Protein AF-A0A1Q9E3K1-F1 (afdb_monomer_lite)

Structure (mmCIF, N/CA/C/O backbone):
data_AF-A0A1Q9E3K1-F1
#
_entry.id   AF-A0A1Q9E3K1-F1
#
loop_
_atom_site.group_PDB
_atom_site.id
_atom_site.type_symbol
_atom_site.label_atom_id
_atom_site.label_alt_id
_atom_site.label_comp_id
_atom_site.label_asym_id
_atom_site.label_entity_id
_atom_site.label_seq_id
_atom_site.pdbx_PDB_ins_code
_atom_site.Cartn_x
_atom_site.Cartn_y
_atom_site.Cartn_z
_atom_site.occupancy
_atom_site.B_iso_or_equiv
_atom_site.auth_seq_id
_atom_site.auth_comp_id
_atom_site.auth_asym_id
_atom_site.auth_atom_id
_atom_site.pdbx_PDB_model_num
ATOM 1 N N . MET A 1 1 ? -55.006 24.762 44.603 1.00 39.06 1 MET A N 1
ATOM 2 C CA . MET A 1 1 ? -54.086 25.468 43.686 1.00 39.06 1 MET A CA 1
ATOM 3 C C . MET A 1 1 ? -52.717 24.821 43.821 1.00 39.06 1 MET A C 1
ATOM 5 O O . MET A 1 1 ? -52.063 25.011 44.834 1.00 39.06 1 MET A O 1
ATOM 9 N N . GLY A 1 2 ? -52.375 23.927 42.890 1.00 31.97 2 GLY A N 1
ATOM 10 C CA . GLY A 1 2 ? -51.169 23.097 42.954 1.00 31.97 2 GLY A CA 1
ATOM 11 C C . GLY A 1 2 ? -49.969 23.786 42.309 1.00 31.97 2 GLY A C 1
ATOM 12 O O . GLY A 1 2 ? -50.071 24.280 41.186 1.00 31.97 2 GLY A O 1
ATOM 13 N N . GLY A 1 3 ? -48.850 23.820 43.032 1.00 33.69 3 GLY A N 1
ATOM 14 C CA . GLY A 1 3 ? -47.578 24.366 42.570 1.00 33.69 3 GLY A CA 1
ATOM 15 C C . GLY A 1 3 ? -46.975 23.536 41.436 1.00 33.69 3 GLY A C 1
ATOM 16 O O . GLY A 1 3 ? -46.851 22.316 41.533 1.00 33.69 3 GLY A O 1
ATOM 17 N N . ARG A 1 4 ? -46.595 24.214 40.351 1.00 37.41 4 ARG A N 1
ATOM 18 C CA . ARG A 1 4 ? -45.817 23.649 39.245 1.00 37.41 4 ARG A CA 1
ATOM 19 C C . ARG A 1 4 ? -44.346 23.580 39.650 1.00 37.41 4 ARG A C 1
ATOM 21 O O . ARG A 1 4 ? -43.665 24.598 39.659 1.00 37.41 4 ARG A O 1
ATOM 28 N N . THR A 1 5 ? -43.846 22.381 39.925 1.00 37.22 5 THR A N 1
ATOM 29 C CA . THR A 1 5 ? -42.411 22.084 39.868 1.00 37.22 5 THR A CA 1
ATOM 30 C C . THR A 1 5 ? -42.050 21.715 38.430 1.00 37.22 5 THR A C 1
ATOM 32 O O . THR A 1 5 ? -42.500 20.706 37.885 1.00 37.22 5 THR A O 1
ATOM 35 N N . SER A 1 6 ? -41.260 22.568 37.777 1.00 36.31 6 SER A N 1
ATOM 36 C CA . SER A 1 6 ? -40.658 22.285 36.478 1.00 36.31 6 SER A CA 1
ATOM 37 C C . SER A 1 6 ? -39.596 21.197 36.648 1.00 36.31 6 SER A C 1
ATOM 39 O O . SER A 1 6 ? -38.487 21.432 37.121 1.00 36.31 6 SER A O 1
ATOM 41 N N . ARG A 1 7 ? -39.924 19.965 36.249 1.00 36.72 7 ARG A N 1
ATOM 42 C CA . ARG A 1 7 ? -38.903 18.948 35.985 1.00 36.72 7 ARG A CA 1
ATOM 43 C C . ARG A 1 7 ? -38.170 19.357 34.711 1.00 36.72 7 ARG A C 1
ATOM 45 O O . ARG A 1 7 ? -38.633 19.065 33.610 1.00 36.72 7 ARG A O 1
ATOM 52 N N . LEU A 1 8 ? -37.034 20.033 34.867 1.00 36.28 8 LEU A N 1
ATOM 53 C CA . LEU A 1 8 ? -35.986 20.056 33.853 1.00 36.28 8 LEU A CA 1
ATOM 54 C C . LEU A 1 8 ? -35.628 18.596 33.558 1.00 36.28 8 LEU A C 1
ATOM 56 O O . LEU A 1 8 ? -34.974 17.926 34.357 1.00 36.28 8 LEU A O 1
ATOM 60 N N . ARG A 1 9 ? -36.120 18.070 32.431 1.00 36.69 9 ARG A N 1
ATOM 61 C CA . ARG A 1 9 ? -35.564 16.854 31.845 1.00 36.69 9 ARG A CA 1
ATOM 62 C C . ARG A 1 9 ? -34.131 17.210 31.477 1.00 36.69 9 ARG A C 1
ATOM 64 O O . ARG A 1 9 ? -33.912 17.931 30.510 1.00 36.69 9 ARG A O 1
ATOM 71 N N . CYS A 1 10 ? -33.179 16.740 32.277 1.00 33.91 10 CYS A N 1
ATOM 72 C CA . CYS A 1 10 ? -31.801 16.615 31.843 1.00 33.91 10 CYS A CA 1
ATOM 73 C C . CYS A 1 10 ? -31.857 15.779 30.563 1.00 33.91 10 CYS A C 1
ATOM 75 O O . CYS A 1 10 ? -32.163 14.585 30.609 1.00 33.91 10 CYS A O 1
ATOM 77 N N . ALA A 1 11 ? -31.705 16.429 29.410 1.00 37.81 11 ALA A N 1
ATOM 78 C CA . ALA A 1 11 ? -31.436 15.726 28.177 1.00 37.81 11 ALA A CA 1
ATOM 79 C C . ALA A 1 11 ? -30.125 14.992 28.439 1.00 37.81 11 ALA A C 1
ATOM 81 O O . ALA A 1 11 ? -29.068 15.617 28.499 1.00 37.81 11 ALA A O 1
ATOM 82 N N . SER A 1 12 ? -30.220 13.686 28.704 1.00 40.38 12 SER A N 1
ATOM 83 C CA . SER A 1 12 ? -29.082 12.784 28.635 1.00 40.38 12 SER A CA 1
ATOM 84 C C . SER A 1 12 ? -28.373 13.137 27.337 1.00 40.38 12 SER A C 1
ATOM 86 O O . SER A 1 12 ? -28.936 12.996 26.249 1.00 40.38 12 SER A O 1
ATOM 88 N N . ARG A 1 13 ? -27.186 13.727 27.475 1.00 41.44 13 ARG A N 1
ATOM 89 C CA . ARG A 1 13 ? -26.252 13.932 26.383 1.00 41.44 13 ARG A CA 1
ATOM 90 C C . ARG A 1 13 ? -26.040 12.515 25.860 1.00 41.44 13 ARG A C 1
ATOM 92 O O . ARG A 1 13 ? -25.363 11.738 26.526 1.00 41.44 13 ARG A O 1
ATOM 99 N N . ARG A 1 14 ? -26.722 12.125 24.772 1.00 45.91 14 ARG A N 1
ATOM 100 C CA . ARG A 1 14 ? -26.397 10.878 24.076 1.00 45.91 14 ARG A CA 1
ATOM 101 C C . ARG A 1 14 ? -24.905 10.995 23.823 1.00 45.91 14 ARG A C 1
ATOM 103 O O . ARG A 1 14 ? -24.493 11.916 23.119 1.00 45.91 14 ARG A O 1
ATOM 110 N N . MET A 1 15 ? -24.113 10.177 24.508 1.00 55.97 15 MET A N 1
ATOM 111 C CA . MET A 1 15 ? -22.692 10.085 24.225 1.00 55.97 15 MET A CA 1
ATOM 112 C C . MET A 1 15 ? -22.616 9.782 22.733 1.00 55.97 15 MET A C 1
ATOM 114 O O . MET A 1 15 ? -23.257 8.839 22.271 1.00 55.97 15 MET A O 1
ATOM 118 N N . SER A 1 16 ? -22.005 10.681 21.965 1.00 68.62 16 SER A N 1
ATOM 119 C CA . SER A 1 16 ? -21.904 10.526 20.520 1.00 68.62 16 SER A CA 1
ATOM 120 C C . SER A 1 16 ? -21.207 9.201 20.243 1.00 68.62 16 SER A C 1
ATOM 122 O O . SER A 1 16 ? -20.115 8.975 20.762 1.00 68.62 16 SER A O 1
ATOM 124 N N . SER A 1 17 ? -21.870 8.333 19.481 1.00 86.75 17 SER A N 1
ATOM 125 C CA . SER A 1 17 ? -21.311 7.066 19.011 1.00 86.75 17 SER A CA 1
ATOM 126 C C . SER A 1 17 ? -19.955 7.312 18.352 1.00 86.75 17 SER A C 1
ATOM 128 O O . SER A 1 17 ? -19.822 8.273 17.592 1.00 86.75 17 SER A O 1
ATOM 130 N N . VAL A 1 18 ? -18.966 6.475 18.662 1.00 94.19 18 VAL A N 1
ATOM 131 C CA . VAL A 1 18 ? -17.628 6.518 18.056 1.00 94.19 18 VAL A CA 1
ATOM 132 C C . VAL A 1 18 ? -17.486 5.319 17.138 1.00 94.19 18 VAL A C 1
ATOM 134 O O . VAL A 1 18 ? -17.774 4.191 17.546 1.00 94.19 18 VAL A O 1
ATOM 137 N N . ARG A 1 19 ? -17.025 5.546 15.908 1.00 95.69 19 ARG A N 1
ATOM 138 C CA . ARG A 1 19 ? -16.805 4.494 14.910 1.00 95.69 19 ARG A CA 1
ATOM 139 C C . ARG A 1 19 ? -15.342 4.438 14.488 1.00 95.69 19 ARG A C 1
ATOM 141 O O . ARG A 1 19 ? -14.661 5.458 14.441 1.00 95.69 19 ARG A O 1
ATOM 148 N N . LEU A 1 20 ? -14.876 3.238 14.160 1.00 97.62 20 LEU A N 1
ATOM 149 C CA . LEU A 1 20 ? -13.563 2.986 13.580 1.00 97.62 20 LEU A CA 1
ATOM 150 C C . LEU A 1 20 ? -13.730 2.529 12.134 1.00 97.62 20 LEU A C 1
ATOM 152 O O . LEU A 1 20 ? -14.394 1.525 11.855 1.00 97.62 20 LEU A O 1
ATOM 156 N N . TRP A 1 21 ? -13.088 3.263 11.238 1.00 97.06 21 TRP A N 1
ATOM 157 C CA . TRP A 1 21 ? -13.133 3.074 9.798 1.00 97.06 21 TRP A CA 1
ATOM 158 C C . TRP A 1 21 ? -11.768 2.651 9.250 1.00 97.06 21 TRP A C 1
ATOM 160 O O . TRP A 1 21 ? -10.748 2.880 9.898 1.00 97.06 21 TRP A O 1
ATOM 170 N N . ALA A 1 22 ? -11.724 2.074 8.048 1.00 96.69 22 ALA A N 1
ATOM 171 C CA . ALA A 1 22 ? -10.479 1.680 7.395 1.00 96.69 22 ALA A CA 1
ATOM 172 C C . ALA A 1 22 ? -10.467 1.910 5.880 1.00 96.69 22 ALA A C 1
ATOM 174 O O . ALA A 1 22 ? -11.473 1.726 5.188 1.00 96.69 22 ALA A O 1
ATOM 175 N N . ILE A 1 23 ? -9.285 2.270 5.383 1.00 95.56 23 ILE A N 1
ATOM 176 C CA . ILE A 1 23 ? -8.936 2.409 3.969 1.00 95.56 23 ILE A CA 1
ATOM 177 C C . ILE A 1 23 ? -7.445 2.094 3.764 1.00 95.56 23 ILE A C 1
ATOM 179 O O . ILE A 1 23 ? -6.634 2.268 4.673 1.00 95.56 23 ILE A O 1
ATOM 183 N N . SER A 1 24 ? -7.072 1.650 2.570 1.00 96.06 24 SER A N 1
ATOM 184 C CA . SER A 1 24 ? -5.680 1.500 2.130 1.00 96.06 24 SER A CA 1
ATOM 185 C C . SER A 1 24 ? -5.538 1.831 0.649 1.00 96.06 24 SER A C 1
ATOM 187 O O . SER A 1 24 ? -6.547 2.005 -0.043 1.00 96.06 24 SER A O 1
ATOM 189 N N . ASP A 1 25 ? -4.297 1.915 0.163 1.00 95.62 25 ASP A N 1
ATOM 190 C CA . ASP A 1 25 ? -3.986 2.027 -1.265 1.00 95.62 25 ASP A CA 1
ATOM 191 C C . ASP A 1 25 ? -4.704 3.229 -1.907 1.00 95.62 25 ASP A C 1
ATOM 193 O O . ASP A 1 25 ? -5.430 3.096 -2.897 1.00 95.62 25 ASP A O 1
ATOM 197 N N . ILE A 1 26 ? -4.582 4.405 -1.282 1.00 94.81 26 ILE A N 1
ATOM 198 C CA . ILE A 1 26 ? -5.306 5.613 -1.690 1.00 94.81 26 ILE A CA 1
ATOM 199 C C . ILE A 1 26 ? -4.685 6.216 -2.950 1.00 94.81 26 ILE A C 1
ATOM 201 O O . ILE A 1 26 ? -5.430 6.645 -3.826 1.00 94.81 26 ILE A O 1
ATOM 205 N N . HIS A 1 27 ? -3.355 6.239 -3.079 1.00 95.50 27 HIS A N 1
ATOM 206 C CA . HIS A 1 27 ? -2.642 6.756 -4.261 1.00 95.50 27 HIS A CA 1
ATOM 207 C C . HIS A 1 27 ? -3.109 8.160 -4.699 1.00 95.50 27 HIS A C 1
ATOM 209 O O . HIS A 1 27 ? -3.569 8.357 -5.829 1.00 95.50 27 HIS A O 1
ATOM 215 N N . THR A 1 28 ? -3.037 9.149 -3.805 1.00 95.69 28 THR A N 1
ATOM 216 C CA . THR A 1 28 ? -3.526 10.522 -4.047 1.00 95.69 28 THR A CA 1
ATOM 217 C C . THR A 1 28 ? -2.683 11.342 -5.021 1.00 95.69 28 THR A C 1
ATOM 219 O O . THR A 1 28 ? -3.103 12.431 -5.416 1.00 95.69 28 THR A O 1
ATOM 222 N N . ASP A 1 29 ? -1.568 10.801 -5.519 1.00 90.38 29 ASP A N 1
ATOM 223 C CA . ASP A 1 29 ? -0.898 11.313 -6.723 1.00 90.38 29 ASP A CA 1
ATOM 224 C C . ASP A 1 29 ? -1.835 11.317 -7.946 1.00 90.38 29 ASP A C 1
ATOM 226 O O . ASP A 1 29 ? -1.666 12.093 -8.894 1.00 90.38 29 ASP A O 1
ATOM 230 N N . ILE A 1 30 ? -2.863 10.464 -7.919 1.00 89.25 30 ILE A N 1
ATOM 231 C CA . ILE A 1 30 ? -3.926 10.406 -8.914 1.00 89.25 30 ILE A CA 1
ATOM 232 C C . ILE A 1 30 ? -5.047 11.361 -8.507 1.00 89.25 30 ILE A C 1
ATOM 234 O O . ILE A 1 30 ? -5.677 11.215 -7.458 1.00 89.25 30 ILE A O 1
ATOM 238 N N . LYS A 1 31 ? -5.346 12.318 -9.391 1.00 91.00 31 LYS A N 1
ATOM 239 C CA . LYS A 1 31 ? -6.329 13.385 -9.146 1.00 91.00 31 LYS A CA 1
ATOM 240 C C . LYS A 1 31 ? -7.704 12.847 -8.764 1.00 91.00 31 LYS A C 1
ATOM 242 O O . LYS A 1 31 ? -8.346 13.408 -7.886 1.00 91.00 31 LYS A O 1
ATOM 247 N N . GLU A 1 32 ? -8.150 11.773 -9.406 1.00 88.50 32 GLU A N 1
ATOM 248 C CA . GLU A 1 32 ? -9.431 11.127 -9.128 1.00 88.50 32 GLU A CA 1
ATOM 249 C C . GLU A 1 32 ? -9.492 10.552 -7.707 1.00 88.50 32 GLU A C 1
ATOM 251 O O . GLU A 1 32 ? -10.527 10.653 -7.050 1.00 88.50 32 GLU A O 1
ATOM 256 N N . ASN A 1 33 ? -8.391 9.986 -7.207 1.00 91.12 33 ASN A N 1
ATOM 257 C CA . ASN A 1 33 ? -8.332 9.447 -5.851 1.00 91.12 33 ASN A CA 1
ATOM 258 C C . ASN A 1 33 ? -8.223 10.566 -4.805 1.00 91.12 33 ASN A C 1
ATOM 260 O O . ASN A 1 33 ? -8.889 10.503 -3.774 1.00 91.12 33 ASN A O 1
ATOM 264 N N . LEU A 1 34 ? -7.463 11.631 -5.085 1.00 92.06 34 LEU A N 1
ATOM 265 C CA . LEU A 1 34 ? -7.450 12.821 -4.229 1.00 92.06 34 LEU A CA 1
ATOM 266 C C . LEU A 1 34 ? -8.839 13.468 -4.143 1.00 92.06 34 LEU A C 1
ATOM 268 O O . LEU A 1 34 ? -9.296 13.785 -3.048 1.00 92.06 34 LEU A O 1
ATOM 272 N N . ALA A 1 35 ? -9.541 13.598 -5.272 1.00 92.12 35 ALA A N 1
ATOM 273 C CA . ALA A 1 35 ? -10.910 14.107 -5.302 1.00 92.12 35 ALA A CA 1
ATOM 274 C C . ALA A 1 35 ? -11.866 13.222 -4.485 1.00 92.12 35 ALA A C 1
ATOM 276 O O . ALA A 1 35 ? -12.745 13.741 -3.800 1.00 92.12 35 ALA A O 1
ATOM 277 N N . TRP A 1 36 ? -11.672 11.897 -4.503 1.00 91.25 36 TRP A N 1
ATOM 278 C CA . TRP A 1 36 ? -12.434 10.982 -3.653 1.00 91.25 36 TRP A CA 1
ATOM 279 C C . TRP A 1 36 ? -12.204 11.277 -2.161 1.00 91.25 36 TRP A C 1
ATOM 281 O O . TRP A 1 36 ? -13.173 11.415 -1.417 1.00 91.25 36 TRP A O 1
ATOM 291 N N . ILE A 1 37 ? -10.954 11.479 -1.730 1.00 93.81 37 ILE A N 1
ATOM 292 C CA . ILE A 1 37 ? -10.632 11.848 -0.339 1.00 93.81 37 ILE A CA 1
ATOM 293 C C . ILE A 1 37 ? -11.228 13.203 0.052 1.00 93.81 37 ILE A C 1
ATOM 295 O O . ILE A 1 37 ? -11.767 13.359 1.149 1.00 93.81 37 ILE A O 1
ATOM 299 N N . GLU A 1 38 ? -11.164 14.188 -0.840 1.00 94.00 38 GLU A N 1
ATOM 300 C CA . GLU A 1 38 ? -11.743 15.513 -0.605 1.00 94.00 38 GLU A CA 1
ATOM 301 C C . GLU A 1 38 ? -13.275 15.464 -0.502 1.00 94.00 38 GLU A C 1
ATOM 303 O O . GLU A 1 38 ? -13.845 16.233 0.275 1.00 94.00 38 GLU A O 1
ATOM 308 N N . SER A 1 39 ? -13.918 14.528 -1.214 1.00 92.62 39 SER A N 1
ATOM 309 C CA . SER A 1 39 ? -15.374 14.331 -1.221 1.00 92.62 39 SER A CA 1
ATOM 310 C C . SER A 1 39 ? -15.949 13.681 0.041 1.00 92.62 39 SER A C 1
ATOM 312 O O . SER A 1 39 ? -17.160 13.752 0.249 1.00 92.62 39 SER A O 1
ATOM 314 N N . ILE A 1 40 ? -15.112 13.074 0.894 1.00 92.81 40 ILE A N 1
ATOM 315 C CA . ILE A 1 40 ? -15.555 12.545 2.191 1.00 92.81 40 ILE A CA 1
ATOM 316 C C . ILE A 1 40 ? -16.201 13.685 2.992 1.00 92.81 40 ILE A C 1
ATOM 318 O O . ILE A 1 40 ? -15.661 14.788 3.043 1.00 92.81 40 ILE A O 1
ATOM 322 N N . SER A 1 41 ? -17.338 13.430 3.637 1.00 93.25 41 SER A N 1
ATOM 323 C CA . SER A 1 41 ? -18.074 14.441 4.411 1.00 93.25 41 SER A CA 1
ATOM 324 C C . SER A 1 41 ? -17.201 15.162 5.447 1.00 93.25 41 SER A C 1
ATOM 326 O O . SER A 1 41 ? -16.482 14.527 6.217 1.00 93.25 41 SER A O 1
ATOM 328 N N . ASP A 1 42 ? -17.307 16.493 5.506 1.00 93.25 42 ASP A N 1
ATOM 329 C CA . ASP A 1 42 ? -16.629 17.336 6.507 1.00 93.25 42 ASP A CA 1
ATOM 330 C C . ASP A 1 42 ? -17.290 17.290 7.895 1.00 93.25 42 ASP A C 1
ATOM 332 O O . ASP A 1 42 ? -16.812 17.933 8.828 1.00 93.25 42 ASP A O 1
ATOM 336 N N . THR A 1 43 ? -18.412 16.576 8.045 1.00 93.69 43 THR A N 1
ATOM 337 C CA . THR A 1 43 ? -19.210 16.612 9.285 1.00 93.69 43 THR A CA 1
ATOM 338 C C . THR A 1 43 ? -19.585 15.242 9.838 1.00 93.69 43 THR A C 1
ATOM 340 O O . THR A 1 43 ? -19.701 15.101 11.055 1.00 93.69 43 THR A O 1
ATOM 343 N N . ASP A 1 44 ? -19.716 14.217 8.991 1.00 92.88 44 ASP A N 1
ATOM 344 C CA . ASP A 1 44 ? -20.256 12.921 9.425 1.00 92.88 44 ASP A CA 1
ATOM 345 C C . ASP A 1 44 ? -19.304 12.114 10.312 1.00 92.88 44 ASP A C 1
ATOM 347 O O . ASP A 1 44 ? -19.762 11.241 11.049 1.00 92.88 44 ASP A O 1
ATOM 351 N N . PHE A 1 45 ? -17.998 12.388 10.250 1.00 94.88 45 PHE A N 1
ATOM 352 C CA . PHE A 1 45 ? -16.952 11.576 10.884 1.00 94.88 45 PHE A CA 1
ATOM 353 C C . PHE A 1 45 ? -16.171 12.321 11.975 1.00 94.88 45 PHE A C 1
ATOM 355 O O . PHE A 1 45 ? -15.169 11.819 12.479 1.00 94.88 45 PHE A O 1
ATOM 362 N N . LEU A 1 46 ? -16.647 13.495 12.402 1.00 95.38 46 LEU A N 1
ATOM 363 C CA . LEU A 1 46 ? -15.934 14.364 13.349 1.00 95.38 46 LEU A CA 1
ATOM 364 C C . LEU A 1 46 ? -15.692 13.749 14.740 1.00 95.38 46 LEU A C 1
ATOM 366 O O . LEU A 1 46 ? -14.895 14.291 15.496 1.00 95.38 46 LEU A O 1
ATOM 370 N N . ASN A 1 47 ? -16.366 12.646 15.085 1.00 94.19 47 ASN A N 1
ATOM 371 C CA . ASN A 1 47 ? -16.157 11.895 16.333 1.00 94.19 47 ASN A CA 1
ATOM 372 C C . ASN A 1 47 ? -15.486 10.529 16.109 1.00 94.19 47 ASN A C 1
ATOM 374 O O . ASN A 1 47 ? -15.346 9.758 17.056 1.00 94.19 47 ASN A O 1
ATOM 378 N N . ASP A 1 48 ? -15.129 10.206 14.868 1.00 96.62 48 ASP A N 1
ATOM 379 C CA . ASP A 1 48 ? -14.699 8.872 14.467 1.00 96.62 48 ASP A CA 1
ATOM 380 C C . ASP A 1 48 ? -13.190 8.781 14.252 1.00 96.62 48 ASP A C 1
ATOM 382 O O . ASP A 1 48 ? -12.498 9.780 14.044 1.00 96.62 48 ASP A O 1
ATOM 386 N N . ALA A 1 49 ? -12.704 7.544 14.233 1.00 98.19 49 ALA A N 1
ATOM 387 C CA . ALA A 1 49 ? -11.336 7.199 13.901 1.00 98.19 49 ALA A CA 1
ATOM 388 C C . ALA A 1 49 ? -11.231 6.576 12.500 1.00 98.19 49 ALA A C 1
ATOM 390 O O . ALA A 1 49 ? -12.107 5.814 12.084 1.00 98.19 49 ALA A O 1
ATOM 391 N N . LEU A 1 50 ? -10.128 6.837 11.798 1.00 98.62 50 LEU A N 1
ATOM 392 C CA . LEU A 1 50 ? -9.802 6.244 10.500 1.00 98.62 50 LEU A CA 1
ATOM 393 C C . LEU A 1 50 ? -8.430 5.569 10.524 1.00 98.62 50 LEU A C 1
ATOM 395 O O . LEU A 1 50 ? -7.436 6.203 10.856 1.00 98.62 50 LEU A O 1
ATOM 399 N N . ILE A 1 51 ? -8.361 4.314 10.090 1.00 98.81 51 ILE A N 1
ATOM 400 C CA . ILE A 1 51 ? -7.119 3.621 9.742 1.00 98.81 51 ILE A CA 1
ATOM 401 C C . ILE A 1 51 ? -6.811 3.855 8.263 1.00 98.81 51 ILE A C 1
ATOM 403 O O . ILE A 1 51 ? -7.647 3.582 7.403 1.00 98.81 51 ILE A O 1
ATOM 407 N N . VAL A 1 52 ? -5.590 4.301 7.979 1.00 98.75 52 VAL A N 1
ATOM 408 C CA . VAL A 1 52 ? -5.007 4.402 6.639 1.00 98.75 52 VAL A CA 1
ATOM 409 C C . VAL A 1 52 ? -3.832 3.424 6.556 1.00 98.75 52 VAL A C 1
ATOM 411 O O . VAL A 1 52 ? -2.744 3.695 7.067 1.00 98.75 52 VAL A O 1
ATOM 414 N N . ALA A 1 53 ? -4.050 2.258 5.944 1.00 98.31 53 ALA A N 1
ATOM 415 C CA . ALA A 1 53 ? -3.068 1.169 5.904 1.00 98.31 53 ALA A CA 1
ATOM 416 C C . ALA A 1 53 ? -2.129 1.258 4.681 1.00 98.31 53 ALA A C 1
ATOM 418 O O . ALA A 1 53 ? -2.045 0.341 3.862 1.00 98.31 53 ALA A O 1
ATOM 419 N N . GLY A 1 54 ? -1.419 2.384 4.586 1.00 97.94 54 GLY A N 1
ATOM 420 C CA . GLY A 1 54 ? -0.350 2.637 3.616 1.00 97.94 54 GLY A CA 1
ATOM 421 C C . GLY A 1 54 ? -0.788 2.949 2.187 1.00 97.94 54 GLY A C 1
ATOM 422 O O . GLY A 1 54 ? -1.972 2.890 1.844 1.00 97.94 54 GLY A O 1
ATOM 423 N N . ASP A 1 55 ? 0.219 3.297 1.387 1.00 98.38 55 ASP A N 1
ATOM 424 C CA . ASP A 1 55 ? 0.152 3.704 -0.016 1.00 98.38 55 ASP A CA 1
ATOM 425 C C . ASP A 1 55 ? -0.762 4.909 -0.238 1.00 98.38 55 ASP A C 1
ATOM 427 O O . ASP A 1 55 ? -1.796 4.862 -0.913 1.00 98.38 55 ASP A O 1
ATOM 431 N N . VAL A 1 56 ? -0.361 6.032 0.358 1.00 98.19 56 VAL A N 1
ATOM 432 C CA . VAL A 1 56 ? -0.995 7.327 0.115 1.00 98.19 56 VAL A CA 1
ATOM 433 C C . VAL A 1 56 ? -0.311 8.034 -1.047 1.00 98.19 56 VAL A C 1
ATOM 435 O O . VAL A 1 56 ? -1.005 8.407 -1.991 1.00 98.19 56 VAL A O 1
ATOM 438 N N . SER A 1 57 ? 1.008 8.236 -0.984 1.00 95.25 57 SER A N 1
ATOM 439 C CA . SER A 1 57 ? 1.751 8.990 -2.000 1.00 95.25 57 SER A CA 1
ATOM 440 C C . SER A 1 57 ? 3.270 8.885 -1.831 1.00 95.25 57 SER A C 1
ATOM 442 O O . SER A 1 57 ? 3.771 8.971 -0.711 1.00 95.25 57 SER A O 1
ATOM 444 N N . ASP A 1 58 ? 4.019 8.834 -2.939 1.00 88.00 58 ASP A N 1
ATOM 445 C CA . ASP A 1 58 ? 5.491 8.943 -2.920 1.00 88.00 58 ASP A CA 1
ATOM 446 C C . ASP A 1 58 ? 5.987 10.394 -2.750 1.00 88.00 58 ASP A C 1
ATOM 448 O O . ASP A 1 58 ? 7.096 10.649 -2.270 1.00 88.00 58 ASP A O 1
ATOM 452 N N . SER A 1 59 ? 5.145 11.378 -3.073 1.00 93.56 59 SER A N 1
ATOM 453 C CA . SER A 1 59 ? 5.405 12.793 -2.809 1.00 93.56 59 SER A CA 1
ATOM 454 C C . SER A 1 59 ? 5.133 13.168 -1.349 1.00 93.56 59 SER A C 1
ATOM 456 O O . SER A 1 59 ? 4.035 12.966 -0.828 1.00 93.56 59 SER A O 1
ATOM 458 N N . HIS A 1 60 ? 6.112 13.807 -0.698 1.00 92.69 60 HIS A N 1
ATOM 459 C CA . HIS A 1 60 ? 5.956 14.311 0.672 1.00 92.69 60 HIS A CA 1
ATOM 460 C C . HIS A 1 60 ? 4.840 15.363 0.786 1.00 92.69 60 HIS A C 1
ATOM 462 O O . HIS A 1 60 ? 4.048 15.315 1.720 1.00 92.69 60 HIS A O 1
ATOM 468 N N . GLU A 1 61 ? 4.740 16.273 -0.189 1.00 95.88 61 GLU A N 1
ATOM 469 C CA . GLU A 1 61 ? 3.724 17.335 -0.209 1.00 95.88 61 GLU A CA 1
ATOM 470 C C . GLU A 1 61 ? 2.306 16.759 -0.347 1.00 95.88 61 GLU A C 1
ATOM 472 O O . GLU A 1 61 ? 1.370 17.190 0.328 1.00 95.88 61 GLU A O 1
ATOM 477 N N . VAL A 1 62 ? 2.136 15.759 -1.215 1.00 97.31 62 VAL A N 1
ATOM 478 C CA . VAL A 1 62 ? 0.831 15.127 -1.450 1.00 97.31 62 VAL A CA 1
ATOM 479 C C . VAL A 1 62 ? 0.438 14.246 -0.261 1.00 97.31 62 VAL A C 1
ATOM 481 O O . VAL A 1 62 ? -0.728 14.271 0.147 1.00 97.31 62 VAL A O 1
ATOM 484 N N . LEU A 1 63 ? 1.398 13.543 0.350 1.00 98.19 63 LEU A N 1
ATOM 485 C CA . LEU A 1 63 ? 1.195 12.803 1.596 1.00 98.19 63 LEU A CA 1
ATOM 486 C C . LEU A 1 63 ? 0.728 13.734 2.726 1.00 98.19 63 LEU A C 1
ATOM 488 O O . LEU A 1 63 ? -0.319 13.483 3.326 1.00 98.19 63 LEU A O 1
ATOM 492 N N . GLU A 1 64 ? 1.445 14.837 2.972 1.00 98.50 64 GLU A N 1
ATOM 493 C CA . GLU A 1 64 ? 1.077 15.847 3.974 1.00 98.50 64 GLU A CA 1
ATOM 494 C C . GLU A 1 64 ? -0.327 16.395 3.720 1.00 98.50 64 GLU A C 1
ATOM 496 O O . GLU A 1 64 ? -1.174 16.368 4.618 1.00 98.50 64 GLU A O 1
ATOM 501 N N . ARG A 1 65 ? -0.613 16.838 2.488 1.00 98.31 65 ARG A N 1
ATOM 502 C CA . ARG A 1 65 ? -1.936 17.356 2.121 1.00 98.31 65 ARG A CA 1
ATOM 503 C C . ARG A 1 65 ? -3.030 16.333 2.409 1.00 98.31 65 ARG A C 1
ATOM 505 O O . ARG A 1 65 ? -4.068 16.695 2.962 1.00 98.31 65 ARG A O 1
ATOM 512 N N . THR A 1 66 ? -2.812 15.078 2.032 1.00 98.62 66 THR A N 1
ATOM 513 C CA . THR A 1 66 ? -3.811 14.015 2.181 1.00 98.62 66 THR A CA 1
ATOM 514 C C . THR A 1 66 ? -4.090 13.725 3.652 1.00 98.62 66 THR A C 1
ATOM 516 O O . THR A 1 66 ? -5.248 13.752 4.073 1.00 98.62 66 THR A O 1
ATOM 519 N N . LEU A 1 67 ? -3.043 13.524 4.456 1.00 98.75 67 LEU A N 1
ATOM 520 C CA . LEU A 1 67 ? -3.182 13.283 5.892 1.00 98.75 67 LEU A CA 1
ATOM 521 C C . LEU A 1 67 ? -3.816 14.483 6.608 1.00 98.75 67 LEU A C 1
ATOM 523 O O . LEU A 1 67 ? -4.690 14.296 7.453 1.00 98.75 67 LEU A O 1
ATOM 527 N N . ALA A 1 68 ? -3.465 15.714 6.225 1.00 98.56 68 ALA A N 1
ATOM 528 C CA . ALA A 1 68 ? -4.074 16.922 6.772 1.00 98.56 68 ALA A CA 1
ATOM 529 C C . ALA A 1 68 ? -5.566 17.043 6.419 1.00 98.56 68 ALA A C 1
ATOM 531 O O . ALA A 1 68 ? -6.356 17.497 7.246 1.00 98.56 68 ALA A O 1
ATOM 532 N N . VAL A 1 69 ? -5.978 16.655 5.204 1.00 98.31 69 VAL A N 1
ATOM 533 C CA . VAL A 1 69 ? -7.400 16.605 4.815 1.00 98.31 69 VAL A CA 1
ATOM 534 C C . VAL A 1 69 ? -8.148 15.587 5.670 1.00 98.31 69 VAL A C 1
ATOM 536 O O . VAL A 1 69 ? -9.169 15.935 6.260 1.00 98.31 69 VAL A O 1
ATOM 539 N N . LEU A 1 70 ? -7.628 14.364 5.789 1.00 98.44 70 LEU A N 1
ATOM 540 C CA . LEU A 1 70 ? -8.255 13.310 6.589 1.00 98.44 70 LEU A CA 1
ATOM 541 C C . LEU A 1 70 ? -8.355 13.705 8.064 1.00 98.44 70 LEU A C 1
ATOM 543 O O . LEU A 1 70 ? -9.413 13.553 8.669 1.00 98.44 70 LEU A O 1
ATOM 547 N N . LYS A 1 71 ? -7.303 14.304 8.626 1.00 98.25 71 LYS A N 1
ATOM 548 C CA . LYS A 1 71 ? -7.289 14.729 10.027 1.00 98.25 71 LYS A CA 1
ATOM 549 C C . LYS A 1 71 ? -8.286 15.848 10.346 1.00 98.25 71 LYS A C 1
ATOM 551 O O . LYS A 1 71 ? -8.716 15.965 11.485 1.00 98.25 71 LYS A O 1
ATOM 556 N N . ARG A 1 72 ? -8.691 16.662 9.363 1.00 97.94 72 ARG A N 1
ATOM 557 C CA . ARG A 1 72 ? -9.784 17.635 9.552 1.00 97.94 72 ARG A CA 1
ATOM 558 C C . ARG A 1 72 ? -11.170 16.988 9.561 1.00 97.94 72 ARG A C 1
ATOM 560 O O . ARG A 1 72 ? -12.086 17.574 10.127 1.00 97.94 72 ARG A O 1
ATOM 567 N N . LYS A 1 73 ? -11.324 15.828 8.918 1.00 97.56 73 LYS A N 1
ATOM 568 C CA . LYS A 1 73 ? -12.611 15.134 8.745 1.00 97.56 73 LYS A CA 1
ATOM 569 C C . LYS A 1 73 ? -12.865 14.071 9.822 1.00 97.56 73 LYS A C 1
ATOM 571 O O . LYS A 1 73 ? -14.022 13.790 10.116 1.00 97.56 73 LYS A O 1
ATOM 576 N N . PHE A 1 74 ? -11.808 13.514 10.417 1.00 98.06 74 PHE A N 1
ATOM 577 C CA . PHE A 1 74 ? -11.864 12.480 11.456 1.00 98.06 74 PHE A CA 1
ATOM 578 C C . PHE A 1 74 ? -11.228 12.965 12.762 1.00 98.06 74 PHE A C 1
ATOM 580 O O . PHE A 1 74 ? -10.208 13.656 12.735 1.00 98.06 74 PHE A O 1
ATOM 587 N N . ALA A 1 75 ? -11.791 12.560 13.905 1.00 96.88 75 ALA A N 1
ATOM 588 C CA . ALA A 1 75 ? -11.225 12.868 15.219 1.00 96.88 75 ALA A CA 1
ATOM 589 C C . ALA A 1 75 ? -9.823 12.267 15.365 1.00 96.88 75 ALA A C 1
ATOM 591 O O . ALA A 1 75 ? -8.878 12.955 15.755 1.00 96.88 75 ALA A O 1
ATOM 592 N N . ASP A 1 76 ? -9.672 11.005 14.965 1.00 98.00 76 ASP A N 1
ATOM 593 C CA . ASP A 1 76 ? -8.414 10.270 14.997 1.00 98.00 76 ASP A CA 1
ATOM 594 C C . ASP A 1 76 ? -8.093 9.693 13.618 1.00 98.00 76 ASP A C 1
ATOM 596 O O . ASP A 1 76 ? -8.954 9.163 12.922 1.00 98.00 76 ASP A O 1
ATOM 600 N N . VAL A 1 77 ? -6.829 9.780 13.215 1.00 98.81 77 VAL A N 1
ATOM 601 C CA . VAL A 1 77 ? -6.329 9.143 11.993 1.00 98.81 77 VAL A CA 1
ATOM 602 C C . VAL A 1 77 ? -5.108 8.338 12.385 1.00 98.81 77 VAL A C 1
ATOM 604 O O . VAL A 1 77 ? -4.222 8.879 13.039 1.00 98.81 77 VAL A O 1
ATOM 607 N N . PHE A 1 78 ? -5.074 7.070 12.001 1.00 98.69 78 PHE A N 1
ATOM 608 C CA . PHE A 1 78 ? -3.980 6.140 12.231 1.00 98.69 78 PHE A CA 1
ATOM 609 C C . PHE A 1 78 ? -3.303 5.822 10.904 1.00 98.69 78 PHE A C 1
ATOM 611 O O . PHE A 1 78 ? -3.994 5.519 9.932 1.00 98.69 78 PHE A O 1
ATOM 618 N N . PHE A 1 79 ? -1.974 5.876 10.848 1.00 98.81 79 PHE A N 1
ATOM 619 C CA . PHE A 1 79 ? -1.234 5.689 9.601 1.00 98.81 79 PHE A CA 1
ATOM 620 C C . PHE A 1 79 ? 0.013 4.821 9.775 1.00 98.81 79 PHE A C 1
ATOM 622 O O . PHE A 1 79 ? 0.767 4.965 10.737 1.00 98.81 79 PHE A O 1
ATOM 629 N N . VAL A 1 80 ? 0.243 3.955 8.788 1.00 98.06 80 VAL A N 1
ATOM 630 C CA . VAL A 1 80 ? 1.523 3.286 8.533 1.00 98.06 80 VAL A CA 1
ATOM 631 C C . VAL A 1 80 ? 1.900 3.530 7.077 1.00 98.06 80 VAL A C 1
ATOM 633 O O . VAL A 1 80 ? 1.011 3.466 6.230 1.00 98.06 80 VAL A O 1
ATOM 636 N N . PRO A 1 81 ? 3.179 3.784 6.762 1.00 98.38 81 PRO A N 1
ATOM 637 C CA . PRO A 1 81 ? 3.599 3.928 5.378 1.00 98.38 81 PRO A CA 1
ATOM 638 C C . PRO A 1 81 ? 3.546 2.582 4.643 1.00 98.38 81 PRO A C 1
ATOM 640 O O . PRO A 1 81 ? 3.866 1.535 5.216 1.00 98.38 81 PRO A O 1
ATOM 643 N N . GLY A 1 82 ? 3.148 2.630 3.374 1.00 98.31 82 GLY A N 1
ATOM 644 C CA . GLY A 1 82 ? 3.277 1.539 2.413 1.00 98.31 82 GLY A CA 1
ATOM 645 C C . GLY A 1 82 ? 4.576 1.597 1.618 1.00 98.31 82 GLY A C 1
ATOM 646 O O . GLY A 1 82 ? 5.519 2.290 2.009 1.00 98.31 82 GLY A O 1
ATOM 647 N N . ASN A 1 83 ? 4.663 0.853 0.511 1.00 97.31 83 ASN A N 1
ATOM 648 C CA . ASN A 1 83 ? 5.865 0.895 -0.322 1.00 97.31 83 ASN A CA 1
ATOM 649 C C . ASN A 1 83 ? 6.008 2.211 -1.078 1.00 97.31 83 ASN A C 1
ATOM 651 O O . ASN A 1 83 ? 7.118 2.740 -1.131 1.00 97.31 83 ASN A O 1
ATOM 655 N N . HIS A 1 84 ? 4.907 2.775 -1.579 1.00 95.62 84 HIS A N 1
ATOM 656 C CA . HIS A 1 84 ? 4.930 4.050 -2.294 1.00 95.62 84 HIS A CA 1
ATOM 657 C C . HIS A 1 84 ? 5.399 5.189 -1.389 1.00 95.62 84 HIS A C 1
ATOM 659 O O . HIS A 1 84 ? 6.260 5.974 -1.779 1.00 95.62 84 HIS A O 1
ATOM 665 N N . ASP A 1 85 ? 4.907 5.225 -0.149 1.00 97.69 85 ASP A N 1
ATOM 666 C CA . ASP A 1 85 ? 5.266 6.266 0.819 1.00 97.69 85 ASP A CA 1
ATOM 667 C C . ASP A 1 85 ? 6.768 6.238 1.184 1.00 97.69 85 ASP A C 1
ATOM 669 O O . ASP A 1 85 ? 7.329 7.246 1.622 1.00 97.69 85 ASP A O 1
ATOM 673 N N . LEU A 1 86 ? 7.432 5.086 1.003 1.00 97.75 86 LEU A N 1
ATOM 674 C CA . LEU A 1 86 ? 8.856 4.875 1.293 1.00 97.75 86 LEU A CA 1
ATOM 675 C C . LEU A 1 86 ? 9.761 4.899 0.060 1.00 97.75 86 LEU A C 1
ATOM 677 O O . LEU A 1 86 ? 10.965 4.643 0.182 1.00 97.75 86 LEU A O 1
ATOM 681 N N . TRP A 1 87 ? 9.228 5.222 -1.116 1.00 95.44 87 TRP A N 1
ATOM 682 C CA . TRP A 1 87 ? 10.064 5.540 -2.265 1.00 95.44 87 TRP A CA 1
ATOM 683 C C . TRP A 1 87 ? 10.862 6.816 -1.995 1.00 95.44 87 TRP A C 1
ATOM 685 O O . TRP A 1 87 ? 10.366 7.791 -1.427 1.00 95.44 87 TRP A O 1
ATOM 695 N N . VAL A 1 88 ? 12.135 6.794 -2.382 1.00 90.94 88 VAL A N 1
ATOM 696 C CA . VAL A 1 88 ? 13.079 7.878 -2.111 1.00 90.94 88 VAL A CA 1
ATOM 697 C C . VAL A 1 88 ? 13.664 8.419 -3.408 1.00 90.94 88 VAL A C 1
ATOM 699 O O . VAL A 1 88 ? 14.043 7.673 -4.311 1.00 90.94 88 VAL A O 1
ATOM 702 N N . ASP A 1 89 ? 13.778 9.741 -3.478 1.00 80.38 89 ASP A N 1
ATOM 703 C CA . ASP A 1 89 ? 14.584 10.440 -4.473 1.00 80.38 89 ASP A CA 1
ATOM 704 C C . ASP A 1 89 ? 15.822 11.038 -3.779 1.00 80.38 89 ASP A C 1
ATOM 706 O O . ASP A 1 89 ? 15.776 11.431 -2.614 1.00 80.38 89 ASP A O 1
ATOM 710 N N . GLY A 1 90 ? 16.943 11.139 -4.498 1.00 83.75 90 GLY A N 1
ATOM 711 C CA . GLY A 1 90 ? 18.177 11.717 -3.954 1.00 83.75 90 GLY A CA 1
ATOM 712 C C . GLY A 1 90 ? 18.988 10.731 -3.113 1.00 83.75 90 GLY A C 1
ATOM 713 O O . GLY A 1 90 ? 19.232 9.608 -3.563 1.00 83.75 90 GLY A O 1
ATOM 714 N N . ASP A 1 91 ? 19.463 11.180 -1.948 1.00 88.12 91 ASP A N 1
ATOM 715 C CA . ASP A 1 91 ? 20.398 10.433 -1.093 1.00 88.12 91 ASP A CA 1
ATOM 716 C C . ASP A 1 91 ? 19.771 9.779 0.143 1.00 88.12 91 ASP A C 1
ATOM 718 O O . ASP A 1 91 ? 20.436 8.969 0.793 1.00 88.12 91 ASP A O 1
ATOM 722 N N . ASP A 1 92 ? 18.494 10.055 0.409 1.00 93.25 92 ASP A N 1
ATOM 723 C CA . ASP A 1 92 ? 17.755 9.476 1.529 1.00 93.25 92 ASP A CA 1
ATOM 724 C C . ASP A 1 92 ? 17.613 7.954 1.393 1.00 93.25 92 ASP A C 1
ATOM 726 O O . ASP A 1 92 ? 17.520 7.394 0.294 1.00 93.25 92 ASP A O 1
ATOM 730 N N . THR A 1 93 ? 17.560 7.271 2.535 1.00 97.25 93 THR A N 1
ATOM 731 C CA . THR A 1 93 ? 17.172 5.862 2.613 1.00 97.25 93 THR A CA 1
ATOM 732 C C . THR A 1 93 ? 15.710 5.715 3.031 1.00 97.25 93 THR A C 1
ATOM 734 O O . THR A 1 93 ? 15.122 6.608 3.639 1.00 97.25 93 THR A O 1
ATOM 737 N N . CYS A 1 94 ? 15.114 4.549 2.785 1.00 97.06 94 CYS A N 1
ATOM 738 C CA . CYS A 1 94 ? 13.769 4.224 3.260 1.00 97.06 94 CYS A CA 1
ATOM 739 C C . CYS A 1 94 ? 13.658 4.349 4.787 1.00 97.06 94 CYS A C 1
ATOM 741 O O . CYS A 1 94 ? 12.605 4.717 5.290 1.00 97.06 94 CYS A O 1
ATOM 743 N N . VAL A 1 95 ? 14.746 4.100 5.529 1.00 97.12 95 VAL A N 1
ATOM 744 C CA . VAL A 1 95 ? 14.798 4.277 6.991 1.00 97.12 95 VAL A CA 1
ATOM 745 C C . VAL A 1 95 ? 14.697 5.757 7.370 1.00 97.12 95 VAL A C 1
ATOM 747 O O . VAL A 1 95 ? 13.942 6.094 8.281 1.00 97.12 95 VAL A O 1
ATOM 750 N N . ASP A 1 96 ? 15.401 6.637 6.652 1.00 96.56 96 ASP A N 1
ATOM 751 C CA . ASP A 1 96 ? 15.292 8.089 6.847 1.00 96.56 96 ASP A CA 1
ATOM 752 C C . ASP A 1 96 ? 13.874 8.560 6.515 1.00 96.56 96 ASP A C 1
ATOM 754 O O . ASP A 1 96 ? 13.274 9.329 7.268 1.00 96.56 96 ASP A O 1
ATOM 758 N N . LYS A 1 97 ? 13.297 8.020 5.434 1.00 97.06 97 LYS A N 1
ATOM 759 C CA . LYS A 1 97 ? 11.932 8.330 5.008 1.00 97.06 97 LYS A CA 1
ATOM 760 C C . LYS A 1 97 ? 10.882 7.909 6.033 1.00 97.06 97 LYS A C 1
ATOM 762 O O . LYS A 1 97 ? 9.968 8.688 6.300 1.00 97.06 97 LYS A O 1
ATOM 767 N N . VAL A 1 98 ? 11.041 6.744 6.674 1.00 97.75 98 VAL A N 1
ATOM 768 C CA . VAL A 1 98 ? 10.204 6.367 7.827 1.00 97.75 98 VAL A CA 1
ATOM 769 C C . VAL A 1 98 ? 10.285 7.449 8.903 1.00 97.75 98 VAL A C 1
ATOM 771 O O . VAL A 1 98 ? 9.245 7.905 9.366 1.00 97.75 98 VAL A O 1
ATOM 774 N N . GLY A 1 99 ? 11.489 7.896 9.279 1.00 96.50 99 GLY A N 1
ATOM 775 C CA . GLY A 1 99 ? 11.672 8.958 10.276 1.00 96.50 99 GLY A CA 1
ATOM 776 C C . GLY A 1 99 ? 10.945 10.257 9.910 1.00 96.50 99 GLY A C 1
ATOM 777 O O . GLY A 1 99 ? 10.177 10.780 10.715 1.00 96.50 99 GLY A O 1
ATOM 778 N N . GLN A 1 100 ? 11.096 10.718 8.665 1.00 96.75 100 GLN A N 1
ATOM 779 C CA . GLN A 1 100 ? 10.407 11.909 8.150 1.00 96.75 100 GLN A CA 1
ATOM 780 C C . GLN A 1 100 ? 8.876 11.780 8.229 1.00 96.75 100 GLN A C 1
ATOM 782 O O . GLN A 1 100 ? 8.185 12.729 8.595 1.00 96.75 100 GLN A O 1
ATOM 787 N N . ILE A 1 101 ? 8.332 10.604 7.902 1.00 98.00 101 ILE A N 1
ATOM 788 C CA . ILE A 1 101 ? 6.890 10.338 7.978 1.00 98.00 101 ILE A CA 1
ATOM 789 C C . ILE A 1 101 ? 6.405 10.309 9.429 1.00 98.00 101 ILE A C 1
ATOM 791 O O . ILE A 1 101 ? 5.321 10.812 9.716 1.00 98.00 101 ILE A O 1
ATOM 795 N N . GLN A 1 102 ? 7.194 9.761 10.354 1.00 97.19 102 GLN A N 1
ATOM 796 C CA . GLN A 1 102 ? 6.868 9.778 11.783 1.00 97.19 102 GLN A CA 1
ATOM 797 C C . GLN A 1 102 ? 6.815 11.210 12.328 1.00 97.19 102 GLN A C 1
ATOM 799 O O . GLN A 1 102 ? 5.897 11.556 13.074 1.00 97.19 102 GLN A O 1
ATOM 804 N N . ASP A 1 103 ? 7.756 12.062 11.920 1.00 97.44 103 ASP A N 1
ATOM 805 C CA . ASP A 1 103 ? 7.758 13.478 12.288 1.00 97.44 103 ASP A CA 1
ATOM 806 C C . ASP A 1 103 ? 6.556 14.224 11.695 1.00 97.44 103 ASP A C 1
ATOM 808 O O . ASP A 1 103 ? 5.906 14.994 12.405 1.00 97.44 103 ASP A O 1
ATOM 812 N N . LEU A 1 104 ? 6.195 13.935 10.441 1.00 98.31 104 LEU A N 1
ATOM 813 C CA . LEU A 1 104 ? 4.989 14.467 9.804 1.00 98.31 104 LEU A CA 1
ATOM 814 C C . LEU A 1 104 ? 3.711 14.027 10.535 1.00 98.31 104 LEU A C 1
ATOM 816 O O . LEU A 1 104 ? 2.841 14.853 10.809 1.00 98.31 104 LEU A O 1
ATOM 820 N N . CYS A 1 105 ? 3.601 12.747 10.901 1.00 98.38 105 CYS A N 1
ATOM 821 C CA . CYS A 1 105 ? 2.456 12.238 11.657 1.00 98.38 105 CYS A CA 1
ATOM 822 C C . CYS A 1 105 ? 2.319 12.964 12.999 1.00 98.38 105 CYS A C 1
ATOM 824 O O . CYS A 1 105 ? 1.230 13.429 13.342 1.00 98.38 105 CYS A O 1
ATOM 826 N N . ARG A 1 106 ? 3.436 13.155 13.716 1.00 97.19 106 ARG A N 1
ATOM 827 C CA . ARG A 1 106 ? 3.468 13.906 14.978 1.00 97.19 106 ARG A CA 1
ATOM 828 C C . ARG A 1 106 ? 3.038 15.361 14.789 1.00 97.19 106 ARG A C 1
ATOM 830 O O . ARG A 1 106 ? 2.256 15.859 15.593 1.00 97.19 106 ARG A O 1
ATOM 837 N N . LEU A 1 107 ? 3.521 16.023 13.735 1.00 98.25 107 LEU A N 1
ATOM 838 C CA . LEU A 1 107 ? 3.166 17.407 13.407 1.00 98.25 107 LEU A CA 1
ATOM 839 C C . LEU A 1 107 ? 1.661 17.566 13.148 1.00 98.25 107 LEU A C 1
ATOM 841 O O . LEU A 1 107 ? 1.056 18.530 13.612 1.00 98.25 107 LEU A O 1
ATOM 845 N N . LEU A 1 108 ? 1.060 16.616 12.430 1.00 98.50 108 LEU A N 1
ATOM 846 C CA . LEU A 1 108 ? -0.357 16.652 12.063 1.00 98.50 108 LEU A CA 1
ATOM 847 C C . LEU A 1 108 ? -1.291 16.091 13.150 1.00 98.50 108 LEU A C 1
ATOM 849 O O . LEU A 1 108 ? -2.506 16.232 13.034 1.00 98.50 108 LEU A O 1
ATOM 853 N N . GLY A 1 109 ? -0.771 15.445 14.198 1.00 98.00 109 GLY A N 1
ATOM 854 C CA . GLY A 1 109 ? -1.596 14.726 15.178 1.00 98.00 109 GLY A CA 1
ATOM 855 C C . GLY A 1 109 ? -2.246 13.460 14.602 1.00 98.00 109 GLY A C 1
ATOM 856 O O . GLY A 1 109 ? -3.364 13.098 14.983 1.00 98.00 109 GLY A O 1
ATOM 857 N N . VAL A 1 110 ? -1.568 12.822 13.648 1.00 98.56 110 VAL A N 1
ATOM 858 C CA . VAL A 1 110 ? -1.887 11.494 13.114 1.00 98.56 110 VAL A CA 1
ATOM 859 C C . VAL A 1 110 ? -1.161 10.452 13.965 1.00 98.56 110 VAL A C 1
ATOM 861 O O . VAL A 1 110 ? 0.029 10.582 14.250 1.00 98.56 110 VAL A O 1
ATOM 864 N N . HIS A 1 111 ? -1.875 9.412 14.379 1.00 97.25 111 HIS A N 1
ATOM 865 C CA . HIS A 1 111 ? -1.346 8.335 15.204 1.00 97.25 111 HIS A CA 1
ATOM 866 C C . HIS A 1 111 ? -0.531 7.362 14.355 1.00 97.25 111 HIS A C 1
ATOM 868 O O . HIS A 1 111 ? -1.062 6.615 13.536 1.00 97.25 111 HIS A O 1
ATOM 874 N N . SER A 1 112 ? 0.774 7.347 14.578 1.00 94.69 112 SER A N 1
ATOM 875 C CA . SER A 1 112 ? 1.686 6.329 14.049 1.00 94.69 112 SER A CA 1
ATOM 876 C C . SER A 1 112 ? 2.116 5.311 15.111 1.00 94.69 112 SER A C 1
ATOM 878 O O . SER A 1 112 ? 2.846 4.370 14.806 1.00 94.69 112 SER A O 1
ATOM 880 N N . ALA A 1 113 ? 1.633 5.485 16.343 1.00 93.00 113 ALA A N 1
ATOM 881 C CA . ALA A 1 113 ? 1.751 4.558 17.456 1.00 93.00 113 ALA A CA 1
ATOM 882 C C . ALA A 1 113 ? 0.356 4.126 17.918 1.00 93.00 113 ALA A C 1
ATOM 884 O O . ALA A 1 113 ? -0.663 4.707 17.536 1.00 93.00 113 ALA A O 1
ATOM 885 N N . ALA A 1 114 ? 0.315 3.079 18.728 1.00 91.94 114 ALA A N 1
ATOM 886 C CA . ALA A 1 114 ? -0.938 2.517 19.185 1.00 91.94 114 ALA A CA 1
ATOM 887 C C . ALA A 1 114 ? -1.692 3.444 20.160 1.00 91.94 114 ALA A C 1
ATOM 889 O O . ALA A 1 114 ? -1.105 4.023 21.074 1.00 91.94 114 ALA A O 1
ATOM 890 N N . ALA A 1 115 ? -3.007 3.563 19.972 1.00 92.38 115 ALA A N 1
ATOM 891 C CA . ALA A 1 115 ? -3.877 4.393 20.803 1.00 92.38 115 ALA A CA 1
ATOM 892 C C . ALA A 1 115 ? -5.282 3.791 20.921 1.00 92.38 115 ALA A C 1
ATOM 894 O O . ALA A 1 115 ? -5.702 2.961 20.111 1.00 92.38 115 ALA A O 1
ATOM 895 N N . ARG A 1 116 ? -6.006 4.206 21.960 1.00 92.12 116 ARG A N 1
ATOM 896 C CA . ARG A 1 116 ? -7.356 3.728 22.259 1.00 92.12 116 ARG A CA 1
ATOM 897 C C . ARG A 1 116 ? -8.401 4.659 21.653 1.00 92.12 116 ARG A C 1
ATOM 899 O O . ARG A 1 116 ? -8.370 5.862 21.890 1.00 92.12 116 ARG A O 1
ATOM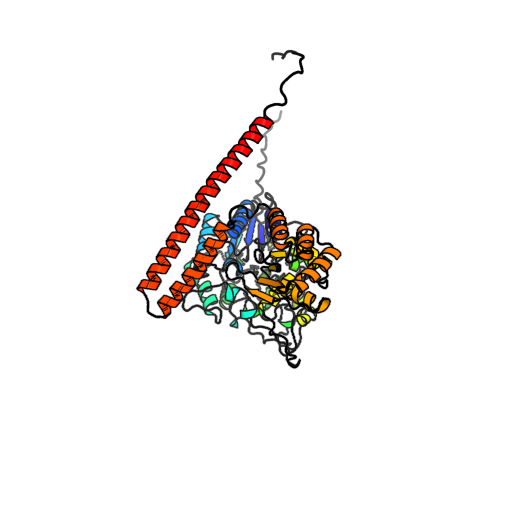 906 N N . VAL A 1 117 ? -9.356 4.082 20.934 1.00 92.81 117 VAL A N 1
ATOM 907 C CA . VAL A 1 117 ? -10.519 4.765 20.356 1.00 92.81 117 VAL A CA 1
ATOM 908 C C . VAL A 1 117 ? -11.756 4.426 21.187 1.00 92.81 117 VAL A C 1
ATOM 910 O O . VAL A 1 117 ? -11.943 3.276 21.579 1.00 92.81 117 VAL A O 1
ATOM 913 N N . GLY A 1 118 ? -12.618 5.409 21.452 1.00 89.31 118 GLY A N 1
ATOM 914 C CA . GLY A 1 118 ? -13.862 5.227 22.210 1.00 89.31 118 GLY A CA 1
ATOM 915 C C . GLY A 1 118 ? -13.787 5.690 23.670 1.00 89.31 118 GLY A C 1
ATOM 916 O O . GLY A 1 118 ? -12.858 6.373 24.093 1.00 89.31 118 GLY A O 1
ATOM 917 N N . THR A 1 119 ? -14.802 5.345 24.460 1.00 82.00 119 THR A N 1
ATOM 918 C CA . THR A 1 119 ? -15.007 5.836 25.837 1.00 82.00 119 THR A CA 1
ATOM 919 C C . THR A 1 119 ? -14.460 4.842 26.855 1.00 82.00 119 THR A C 1
ATOM 921 O O . THR A 1 119 ? -14.210 3.693 26.502 1.00 82.00 119 THR A O 1
ATOM 924 N N . ALA A 1 120 ? -14.293 5.236 28.121 1.00 75.94 120 ALA A N 1
ATOM 925 C CA . ALA A 1 120 ? -13.753 4.353 29.164 1.00 75.94 120 ALA A CA 1
ATOM 926 C C . ALA A 1 120 ? -14.501 3.010 29.294 1.00 75.94 120 ALA A C 1
ATOM 928 O O . ALA A 1 120 ? -13.880 1.995 29.566 1.00 75.94 120 ALA A O 1
ATOM 929 N N . GLU A 1 121 ? -15.812 2.991 29.044 1.00 80.69 121 GLU A N 1
ATOM 930 C CA . GLU A 1 121 ? -16.642 1.781 29.141 1.00 80.69 121 GLU A CA 1
ATOM 931 C C . GLU A 1 121 ? -16.673 0.959 27.845 1.00 80.69 121 GLU A C 1
ATOM 933 O O . GLU A 1 121 ? -16.972 -0.231 27.875 1.00 80.69 121 GLU A O 1
ATOM 938 N N . LYS A 1 122 ? -16.415 1.596 26.695 1.00 85.25 122 LYS A N 1
ATOM 939 C CA . LYS A 1 122 ? -16.479 0.966 25.375 1.00 85.25 122 LYS A CA 1
ATOM 940 C C . LYS A 1 122 ? -15.420 1.548 24.453 1.00 85.25 122 LYS A C 1
ATOM 942 O O . LYS A 1 122 ? -15.595 2.638 23.901 1.00 85.25 122 LYS A O 1
ATOM 947 N N . GLY A 1 123 ? -14.336 0.809 24.270 1.00 90.25 123 GLY A N 1
ATOM 948 C CA . GLY A 1 123 ? -13.262 1.209 23.378 1.00 90.25 123 GLY A CA 1
ATOM 949 C C . GLY A 1 123 ? -12.581 0.040 22.694 1.00 90.25 123 GLY A C 1
ATOM 950 O O . GLY A 1 123 ? -12.827 -1.125 23.001 1.00 90.25 123 GLY A O 1
ATOM 951 N N . VAL A 1 124 ? -11.736 0.398 21.740 1.00 93.50 124 VAL A N 1
ATOM 952 C CA . VAL A 1 124 ? -10.920 -0.514 20.952 1.00 93.50 124 VAL A CA 1
ATOM 953 C C . VAL A 1 124 ? -9.518 0.068 20.839 1.00 93.50 124 VAL A C 1
ATOM 955 O O . VAL A 1 124 ? -9.343 1.263 20.594 1.00 93.50 124 VAL A O 1
ATOM 958 N N . TRP A 1 125 ? -8.506 -0.765 21.040 1.00 94.00 125 TRP A N 1
ATOM 959 C CA . TRP A 1 125 ? -7.125 -0.393 20.776 1.00 94.00 125 TRP A CA 1
ATOM 960 C C . TRP A 1 125 ? -6.830 -0.528 19.295 1.00 94.00 125 TRP A C 1
ATOM 962 O O . TRP A 1 125 ? -7.153 -1.543 18.685 1.00 94.00 125 TRP A O 1
ATOM 972 N N . VAL A 1 126 ? -6.186 0.482 18.725 1.00 95.75 126 VAL A N 1
ATOM 973 C CA . VAL A 1 126 ? -5.716 0.464 17.343 1.00 95.75 126 VAL A CA 1
ATOM 974 C C . VAL A 1 126 ? -4.197 0.491 17.365 1.00 95.75 126 VAL A C 1
ATOM 976 O O . VAL A 1 126 ? -3.610 1.395 17.954 1.00 95.75 126 VAL A O 1
ATOM 979 N N . CYS A 1 127 ? -3.561 -0.509 16.756 1.00 94.94 127 CYS A N 1
ATOM 980 C CA . CYS A 1 127 ? -2.118 -0.714 16.812 1.00 94.94 127 CYS A CA 1
ATOM 981 C C . CYS A 1 127 ? -1.489 -0.785 15.405 1.00 94.94 127 CYS A C 1
ATOM 983 O O . CYS A 1 127 ? -1.682 -1.782 14.699 1.00 94.94 127 CYS A O 1
ATOM 985 N N . PRO A 1 128 ? -0.743 0.250 14.979 1.00 96.44 128 PRO A N 1
ATOM 986 C CA . PRO A 1 128 ? 0.031 0.217 13.743 1.00 96.44 128 PRO A CA 1
ATOM 987 C C . PRO A 1 128 ? 1.215 -0.747 13.852 1.00 96.44 128 PRO A C 1
ATOM 989 O O . PRO A 1 128 ? 1.913 -0.789 14.863 1.00 96.44 128 PRO A O 1
ATOM 992 N N . ILE A 1 129 ? 1.480 -1.485 12.777 1.00 97.06 129 ILE A N 1
ATOM 993 C CA . ILE A 1 129 ? 2.646 -2.353 12.629 1.00 97.06 129 ILE A CA 1
ATOM 994 C C . ILE A 1 129 ? 3.403 -1.922 11.377 1.00 97.06 129 ILE A C 1
ATOM 996 O O . ILE A 1 129 ? 2.998 -2.188 10.240 1.00 97.06 129 ILE A O 1
ATOM 1000 N N . LEU A 1 130 ? 4.540 -1.267 11.595 1.00 97.56 130 LEU A N 1
ATOM 1001 C CA . LEU A 1 130 ? 5.461 -0.927 10.523 1.00 97.56 130 LEU A CA 1
ATOM 1002 C C . LEU A 1 130 ? 6.079 -2.219 9.974 1.00 97.56 130 LEU A C 1
ATOM 1004 O O . LEU A 1 130 ? 6.548 -3.068 10.730 1.00 97.56 130 LEU A O 1
ATOM 1008 N N . SER A 1 131 ? 6.071 -2.398 8.660 1.00 97.81 131 SER A N 1
ATOM 1009 C CA . SER A 1 131 ? 6.530 -3.641 8.039 1.00 97.81 131 SER A CA 1
ATOM 1010 C C . SER A 1 131 ? 7.073 -3.396 6.641 1.00 97.81 131 SER A C 1
ATOM 1012 O O . SER A 1 131 ? 6.865 -2.339 6.050 1.00 97.81 131 SER A O 1
ATOM 1014 N N . TRP A 1 132 ? 7.800 -4.387 6.133 1.00 98.50 132 TRP A N 1
ATOM 1015 C CA . TRP A 1 132 ? 8.306 -4.418 4.768 1.00 98.50 132 TRP A CA 1
ATOM 1016 C C . TRP A 1 132 ? 8.360 -5.861 4.258 1.00 98.50 132 TRP A C 1
ATOM 1018 O O . TRP A 1 132 ? 8.288 -6.796 5.065 1.00 98.50 132 TRP A O 1
ATOM 1028 N N . HIS A 1 133 ? 8.456 -6.049 2.941 1.00 98.25 133 HIS A N 1
ATOM 1029 C CA . HIS A 1 133 ? 8.415 -7.365 2.295 1.00 98.25 133 HIS A CA 1
ATOM 1030 C C . HIS A 1 133 ? 9.792 -8.019 2.114 1.00 98.25 133 HIS A C 1
ATOM 1032 O O . HIS A 1 133 ? 10.827 -7.355 2.195 1.00 98.25 133 HIS A O 1
ATOM 1038 N N . HIS A 1 134 ? 9.804 -9.335 1.879 1.00 97.81 134 HIS A N 1
ATOM 1039 C CA . HIS A 1 134 ? 10.972 -10.058 1.365 1.00 97.81 134 HIS A CA 1
ATOM 1040 C C . HIS A 1 134 ? 10.573 -11.258 0.494 1.00 97.81 134 HIS A C 1
ATOM 1042 O O . HIS A 1 134 ? 9.563 -11.912 0.743 1.00 97.81 134 HIS A O 1
ATOM 1048 N N . GLN A 1 135 ? 11.420 -11.613 -0.480 1.00 96.12 135 GLN A N 1
ATOM 1049 C CA . GLN A 1 135 ? 11.095 -12.638 -1.488 1.00 96.12 135 GLN A CA 1
ATOM 1050 C C . GLN A 1 135 ? 10.826 -14.027 -0.907 1.00 96.12 135 GLN A C 1
ATOM 1052 O O . GLN A 1 135 ? 9.909 -14.710 -1.348 1.00 96.12 135 GLN A O 1
ATOM 1057 N N . SER A 1 136 ? 11.599 -14.441 0.101 1.00 95.12 136 SER A N 1
ATOM 1058 C CA . SER A 1 136 ? 11.460 -15.760 0.738 1.00 95.12 136 SER A CA 1
ATOM 1059 C C . SER A 1 136 ? 10.211 -15.911 1.618 1.00 95.12 136 SER A C 1
ATOM 1061 O O . SER A 1 136 ? 10.027 -16.962 2.227 1.00 95.12 136 SER A O 1
ATOM 1063 N N . TRP A 1 137 ? 9.373 -14.873 1.727 1.00 97.25 137 TRP A N 1
ATOM 1064 C CA . TRP A 1 137 ? 8.061 -14.972 2.367 1.00 97.25 137 TRP A CA 1
ATOM 1065 C C . TRP A 1 137 ? 7.048 -15.733 1.511 1.00 97.25 137 TRP A C 1
ATOM 1067 O O . TRP A 1 137 ? 6.085 -16.254 2.060 1.00 97.25 137 TRP A O 1
ATOM 1077 N N . ASP A 1 138 ? 7.261 -15.808 0.197 1.00 97.19 138 ASP A N 1
ATOM 1078 C CA . ASP A 1 138 ? 6.471 -16.627 -0.718 1.00 97.19 138 ASP A CA 1
ATOM 1079 C C . ASP A 1 138 ? 7.072 -18.046 -0.794 1.00 97.19 138 ASP A C 1
ATOM 1081 O O . ASP A 1 138 ? 8.086 -18.233 -1.474 1.00 97.19 138 ASP A O 1
ATOM 1085 N N . PRO A 1 139 ? 6.503 -19.048 -0.090 1.00 94.56 139 PRO A N 1
ATOM 1086 C CA . PRO A 1 139 ? 6.965 -20.428 -0.174 1.00 94.56 139 PRO A CA 1
ATOM 1087 C C . PRO A 1 139 ? 6.370 -21.176 -1.376 1.00 94.56 139 PRO A C 1
ATOM 1089 O O . PRO A 1 139 ? 6.739 -22.328 -1.598 1.00 94.56 139 PRO A O 1
ATOM 1092 N N . GLU A 1 140 ? 5.413 -20.584 -2.099 1.00 95.31 140 GLU A N 1
ATOM 1093 C CA . GLU A 1 140 ? 4.693 -21.261 -3.176 1.00 95.31 140 GLU A CA 1
ATOM 1094 C C . GLU A 1 140 ? 5.590 -21.391 -4.419 1.00 95.31 140 GLU A C 1
ATOM 1096 O O . GLU A 1 140 ? 6.361 -20.474 -4.732 1.00 95.31 140 GLU A O 1
ATOM 1101 N N . PRO A 1 141 ? 5.500 -22.499 -5.176 1.00 94.69 141 PRO A N 1
ATOM 1102 C CA . PRO A 1 141 ? 6.328 -22.695 -6.360 1.00 94.69 141 PRO A CA 1
ATOM 1103 C C . PRO A 1 141 ? 6.038 -21.637 -7.435 1.00 94.69 141 PRO A C 1
ATOM 1105 O O . PRO A 1 141 ? 4.973 -21.018 -7.474 1.00 94.69 141 PRO A O 1
ATOM 1108 N N . ASP A 1 142 ? 7.012 -21.369 -8.302 1.00 93.25 142 ASP A N 1
ATOM 1109 C CA . ASP A 1 142 ? 6.815 -20.479 -9.448 1.00 93.25 142 ASP A CA 1
ATOM 1110 C C . ASP A 1 142 ? 6.074 -21.181 -10.588 1.00 93.25 142 ASP A C 1
ATOM 1112 O O . ASP A 1 142 ? 6.121 -22.401 -10.716 1.00 93.25 142 ASP A O 1
ATOM 1116 N N . LEU A 1 143 ? 5.406 -20.397 -11.443 1.00 88.81 143 LEU A N 1
ATOM 1117 C CA . LEU A 1 143 ? 4.712 -20.939 -12.611 1.00 88.81 143 LEU A CA 1
ATOM 1118 C C . LEU A 1 143 ? 5.691 -21.642 -13.560 1.00 88.81 143 LEU A C 1
ATOM 1120 O O . LEU A 1 143 ? 6.704 -21.074 -13.974 1.00 88.81 143 LEU A O 1
ATOM 1124 N N . GLU A 1 144 ? 5.328 -22.846 -13.983 1.00 90.38 144 GLU A N 1
ATOM 1125 C CA . GLU A 1 144 ? 6.065 -23.635 -14.960 1.00 90.38 144 GLU A CA 1
ATOM 1126 C C . GLU A 1 144 ? 5.476 -23.450 -16.357 1.00 90.38 144 GLU A C 1
ATOM 1128 O O . GLU A 1 144 ? 4.270 -23.301 -16.552 1.00 90.38 144 GLU A O 1
ATOM 1133 N N . GLY A 1 145 ? 6.332 -23.475 -17.377 1.00 86.75 145 GLY A N 1
ATOM 1134 C CA . GLY A 1 145 ? 5.874 -23.353 -18.762 1.00 86.75 145 GLY A CA 1
ATOM 1135 C C . GLY A 1 145 ? 5.606 -21.917 -19.228 1.00 86.75 145 GLY A C 1
ATOM 1136 O O . GLY A 1 145 ? 5.268 -21.729 -20.398 1.00 86.75 145 GLY A O 1
ATOM 1137 N N . TRP A 1 146 ? 5.806 -20.905 -18.373 1.00 86.50 146 TRP A N 1
ATOM 1138 C CA . TRP A 1 146 ? 5.597 -19.481 -18.671 1.00 86.50 146 TRP A CA 1
ATOM 1139 C C . TRP A 1 146 ? 6.874 -18.655 -18.465 1.00 86.50 146 TRP A C 1
ATOM 1141 O O . TRP A 1 146 ? 7.600 -18.841 -17.494 1.00 86.50 146 TRP A O 1
ATOM 1151 N N . LYS A 1 147 ? 7.156 -17.711 -19.371 1.00 86.69 147 LYS A N 1
ATOM 1152 C CA . LYS A 1 147 ? 8.246 -16.732 -19.213 1.00 86.69 147 LYS A CA 1
ATOM 1153 C C . LYS A 1 147 ? 7.753 -15.559 -18.353 1.00 86.69 147 LYS A C 1
ATOM 1155 O O . LYS A 1 147 ? 7.290 -14.559 -18.899 1.00 86.69 147 LYS A O 1
ATOM 1160 N N . VAL A 1 148 ? 7.819 -15.703 -17.028 1.00 83.12 148 VAL A N 1
ATOM 1161 C CA . VAL A 1 148 ? 7.468 -14.653 -16.051 1.00 83.12 148 VAL A CA 1
ATOM 1162 C C . VAL A 1 148 ? 8.741 -13.887 -15.653 1.00 83.12 148 VAL A C 1
ATOM 1164 O O . VAL A 1 148 ? 9.717 -14.537 -15.275 1.00 83.12 148 VAL A O 1
ATOM 1167 N N . PRO A 1 149 ? 8.778 -12.543 -15.740 1.00 80.88 149 PRO A N 1
ATOM 1168 C CA . PRO A 1 149 ? 9.922 -11.767 -15.266 1.00 80.88 149 PRO A CA 1
ATOM 1169 C C . PRO A 1 149 ? 10.109 -11.904 -13.750 1.00 80.88 149 PRO A C 1
ATOM 1171 O O . PRO A 1 149 ? 9.173 -12.222 -13.012 1.00 80.88 149 PRO A O 1
ATOM 1174 N N . SER A 1 150 ? 11.322 -11.649 -13.273 1.00 85.25 150 SER A N 1
ATOM 1175 C CA . SER A 1 150 ? 11.614 -11.665 -11.841 1.00 85.25 150 SER A CA 1
ATOM 1176 C C . SER A 1 150 ? 10.857 -10.560 -11.096 1.00 85.25 150 SER A C 1
ATOM 1178 O O . SER A 1 150 ? 10.455 -9.546 -11.672 1.00 85.25 150 SER A O 1
ATOM 1180 N N . VAL A 1 151 ? 10.708 -10.721 -9.778 1.00 85.50 151 VAL A N 1
ATOM 1181 C CA . VAL A 1 151 ? 10.069 -9.696 -8.938 1.00 85.50 151 VAL A CA 1
ATOM 1182 C C . VAL A 1 151 ? 10.828 -8.366 -8.978 1.00 85.50 151 VAL A C 1
ATOM 1184 O O . VAL A 1 151 ? 10.194 -7.319 -9.010 1.00 85.50 151 VAL A O 1
ATOM 1187 N N . ALA A 1 152 ? 12.161 -8.396 -9.083 1.00 82.88 152 ALA A N 1
ATOM 1188 C CA . ALA A 1 152 ? 12.984 -7.191 -9.183 1.00 82.88 152 ALA A CA 1
ATOM 1189 C C . ALA A 1 152 ? 12.796 -6.438 -10.511 1.00 82.88 152 ALA A C 1
ATOM 1191 O O . ALA A 1 152 ? 12.930 -5.221 -10.547 1.00 82.88 152 ALA A O 1
ATOM 1192 N N . GLU A 1 153 ? 12.456 -7.142 -11.595 1.00 81.31 153 GLU A N 1
ATOM 1193 C CA . GLU A 1 153 ? 12.110 -6.516 -12.879 1.00 81.31 153 GLU A CA 1
ATOM 1194 C C . GLU A 1 153 ? 10.679 -5.961 -12.895 1.00 81.31 153 GLU A C 1
ATOM 1196 O O . GLU A 1 153 ? 10.363 -5.104 -13.717 1.00 81.31 153 GLU A O 1
ATOM 1201 N N . CYS A 1 154 ? 9.797 -6.470 -12.031 1.00 78.44 154 CYS A N 1
ATOM 1202 C CA . CYS A 1 154 ? 8.384 -6.091 -12.008 1.00 78.44 154 CYS A CA 1
ATOM 1203 C C . CYS A 1 154 ? 8.053 -5.006 -10.979 1.00 78.44 154 CYS A C 1
ATOM 1205 O O . CYS A 1 154 ? 7.182 -4.172 -11.231 1.00 78.44 154 CYS A O 1
ATOM 1207 N N . MET A 1 155 ? 8.702 -5.044 -9.816 1.00 81.38 155 MET A N 1
ATOM 1208 C CA . MET A 1 155 ? 8.380 -4.192 -8.676 1.00 81.38 155 MET A CA 1
ATOM 1209 C C . MET A 1 155 ? 9.292 -2.971 -8.647 1.00 81.38 155 MET A C 1
ATOM 1211 O O . MET A 1 155 ? 10.506 -3.085 -8.482 1.00 81.38 155 MET A O 1
ATOM 1215 N N . VAL A 1 156 ? 8.677 -1.793 -8.747 1.00 86.44 156 VAL A N 1
ATOM 1216 C CA . VAL A 1 156 ? 9.368 -0.493 -8.767 1.00 86.44 156 VAL A CA 1
ATOM 1217 C C . VAL A 1 156 ? 10.161 -0.240 -7.479 1.00 86.44 156 VAL A C 1
ATOM 1219 O O . VAL A 1 156 ? 11.160 0.476 -7.509 1.00 86.44 156 VAL A O 1
ATOM 1222 N N . ASP A 1 157 ? 9.791 -0.886 -6.371 1.00 88.00 157 ASP A N 1
ATOM 1223 C CA . ASP A 1 157 ? 10.517 -0.831 -5.100 1.00 88.00 157 ASP A CA 1
ATOM 1224 C C . ASP A 1 157 ? 12.011 -1.141 -5.263 1.00 88.00 157 ASP A C 1
ATOM 1226 O O . ASP A 1 157 ? 12.844 -0.490 -4.645 1.00 88.00 157 ASP A O 1
ATOM 1230 N N . TYR A 1 158 ? 12.385 -2.087 -6.133 1.00 86.81 158 TYR A N 1
ATOM 1231 C CA . TYR A 1 158 ? 13.793 -2.448 -6.345 1.00 86.81 158 TYR A CA 1
ATOM 1232 C C . TYR A 1 158 ? 14.612 -1.336 -7.017 1.00 86.81 158 TYR A C 1
ATOM 1234 O O . TYR A 1 158 ? 15.838 -1.338 -6.920 1.00 86.81 158 TYR A O 1
ATOM 1242 N N . GLU A 1 159 ? 13.948 -0.390 -7.683 1.00 86.56 159 GLU A N 1
ATOM 1243 C CA . GLU A 1 159 ? 14.566 0.799 -8.274 1.00 86.56 159 GLU A CA 1
ATOM 1244 C C . GLU A 1 159 ? 14.484 2.011 -7.334 1.00 86.56 159 GLU A C 1
ATOM 1246 O O . GLU A 1 159 ? 15.431 2.794 -7.245 1.00 86.56 159 GLU A O 1
ATOM 1251 N N . ARG A 1 160 ? 13.346 2.184 -6.650 1.00 88.44 160 ARG A N 1
ATOM 1252 C CA . ARG A 1 160 ? 13.012 3.405 -5.898 1.00 88.44 160 ARG A CA 1
ATOM 1253 C C . ARG A 1 160 ? 13.275 3.339 -4.402 1.00 88.44 160 ARG A C 1
ATOM 1255 O O . ARG A 1 160 ? 13.256 4.378 -3.746 1.00 88.44 160 ARG A O 1
ATOM 1262 N N . CYS A 1 161 ? 13.530 2.160 -3.851 1.00 93.00 161 CYS A N 1
ATOM 1263 C CA . CYS A 1 161 ? 13.911 2.016 -2.456 1.00 93.00 161 CYS A CA 1
ATOM 1264 C C . CYS A 1 161 ? 15.428 1.921 -2.330 1.00 93.00 161 CYS A C 1
ATOM 1266 O O . CYS A 1 161 ? 16.088 1.104 -2.973 1.00 93.00 161 CYS A O 1
ATOM 1268 N N . ARG A 1 162 ? 15.984 2.730 -1.431 1.00 95.44 162 ARG A N 1
ATOM 1269 C CA . ARG A 1 162 ? 17.384 2.644 -1.023 1.00 95.44 162 ARG A CA 1
ATOM 1270 C C . ARG A 1 162 ? 17.439 2.310 0.453 1.00 95.44 162 ARG A C 1
ATOM 1272 O O . ARG A 1 162 ? 16.848 3.009 1.266 1.00 95.44 162 ARG A O 1
ATOM 1279 N N . PHE A 1 163 ? 18.182 1.275 0.813 1.00 96.00 163 PHE A N 1
ATOM 1280 C CA . PHE A 1 163 ? 18.417 0.926 2.210 1.00 96.00 163 PHE A CA 1
ATOM 1281 C C . PHE A 1 163 ? 19.866 1.236 2.620 1.00 96.00 163 PHE A C 1
ATOM 1283 O O . PHE A 1 163 ? 20.738 1.328 1.751 1.00 96.00 163 PHE A O 1
ATOM 1290 N N . PRO A 1 164 ? 20.141 1.427 3.926 1.00 95.56 164 PRO A N 1
ATOM 1291 C CA . PRO A 1 164 ? 21.498 1.653 4.418 1.00 95.56 164 PRO A CA 1
ATOM 1292 C C . PRO A 1 164 ? 22.467 0.512 4.053 1.00 95.56 164 PRO A C 1
ATOM 1294 O O . PRO A 1 164 ? 22.026 -0.619 3.831 1.00 95.56 164 PRO A O 1
ATOM 1297 N N . PRO A 1 165 ? 23.793 0.758 4.050 1.00 94.88 165 PRO A N 1
ATOM 1298 C CA . PRO A 1 165 ? 24.785 -0.284 3.790 1.00 94.88 165 PRO A CA 1
ATOM 1299 C C . PRO A 1 165 ? 24.576 -1.530 4.663 1.00 94.88 165 PRO A C 1
ATOM 1301 O O . PRO A 1 165 ? 24.374 -1.427 5.872 1.00 94.88 165 PRO A O 1
ATOM 1304 N N . GLY A 1 166 ? 24.642 -2.713 4.045 1.00 94.81 166 GLY A N 1
ATOM 1305 C CA . GLY A 1 166 ? 24.398 -3.994 4.720 1.00 94.81 166 GLY A CA 1
ATOM 1306 C C . GLY A 1 166 ? 22.924 -4.404 4.818 1.00 94.81 166 GLY A C 1
ATOM 1307 O O . GLY A 1 166 ? 22.632 -5.428 5.430 1.00 94.81 166 GLY A O 1
ATOM 1308 N N . VAL A 1 167 ? 22.007 -3.636 4.219 1.00 97.56 167 VAL A N 1
ATOM 1309 C CA . VAL A 1 167 ? 20.580 -3.961 4.105 1.00 97.56 167 VAL A CA 1
ATOM 1310 C C . VAL A 1 167 ? 20.195 -4.036 2.623 1.00 97.56 167 VAL A C 1
ATOM 1312 O O . VAL A 1 167 ? 20.530 -3.148 1.842 1.00 97.56 167 VAL A O 1
ATOM 1315 N N . SER A 1 168 ? 19.505 -5.104 2.233 1.00 94.50 168 SER A N 1
ATOM 1316 C CA . SER A 1 168 ? 19.205 -5.475 0.851 1.00 94.50 168 SER A CA 1
ATOM 1317 C C . SER A 1 168 ? 17.743 -5.887 0.678 1.00 94.50 168 SER A C 1
ATOM 1319 O O . SER A 1 168 ? 17.133 -6.482 1.563 1.00 94.50 168 SER A O 1
ATOM 1321 N N . MET A 1 169 ? 17.204 -5.592 -0.506 1.00 93.50 169 MET A N 1
ATOM 1322 C CA . MET A 1 169 ? 15.882 -6.033 -0.977 1.00 93.50 169 MET A CA 1
ATOM 1323 C C . MET A 1 169 ? 15.898 -7.432 -1.613 1.00 93.50 169 MET A C 1
ATOM 1325 O O . MET A 1 169 ? 14.849 -7.985 -1.954 1.00 93.50 169 MET A O 1
ATOM 1329 N N . PHE A 1 170 ? 17.090 -7.986 -1.839 1.00 92.75 170 PHE A N 1
ATOM 1330 C CA . PHE A 1 170 ? 17.285 -9.312 -2.436 1.00 92.75 170 PHE A CA 1
ATOM 1331 C C . PHE A 1 170 ? 17.358 -10.429 -1.386 1.00 92.75 170 PHE A C 1
ATOM 1333 O O . PHE A 1 170 ? 17.395 -11.604 -1.741 1.00 92.75 170 PHE A O 1
ATOM 1340 N N . ASP A 1 171 ? 17.362 -10.068 -0.106 1.00 95.19 171 ASP A N 1
ATOM 1341 C CA . ASP A 1 171 ? 17.227 -10.971 1.031 1.00 95.19 171 ASP A CA 1
ATOM 1342 C C . ASP A 1 171 ? 16.167 -10.424 2.007 1.00 95.19 171 ASP A C 1
ATOM 1344 O O . ASP A 1 171 ? 15.363 -9.561 1.654 1.00 95.19 171 ASP A O 1
ATOM 1348 N N . ASP A 1 172 ? 16.113 -10.952 3.228 1.00 97.38 172 ASP A N 1
ATOM 1349 C CA . ASP A 1 172 ? 15.130 -10.551 4.234 1.00 97.38 172 ASP A CA 1
ATOM 1350 C C . ASP A 1 172 ? 15.606 -9.398 5.142 1.00 97.38 172 ASP A C 1
ATOM 1352 O O . ASP A 1 172 ? 14.915 -9.030 6.098 1.00 97.38 172 ASP A O 1
ATOM 1356 N N . SER A 1 173 ? 16.790 -8.830 4.893 1.00 98.25 173 SER A N 1
ATOM 1357 C CA . SER A 1 173 ? 17.399 -7.833 5.774 1.00 98.25 173 SER A CA 1
ATOM 1358 C C . SER A 1 173 ? 16.648 -6.501 5.764 1.00 98.25 173 SER A C 1
ATOM 1360 O O . SER A 1 173 ? 16.548 -5.885 6.826 1.00 98.25 173 SER A O 1
ATOM 1362 N N . ALA A 1 174 ? 16.059 -6.084 4.634 1.00 98.12 174 ALA A N 1
ATOM 1363 C CA . ALA A 1 174 ? 15.178 -4.912 4.568 1.00 98.12 174 ALA A CA 1
ATOM 1364 C C . ALA A 1 174 ? 13.932 -5.087 5.450 1.00 98.12 174 ALA A C 1
ATOM 1366 O O . ALA A 1 174 ? 13.683 -4.260 6.332 1.00 98.12 174 ALA A O 1
ATOM 1367 N N . ALA A 1 175 ? 13.222 -6.213 5.302 1.00 98.38 175 ALA A N 1
ATOM 1368 C CA . ALA A 1 175 ? 12.083 -6.574 6.148 1.00 98.38 175 ALA A CA 1
ATOM 1369 C C . ALA A 1 175 ? 12.448 -6.580 7.634 1.00 98.38 175 ALA A C 1
ATOM 1371 O O . ALA A 1 175 ? 11.795 -5.923 8.440 1.00 98.38 175 ALA A O 1
ATOM 1372 N N . ARG A 1 176 ? 13.551 -7.243 7.990 1.00 98.12 176 ARG A N 1
ATOM 1373 C CA . ARG A 1 176 ? 14.062 -7.305 9.364 1.00 98.12 176 ARG A CA 1
ATOM 1374 C C . ARG A 1 176 ? 14.445 -5.931 9.915 1.00 98.12 176 ARG A C 1
ATOM 1376 O O . ARG A 1 176 ? 14.289 -5.678 11.109 1.00 98.12 176 ARG A O 1
ATOM 1383 N N . ARG A 1 177 ? 15.020 -5.057 9.081 1.00 97.94 177 ARG A N 1
ATOM 1384 C CA . ARG A 1 177 ? 15.446 -3.713 9.489 1.00 97.94 177 ARG A CA 1
ATOM 1385 C C . ARG A 1 177 ? 14.241 -2.844 9.820 1.00 97.94 177 ARG A C 1
ATOM 1387 O O . ARG A 1 177 ? 14.262 -2.224 10.877 1.00 97.94 177 ARG A O 1
ATOM 1394 N N . ILE A 1 178 ? 13.236 -2.827 8.947 1.00 97.94 178 ILE A N 1
ATOM 1395 C CA . ILE A 1 178 ? 11.991 -2.080 9.151 1.00 97.94 178 ILE A CA 1
ATOM 1396 C C . ILE A 1 178 ? 11.199 -2.656 10.328 1.00 97.94 178 ILE A C 1
ATOM 1398 O O . ILE A 1 178 ? 10.724 -1.901 11.169 1.00 97.94 178 ILE A O 1
ATOM 1402 N N . ASP A 1 179 ? 11.143 -3.982 10.459 1.00 97.19 179 ASP A N 1
ATOM 1403 C CA . ASP A 1 179 ? 10.480 -4.647 11.579 1.00 97.19 179 ASP A CA 1
ATOM 1404 C C . ASP A 1 179 ? 11.023 -4.177 12.940 1.00 97.19 179 ASP A C 1
ATOM 1406 O O . ASP A 1 179 ? 10.251 -3.718 13.778 1.00 97.19 179 ASP A O 1
ATOM 1410 N N . LYS A 1 180 ? 12.351 -4.169 13.123 1.00 96.06 180 LYS A N 1
ATOM 1411 C CA . LYS A 1 180 ? 13.017 -3.697 14.356 1.00 96.06 180 LYS A CA 1
ATOM 1412 C C . LYS A 1 180 ? 12.756 -2.226 14.696 1.00 96.06 180 LYS A C 1
ATOM 1414 O O . LYS A 1 180 ? 13.058 -1.789 15.808 1.00 96.06 180 LYS A O 1
ATOM 1419 N N . MET A 1 181 ? 12.285 -1.426 13.738 1.00 95.62 181 MET A N 1
ATOM 1420 C CA . MET A 1 181 ? 11.963 -0.023 13.998 1.00 95.62 181 MET A CA 1
ATOM 1421 C C . MET A 1 181 ? 10.677 0.127 14.810 1.00 95.62 181 MET A C 1
ATOM 1423 O O . MET A 1 181 ? 10.522 1.159 15.455 1.00 95.62 181 MET A O 1
ATOM 1427 N N . ASN A 1 182 ? 9.801 -0.886 14.849 1.00 93.75 182 ASN A N 1
ATOM 1428 C CA . ASN A 1 182 ? 8.619 -0.859 15.711 1.00 93.75 182 ASN A CA 1
ATOM 1429 C C . ASN A 1 182 ? 8.996 -0.662 17.186 1.00 93.75 182 ASN A C 1
ATOM 1431 O O . ASN A 1 182 ? 8.395 0.174 17.858 1.00 93.75 182 ASN A O 1
ATOM 1435 N N . GLU A 1 183 ? 10.010 -1.383 17.678 1.00 90.06 183 GLU A N 1
ATOM 1436 C CA . GLU A 1 183 ? 10.532 -1.209 19.036 1.00 90.06 183 GLU A CA 1
ATOM 1437 C C . GLU A 1 183 ? 11.321 0.092 19.175 1.00 90.06 183 GLU A C 1
ATOM 1439 O O . GLU A 1 183 ? 11.129 0.832 20.135 1.00 90.06 183 GLU A O 1
ATOM 1444 N N . ALA A 1 184 ? 12.209 0.385 18.219 1.00 86.19 184 ALA A N 1
ATOM 1445 C CA . ALA A 1 184 ? 13.111 1.534 18.313 1.00 86.19 184 ALA A CA 1
ATOM 1446 C C . ALA A 1 184 ? 12.371 2.880 18.349 1.00 86.19 184 ALA A C 1
ATOM 1448 O O . ALA A 1 184 ? 12.843 3.829 18.972 1.00 86.19 184 ALA A O 1
ATOM 1449 N N . LEU A 1 185 ? 11.223 2.957 17.676 1.00 82.88 185 LEU A N 1
ATOM 1450 C CA . LEU A 1 185 ? 10.369 4.139 17.627 1.00 82.88 185 LEU A CA 1
ATOM 1451 C C . LEU A 1 185 ? 9.237 4.097 18.670 1.00 82.88 185 LEU A C 1
ATOM 1453 O O . LEU A 1 185 ? 8.470 5.052 18.755 1.00 82.88 185 LEU A O 1
ATOM 1457 N N . GLY A 1 186 ? 9.112 3.011 19.443 1.00 81.19 186 GLY A N 1
ATOM 1458 C CA . GLY A 1 186 ? 8.036 2.839 20.423 1.00 81.19 186 GLY A CA 1
ATOM 1459 C C . GLY A 1 186 ? 6.634 2.840 19.805 1.00 81.19 186 GLY A C 1
ATOM 1460 O O . GLY A 1 186 ? 5.699 3.336 20.426 1.00 81.19 186 GLY A O 1
ATOM 1461 N N . LEU A 1 187 ? 6.481 2.330 18.573 1.00 77.94 187 LEU A N 1
ATOM 1462 C CA . LEU A 1 187 ? 5.188 2.327 17.862 1.00 77.94 187 LEU A CA 1
ATOM 1463 C C . LEU A 1 187 ? 4.212 1.309 18.454 1.00 77.94 187 LEU A C 1
ATOM 1465 O O . LEU A 1 187 ? 2.994 1.485 18.395 1.00 77.94 187 LEU A O 1
ATOM 1469 N N . GLN A 1 188 ? 4.763 0.241 19.029 1.00 66.50 188 GLN A N 1
ATOM 1470 C CA . GLN A 1 188 ? 4.000 -0.792 19.708 1.00 66.50 188 GLN A CA 1
ATOM 1471 C C . GLN A 1 188 ? 3.863 -0.436 21.183 1.00 66.50 188 GLN A C 1
ATOM 1473 O O . GLN A 1 188 ? 4.843 -0.121 21.858 1.00 66.50 188 GLN A O 1
ATOM 1478 N N . LEU A 1 189 ? 2.625 -0.495 21.671 1.00 59.59 189 LEU A N 1
ATOM 1479 C CA . LEU A 1 189 ? 2.312 -0.442 23.096 1.00 59.59 189 LEU A CA 1
ATOM 1480 C C . LEU A 1 189 ? 3.214 -1.396 23.894 1.00 59.59 189 LEU A C 1
ATOM 1482 O O . LEU A 1 189 ? 3.508 -2.499 23.419 1.00 59.59 189 LEU A O 1
ATOM 1486 N N . PRO A 1 190 ? 3.484 -1.102 25.173 1.00 59.72 190 PRO A N 1
ATOM 1487 C CA . PRO A 1 190 ? 3.574 -2.165 26.157 1.00 59.72 190 PRO A CA 1
ATOM 1488 C C . PRO A 1 190 ? 2.180 -2.807 26.278 1.00 59.72 190 PRO A C 1
ATOM 1490 O O . PRO A 1 190 ? 1.382 -2.450 27.134 1.00 59.72 190 PRO A O 1
ATOM 1493 N N . LEU A 1 191 ? 1.845 -3.760 25.402 1.00 60.38 191 LEU A N 1
ATOM 1494 C CA . LEU A 1 191 ? 0.564 -4.498 25.444 1.00 60.38 191 LEU A CA 1
ATOM 1495 C C . LEU A 1 191 ? 0.337 -5.251 26.757 1.00 60.38 191 LEU A C 1
ATOM 1497 O O . LEU A 1 191 ? -0.769 -5.721 26.999 1.00 60.38 191 LEU A O 1
ATOM 1501 N N . ALA A 1 192 ? 1.369 -5.340 27.598 1.00 61.22 192 ALA A N 1
ATOM 1502 C CA . ALA A 1 192 ? 1.261 -5.739 28.992 1.00 61.22 192 ALA A CA 1
ATOM 1503 C C . ALA A 1 192 ? 0.215 -4.915 29.770 1.00 61.22 192 ALA A C 1
ATOM 1505 O O . ALA A 1 192 ? -0.394 -5.451 30.690 1.00 61.22 192 ALA A O 1
ATOM 1506 N N . ASP A 1 193 ? -0.027 -3.661 29.371 1.00 64.31 193 ASP A N 1
ATOM 1507 C CA . ASP A 1 193 ? -0.970 -2.755 30.031 1.00 64.31 193 ASP A CA 1
ATOM 1508 C C . ASP A 1 193 ? -2.359 -2.733 29.367 1.00 64.31 193 ASP A C 1
ATOM 1510 O O . ASP A 1 193 ? -3.271 -2.077 29.875 1.00 64.31 193 ASP A O 1
ATOM 1514 N N . ARG A 1 194 ? -2.554 -3.437 28.237 1.00 75.81 194 ARG A N 1
ATOM 1515 C CA . ARG A 1 194 ? -3.877 -3.548 27.603 1.00 75.81 194 ARG A CA 1
ATOM 1516 C C . ARG A 1 194 ? -4.786 -4.389 28.511 1.00 75.81 194 ARG A C 1
ATOM 1518 O O . ARG A 1 194 ? -4.447 -5.548 28.766 1.00 75.81 194 ARG A O 1
ATOM 1525 N N . PRO A 1 195 ? -5.955 -3.877 28.938 1.00 74.50 195 PRO A N 1
ATOM 1526 C CA . PRO A 1 195 ? -6.942 -4.698 29.628 1.00 74.50 195 PRO A CA 1
ATOM 1527 C C . PRO A 1 195 ? -7.330 -5.899 28.759 1.00 74.50 195 PRO A C 1
ATOM 1529 O O . PRO A 1 195 ? -7.608 -5.753 27.570 1.00 74.50 195 PRO A O 1
ATOM 1532 N N . SER A 1 196 ? -7.320 -7.104 29.330 1.00 74.25 196 SER A N 1
ATOM 1533 C CA . SER A 1 196 ? -7.534 -8.349 28.575 1.00 74.25 196 SER A CA 1
ATOM 1534 C C . SER A 1 196 ? -8.909 -8.450 27.906 1.00 74.25 196 SER A C 1
ATOM 1536 O O . SER A 1 196 ? -9.102 -9.289 27.033 1.00 74.25 196 SER A O 1
ATOM 1538 N N . ASP A 1 197 ? -9.867 -7.644 28.354 1.00 77.25 197 ASP A N 1
ATOM 1539 C CA . ASP A 1 197 ? -11.235 -7.540 27.854 1.00 77.25 197 ASP A CA 1
ATOM 1540 C C . ASP A 1 197 ? -11.412 -6.474 26.759 1.00 77.25 197 ASP A C 1
ATOM 1542 O O . ASP A 1 197 ? -12.463 -6.431 26.118 1.00 77.25 197 ASP A O 1
ATOM 1546 N N . GLU A 1 198 ? -10.401 -5.636 26.502 1.00 82.06 198 GLU A N 1
ATOM 1547 C CA . GLU A 1 198 ? -10.458 -4.633 25.441 1.00 82.06 198 GLU A CA 1
ATOM 1548 C C . GLU A 1 198 ? -9.975 -5.185 24.096 1.00 82.06 198 GLU A C 1
ATOM 1550 O O . GLU A 1 198 ? -8.859 -5.700 23.944 1.00 82.06 198 GLU A O 1
ATOM 1555 N N . ALA A 1 199 ? -10.827 -5.004 23.088 1.00 91.75 199 ALA A N 1
ATOM 1556 C CA . ALA A 1 199 ? -10.560 -5.425 21.725 1.00 91.75 199 ALA A CA 1
ATOM 1557 C C . ALA A 1 199 ? -9.353 -4.686 21.123 1.00 91.75 199 ALA A C 1
ATOM 1559 O O . ALA A 1 199 ? -9.081 -3.523 21.431 1.00 91.75 199 ALA A O 1
ATOM 1560 N N . LEU A 1 200 ? -8.653 -5.363 20.225 1.00 93.81 200 LEU A N 1
ATOM 1561 C CA . LEU A 1 200 ? -7.473 -4.914 19.514 1.00 93.81 200 LEU A CA 1
ATOM 1562 C C . LEU A 1 200 ? -7.678 -5.059 18.005 1.00 93.81 200 LEU A C 1
ATOM 1564 O O . LEU A 1 200 ? -7.868 -6.142 17.454 1.00 93.81 200 LEU A O 1
ATOM 1568 N N . VAL A 1 201 ? -7.535 -3.933 17.324 1.00 97.31 201 VAL A N 1
ATOM 1569 C CA . VAL A 1 201 ? -7.364 -3.855 15.881 1.00 97.31 201 VAL A CA 1
ATOM 1570 C C . VAL A 1 201 ? -5.904 -3.540 15.610 1.00 97.31 201 VAL A C 1
ATOM 1572 O O . VAL A 1 201 ? -5.353 -2.580 16.140 1.00 97.31 201 VAL A O 1
ATOM 1575 N N . THR A 1 202 ? -5.260 -4.341 14.774 1.00 97.75 202 THR A N 1
ATOM 1576 C CA . THR A 1 202 ? -3.911 -4.035 14.279 1.00 97.75 202 THR A CA 1
ATOM 1577 C C . THR A 1 202 ? -3.970 -3.704 12.801 1.00 97.75 202 THR A C 1
ATOM 1579 O O . THR A 1 202 ? -4.937 -4.059 12.125 1.00 97.75 202 THR A O 1
ATOM 1582 N N . PHE A 1 203 ? -2.950 -3.033 12.279 1.00 98.62 203 PHE A N 1
ATOM 1583 C CA . PHE A 1 203 ? -2.858 -2.823 10.842 1.00 98.62 203 PHE A CA 1
ATOM 1584 C C . PHE A 1 203 ? -1.422 -2.672 10.356 1.00 98.62 203 PHE A C 1
ATOM 1586 O O . PHE A 1 203 ? -0.575 -2.119 11.052 1.00 98.62 203 PHE A O 1
ATOM 1593 N N . SER A 1 204 ? -1.161 -3.151 9.149 1.00 98.62 204 SER A N 1
ATOM 1594 C CA . SER A 1 204 ? 0.092 -2.974 8.411 1.00 98.62 204 SER A CA 1
ATOM 1595 C C . SER A 1 204 ? -0.226 -2.635 6.964 1.00 98.62 204 SER A C 1
ATOM 1597 O O . SER A 1 204 ? -1.356 -2.798 6.535 1.00 98.62 204 SER A O 1
ATOM 1599 N N . HIS A 1 205 ? 0.743 -2.186 6.173 1.00 98.75 205 HIS A N 1
ATOM 1600 C CA . HIS A 1 205 ? 0.498 -2.082 4.735 1.00 98.75 205 HIS A CA 1
ATOM 1601 C C . HIS A 1 205 ? 0.574 -3.458 4.047 1.00 98.75 205 HIS A C 1
ATOM 1603 O O . HIS A 1 205 ? -0.332 -3.854 3.317 1.00 98.75 205 HIS A O 1
ATOM 1609 N N . PHE A 1 206 ? 1.630 -4.220 4.335 1.00 98.75 206 PHE A N 1
ATOM 1610 C CA . PHE A 1 206 ? 1.881 -5.531 3.736 1.00 98.75 206 PHE A CA 1
ATOM 1611 C C . PHE A 1 206 ? 1.034 -6.651 4.349 1.00 98.75 206 PHE A C 1
ATOM 1613 O O . PHE A 1 206 ? 0.447 -6.500 5.422 1.00 98.75 206 PHE A O 1
ATOM 1620 N N . LEU A 1 207 ? 1.005 -7.795 3.665 1.00 98.25 207 LEU A N 1
ATOM 1621 C CA . LEU A 1 207 ? 0.245 -8.977 4.048 1.00 98.25 207 LEU A CA 1
ATOM 1622 C C . LEU A 1 207 ? 0.978 -9.760 5.149 1.00 98.25 207 LEU A C 1
ATOM 1624 O O . LEU A 1 207 ? 2.151 -10.108 4.986 1.00 98.25 207 LEU A O 1
ATOM 1628 N N . PRO A 1 208 ? 0.290 -10.142 6.238 1.00 97.25 208 PRO A N 1
ATOM 1629 C CA . PRO A 1 208 ? 0.869 -11.008 7.264 1.00 97.25 208 PRO A CA 1
ATOM 1630 C C . PRO A 1 208 ? 0.840 -12.495 6.881 1.00 97.25 208 PRO A C 1
ATOM 1632 O O . PRO A 1 208 ? 1.510 -13.307 7.513 1.00 97.25 208 PRO A O 1
ATOM 1635 N N . ARG A 1 209 ? 0.041 -12.889 5.881 1.00 97.12 209 ARG A N 1
ATOM 1636 C CA . ARG A 1 209 ? -0.239 -14.292 5.538 1.00 97.12 209 ARG A CA 1
ATOM 1637 C C . ARG A 1 209 ? -0.299 -14.507 4.032 1.00 97.12 209 ARG A C 1
ATOM 1639 O O . ARG A 1 209 ? -0.920 -13.713 3.328 1.00 97.12 209 ARG A O 1
ATOM 1646 N N . ILE A 1 210 ? 0.316 -15.588 3.552 1.00 95.94 210 ILE A N 1
ATOM 1647 C CA . ILE A 1 210 ? 0.305 -15.943 2.123 1.00 95.94 210 ILE A CA 1
ATOM 1648 C C . ILE A 1 210 ? -1.108 -16.325 1.665 1.00 95.94 210 ILE A C 1
ATOM 1650 O O . ILE A 1 210 ? -1.494 -16.081 0.523 1.00 95.94 210 ILE A O 1
ATOM 1654 N N . GLU A 1 211 ? -1.921 -16.824 2.599 1.00 95.06 211 GLU A N 1
ATOM 1655 C CA . GLU A 1 211 ? -3.325 -17.177 2.414 1.00 95.06 211 GLU A CA 1
ATOM 1656 C C . GLU A 1 211 ? -4.196 -15.973 2.011 1.00 95.06 211 GLU A C 1
ATOM 1658 O O . GLU A 1 211 ? -5.246 -16.159 1.399 1.00 95.06 211 GLU A O 1
ATOM 1663 N N . LEU A 1 212 ? -3.729 -14.751 2.300 1.00 94.44 212 LEU A N 1
ATOM 1664 C CA . LEU A 1 212 ? -4.364 -13.477 1.942 1.00 94.44 212 LEU A CA 1
ATOM 1665 C C . LEU A 1 212 ? -3.876 -12.919 0.594 1.00 94.44 212 LEU A C 1
ATOM 1667 O O . LEU A 1 212 ? -4.253 -11.818 0.203 1.00 94.44 212 LEU A O 1
ATOM 1671 N N . SER A 1 213 ? -3.024 -13.651 -0.122 1.00 93.38 213 SER A N 1
ATOM 1672 C CA . SER A 1 213 ? -2.657 -13.366 -1.510 1.00 93.38 213 SER A CA 1
ATOM 1673 C C . SER A 1 213 ? -3.406 -14.310 -2.447 1.00 93.38 213 SER A C 1
ATOM 1675 O O . SER A 1 213 ? -3.730 -15.430 -2.062 1.00 93.38 213 SER A O 1
ATOM 1677 N N . LEU A 1 214 ? -3.674 -13.906 -3.688 1.00 91.38 214 LEU A N 1
ATOM 1678 C CA . LEU A 1 214 ? -4.180 -14.855 -4.684 1.00 91.38 214 LEU A CA 1
ATOM 1679 C C . LEU A 1 214 ? -3.069 -15.814 -5.113 1.00 91.38 214 LEU A C 1
ATOM 1681 O O . LEU A 1 214 ? -1.898 -15.441 -5.159 1.00 91.38 214 LEU A O 1
ATOM 1685 N N . GLU A 1 215 ? -3.451 -17.025 -5.510 1.00 93.12 215 GLU A N 1
ATOM 1686 C CA . GLU A 1 215 ? -2.522 -17.949 -6.161 1.00 93.12 215 GLU A CA 1
ATOM 1687 C C . GLU A 1 215 ? -1.962 -17.334 -7.453 1.00 93.12 215 GLU A C 1
ATOM 1689 O O . GLU A 1 215 ? -2.677 -16.666 -8.210 1.00 93.12 215 GLU A O 1
ATOM 1694 N N . LYS A 1 216 ? -0.693 -17.624 -7.756 1.00 92.31 216 LYS A N 1
ATOM 1695 C CA . LYS A 1 216 ? 0.042 -17.060 -8.904 1.00 92.31 216 LYS A CA 1
ATOM 1696 C C . LYS A 1 216 ? -0.691 -17.217 -10.241 1.00 92.31 216 LYS A C 1
ATOM 1698 O O . LYS A 1 216 ? -0.663 -16.302 -11.063 1.00 92.31 216 LYS A O 1
ATOM 1703 N N . ARG A 1 217 ? -1.422 -18.324 -10.428 1.00 89.75 217 ARG A N 1
ATOM 1704 C CA . ARG A 1 217 ? -2.248 -18.603 -11.620 1.00 89.75 217 ARG A CA 1
ATOM 1705 C C . ARG A 1 217 ? -3.393 -17.608 -11.851 1.00 89.75 217 ARG A C 1
ATOM 1707 O O . ARG A 1 217 ? -3.918 -17.541 -12.959 1.00 89.75 217 ARG A O 1
ATOM 1714 N N . TYR A 1 218 ? -3.794 -16.842 -10.838 1.00 87.75 218 TYR A N 1
ATOM 1715 C CA . TYR A 1 218 ? -4.843 -15.820 -10.936 1.00 87.75 218 TYR A CA 1
ATOM 1716 C C . TYR A 1 218 ? -4.286 -14.394 -10.968 1.00 87.75 218 TYR A C 1
ATOM 1718 O O . TYR A 1 218 ? -5.030 -13.435 -11.182 1.00 87.75 218 TYR A O 1
ATOM 1726 N N . LEU A 1 219 ? -2.986 -14.210 -10.774 1.00 85.69 219 LEU A N 1
ATOM 1727 C CA . LEU A 1 219 ? -2.407 -12.879 -10.716 1.00 85.69 219 LEU A CA 1
ATOM 1728 C C . LEU A 1 219 ? -2.053 -12.371 -12.112 1.00 85.69 219 LEU A C 1
ATOM 1730 O O . LEU A 1 219 ? -1.435 -13.063 -12.917 1.00 85.69 219 LEU A O 1
ATOM 1734 N N . ALA A 1 220 ? -2.400 -11.109 -12.378 1.00 82.19 220 ALA A N 1
ATOM 1735 C CA . ALA A 1 220 ? -1.887 -10.398 -13.547 1.00 82.19 220 ALA A CA 1
ATOM 1736 C C . ALA A 1 220 ? -0.359 -10.245 -13.492 1.00 82.19 220 ALA A C 1
ATOM 1738 O O . ALA A 1 220 ? 0.261 -10.135 -14.542 1.00 82.19 220 ALA A O 1
ATOM 1739 N N . LEU A 1 221 ? 0.207 -10.258 -12.279 1.00 83.69 221 LEU A N 1
ATOM 1740 C CA . LEU A 1 221 ? 1.634 -10.299 -11.993 1.00 83.69 221 LEU A CA 1
ATOM 1741 C C . LEU A 1 221 ? 1.944 -11.505 -11.084 1.00 83.69 221 LEU A C 1
ATOM 1743 O O . LEU A 1 221 ? 1.859 -11.377 -9.863 1.00 83.69 221 LEU A O 1
ATOM 1747 N N . PRO A 1 222 ? 2.298 -12.679 -11.640 1.00 90.00 222 PRO A N 1
ATOM 1748 C CA . PRO A 1 222 ? 2.500 -13.897 -10.853 1.00 90.00 222 PRO A CA 1
ATOM 1749 C C . PRO A 1 222 ? 3.621 -13.816 -9.809 1.00 90.00 222 PRO A C 1
ATOM 1751 O O . PRO A 1 222 ? 3.598 -14.567 -8.842 1.00 90.00 222 PRO A O 1
ATOM 1754 N N . CYS A 1 223 ? 4.591 -12.910 -9.965 1.00 87.62 223 CYS A N 1
ATOM 1755 C CA . CYS A 1 223 ? 5.664 -12.720 -8.986 1.00 87.62 223 CYS A CA 1
ATOM 1756 C C . CYS A 1 223 ? 5.290 -11.791 -7.815 1.00 87.62 223 CYS A C 1
ATOM 1758 O O . CYS A 1 223 ? 6.113 -11.618 -6.921 1.00 87.62 223 CYS A O 1
ATOM 1760 N N . LEU A 1 224 ? 4.092 -11.186 -7.807 1.00 92.94 224 LEU A N 1
ATOM 1761 C CA . LEU A 1 224 ? 3.648 -10.247 -6.766 1.00 92.94 224 LEU A CA 1
ATOM 1762 C C . LEU A 1 224 ? 3.768 -10.791 -5.326 1.00 92.94 224 LEU A C 1
ATOM 1764 O O . LEU A 1 224 ? 4.212 -10.024 -4.469 1.00 92.94 224 LEU A O 1
ATOM 1768 N N . PRO A 1 225 ? 3.456 -12.072 -5.018 1.00 95.88 225 PRO A N 1
ATOM 1769 C CA . PRO A 1 225 ? 3.553 -12.576 -3.646 1.00 95.88 225 PRO A CA 1
ATOM 1770 C C . PRO A 1 225 ? 4.953 -12.406 -3.035 1.00 95.88 225 PRO A C 1
ATOM 1772 O O . PRO A 1 225 ? 5.065 -12.084 -1.857 1.00 95.88 225 PRO A O 1
ATOM 1775 N N . LYS A 1 226 ? 6.017 -12.475 -3.848 1.00 95.75 226 LYS A N 1
ATOM 1776 C CA . LYS A 1 226 ? 7.414 -12.248 -3.423 1.00 95.75 226 LYS A CA 1
ATOM 1777 C C . LYS A 1 226 ? 7.706 -10.820 -2.952 1.00 95.75 226 LYS A C 1
ATOM 1779 O O . LYS A 1 226 ? 8.777 -10.575 -2.410 1.00 95.75 226 LYS A O 1
ATOM 1784 N N . ALA A 1 227 ? 6.796 -9.881 -3.184 1.00 96.19 227 ALA A N 1
ATOM 1785 C CA . ALA A 1 227 ? 6.905 -8.503 -2.722 1.00 96.19 227 ALA A CA 1
ATOM 1786 C C . ALA A 1 227 ? 5.755 -8.081 -1.798 1.00 96.19 227 ALA A C 1
ATOM 1788 O O . ALA A 1 227 ? 5.591 -6.900 -1.529 1.00 96.19 227 ALA A O 1
ATOM 1789 N N . SER A 1 228 ? 4.953 -9.029 -1.300 1.00 97.50 228 SER A N 1
ATOM 1790 C CA . SER A 1 228 ? 3.686 -8.696 -0.635 1.00 97.50 228 SER A CA 1
ATOM 1791 C C . SER A 1 228 ? 3.698 -8.795 0.889 1.00 97.50 228 SER A C 1
ATOM 1793 O O . SER A 1 228 ? 2.778 -8.277 1.516 1.00 97.50 228 SER A O 1
ATOM 1795 N N . GLY A 1 229 ? 4.685 -9.449 1.506 1.00 97.94 229 GLY A N 1
ATOM 1796 C CA . GLY A 1 229 ? 4.642 -9.745 2.940 1.00 97.94 229 GLY A CA 1
ATOM 1797 C C . GLY A 1 229 ? 5.977 -10.159 3.546 1.00 97.94 229 GLY A C 1
ATOM 1798 O O . GLY A 1 229 ? 7.001 -10.227 2.861 1.00 97.94 229 GLY A O 1
ATOM 1799 N N . SER A 1 230 ? 5.970 -10.412 4.857 1.00 98.19 230 SER A N 1
ATOM 1800 C CA . SER A 1 230 ? 7.140 -10.920 5.580 1.00 98.19 230 SER A CA 1
ATOM 1801 C C . SER A 1 230 ? 6.801 -11.830 6.755 1.00 98.19 230 SER A C 1
ATOM 1803 O O . SER A 1 230 ? 5.760 -11.712 7.405 1.00 98.19 230 SER A O 1
ATOM 1805 N N . ASN A 1 231 ? 7.741 -12.723 7.076 1.00 97.81 231 ASN A N 1
ATOM 1806 C CA . ASN A 1 231 ? 7.627 -13.623 8.227 1.00 97.81 231 ASN A CA 1
ATOM 1807 C C . ASN A 1 231 ? 7.686 -12.867 9.564 1.00 97.81 231 ASN A C 1
ATOM 1809 O O . ASN A 1 231 ? 7.110 -13.309 10.556 1.00 97.81 231 ASN A O 1
ATOM 1813 N N . TYR A 1 232 ? 8.356 -11.713 9.587 1.00 98.00 232 TYR A N 1
ATOM 1814 C CA . TYR A 1 232 ? 8.434 -10.844 10.759 1.00 98.00 232 TYR A CA 1
ATOM 1815 C C . TYR A 1 232 ? 7.071 -10.233 11.101 1.00 98.00 232 TYR A C 1
ATOM 1817 O O . TYR A 1 232 ? 6.617 -10.334 12.241 1.00 98.00 232 TYR A O 1
ATOM 1825 N N . LEU A 1 233 ? 6.372 -9.706 10.089 1.00 97.81 233 LEU A N 1
ATOM 1826 C CA . LEU A 1 233 ? 5.009 -9.208 10.244 1.00 97.81 233 LEU A CA 1
ATOM 1827 C C . LEU A 1 233 ? 4.058 -10.324 10.697 1.00 97.81 233 LEU A C 1
ATOM 1829 O O . LEU A 1 233 ? 3.310 -10.127 11.655 1.00 97.81 233 LEU A O 1
ATOM 1833 N N . ARG A 1 234 ? 4.121 -11.503 10.057 1.00 96.94 234 ARG A N 1
ATOM 1834 C CA . ARG A 1 234 ? 3.312 -12.671 10.447 1.00 96.94 234 ARG A CA 1
ATOM 1835 C C . ARG A 1 234 ? 3.441 -12.967 11.938 1.00 96.94 234 ARG A C 1
ATOM 1837 O O . ARG A 1 234 ? 2.433 -13.049 12.637 1.00 96.94 234 ARG A O 1
ATOM 1844 N N . LYS A 1 235 ? 4.685 -13.068 12.416 1.00 96.31 235 LYS A N 1
ATOM 1845 C CA . LYS A 1 235 ? 4.999 -13.364 13.813 1.00 96.31 235 LYS A CA 1
ATOM 1846 C C . LYS A 1 235 ? 4.364 -12.348 14.764 1.00 96.31 235 LYS A C 1
ATOM 1848 O O . LYS A 1 235 ? 3.723 -12.754 15.727 1.00 96.31 235 LYS A O 1
ATOM 1853 N N . ARG A 1 236 ? 4.474 -11.046 14.472 1.00 94.44 236 ARG A N 1
ATOM 1854 C CA . ARG A 1 236 ? 3.849 -10.005 15.304 1.00 94.44 236 ARG A CA 1
ATOM 1855 C C . ARG A 1 236 ? 2.339 -10.173 15.381 1.00 94.44 236 ARG A C 1
ATOM 1857 O O . ARG A 1 236 ? 1.782 -10.151 16.469 1.00 94.44 236 ARG A O 1
ATOM 1864 N N . VAL A 1 237 ? 1.666 -10.369 14.249 1.00 95.44 237 VAL A N 1
ATOM 1865 C CA . VAL A 1 237 ? 0.202 -10.518 14.240 1.00 95.44 237 VAL A CA 1
ATOM 1866 C C . VAL A 1 237 ? -0.237 -11.771 15.009 1.00 95.44 237 VAL A C 1
ATOM 1868 O O . VAL A 1 237 ? -1.208 -11.716 15.763 1.00 95.44 237 VAL A O 1
ATOM 1871 N N . GLU A 1 238 ? 0.494 -12.880 14.879 1.00 94.38 238 GLU A N 1
ATOM 1872 C CA . GLU A 1 238 ? 0.231 -14.126 15.614 1.00 94.38 238 GLU A CA 1
ATOM 1873 C C . GLU A 1 238 ? 0.481 -14.010 17.127 1.00 94.38 238 GLU A C 1
ATOM 1875 O O . GLU A 1 238 ? -0.229 -14.641 17.912 1.00 94.38 238 GLU A O 1
ATOM 1880 N N . GLU A 1 239 ? 1.454 -13.200 17.551 1.00 91.81 239 GLU A N 1
ATOM 1881 C CA . GLU A 1 239 ? 1.714 -12.900 18.966 1.00 91.81 239 GLU A CA 1
ATOM 1882 C C . GLU A 1 239 ? 0.641 -11.973 19.555 1.00 91.81 239 GLU A C 1
ATOM 1884 O O . GLU A 1 239 ? 0.192 -12.182 20.682 1.00 91.81 239 GLU A O 1
ATOM 1889 N N . LEU A 1 240 ? 0.194 -10.985 18.775 1.00 90.88 240 LEU A N 1
ATOM 1890 C CA . LEU A 1 240 ? -0.802 -9.993 19.184 1.00 90.88 240 LEU A CA 1
ATOM 1891 C C . LEU A 1 240 ? -2.224 -10.549 19.259 1.00 90.88 240 LEU A C 1
ATOM 1893 O O . LEU A 1 240 ? -3.004 -10.089 20.092 1.00 90.88 240 LEU A O 1
ATOM 1897 N N . LYS A 1 241 ? -2.555 -11.514 18.389 1.00 92.38 241 LYS A N 1
ATOM 1898 C CA . LYS A 1 241 ? -3.889 -12.128 18.258 1.00 92.38 241 LYS A CA 1
ATOM 1899 C C . LYS A 1 241 ? -5.024 -11.090 18.268 1.00 92.38 241 LYS A C 1
ATOM 1901 O O . LYS A 1 241 ? -5.897 -11.152 19.134 1.00 92.38 241 LYS A O 1
ATOM 1906 N N . PRO A 1 242 ? -4.997 -10.113 17.348 1.00 95.44 242 PRO A N 1
ATOM 1907 C CA . PRO A 1 242 ? -6.030 -9.089 17.274 1.00 95.44 242 PRO A CA 1
ATOM 1908 C C . PRO A 1 242 ? -7.365 -9.701 16.831 1.00 95.44 242 PRO A C 1
ATOM 1910 O O . PRO A 1 242 ? -7.389 -10.695 16.108 1.00 95.44 242 PRO A O 1
ATOM 1913 N N . GLU A 1 243 ? -8.484 -9.071 17.169 1.00 96.94 243 GLU A N 1
ATOM 1914 C CA . GLU A 1 243 ? -9.785 -9.449 16.612 1.00 96.94 243 GLU A CA 1
ATOM 1915 C C . GLU A 1 243 ? -9.851 -9.120 15.113 1.00 96.94 243 GLU A C 1
ATOM 1917 O O . GLU A 1 243 ? -10.420 -9.889 14.331 1.00 96.94 243 GLU A O 1
ATOM 1922 N N . ILE A 1 244 ? -9.229 -8.004 14.698 1.00 98.06 244 ILE A N 1
ATOM 1923 C CA . ILE A 1 244 ? -9.104 -7.602 13.290 1.00 98.06 244 ILE A CA 1
ATOM 1924 C C . ILE A 1 244 ? -7.671 -7.164 12.959 1.00 98.06 244 ILE A C 1
ATOM 1926 O O . ILE A 1 244 ? -7.059 -6.384 13.690 1.00 98.06 244 ILE A O 1
ATOM 1930 N N . HIS A 1 245 ? -7.154 -7.605 11.813 1.00 98.56 245 HIS A N 1
ATOM 1931 C CA . HIS A 1 245 ? -5.945 -7.064 11.199 1.00 98.56 245 HIS A CA 1
ATOM 1932 C C . HIS A 1 245 ? -6.254 -6.435 9.831 1.00 98.56 245 HIS A C 1
ATOM 1934 O O . HIS A 1 245 ? -6.730 -7.117 8.921 1.00 98.56 245 HIS A O 1
ATOM 1940 N N . VAL A 1 246 ? -5.989 -5.137 9.681 1.00 98.56 246 VAL A N 1
ATOM 1941 C CA . VAL A 1 246 ? -6.217 -4.387 8.434 1.00 98.56 246 VAL A CA 1
ATOM 1942 C C . VAL A 1 246 ? -4.933 -4.318 7.605 1.00 98.56 246 VAL A C 1
ATOM 1944 O O . VAL A 1 246 ? -3.867 -4.071 8.161 1.00 98.56 246 VAL A O 1
ATOM 1947 N N . PHE A 1 247 ? -5.030 -4.502 6.287 1.00 98.25 247 PHE A N 1
ATOM 1948 C CA . PHE A 1 247 ? -3.883 -4.440 5.376 1.00 98.25 247 PHE A CA 1
ATOM 1949 C C . PHE A 1 247 ? -4.194 -3.829 3.995 1.00 98.25 247 PHE A C 1
ATOM 1951 O O . PHE A 1 247 ? -5.327 -3.416 3.729 1.00 98.25 247 PHE A O 1
ATOM 1958 N N . GLY A 1 248 ? -3.178 -3.713 3.132 1.00 95.69 248 GLY A N 1
ATOM 1959 C CA . GLY A 1 248 ? -3.225 -3.085 1.803 1.00 95.69 248 GLY A CA 1
ATOM 1960 C C . GLY A 1 248 ? -2.382 -3.820 0.749 1.00 95.69 248 GLY A C 1
ATOM 1961 O O . GLY A 1 248 ? -2.367 -5.054 0.691 1.00 95.69 248 GLY A O 1
ATOM 1962 N N . HIS A 1 249 ? -1.694 -3.052 -0.096 1.00 96.75 249 HIS A N 1
ATOM 1963 C CA . HIS A 1 249 ? -0.658 -3.449 -1.055 1.00 96.75 249 HIS A CA 1
ATOM 1964 C C . HIS A 1 249 ? -1.144 -4.171 -2.322 1.00 96.75 249 HIS A C 1
ATOM 1966 O O . HIS A 1 249 ? -0.819 -3.794 -3.443 1.00 96.75 249 HIS A O 1
ATOM 1972 N N . THR A 1 250 ? -1.943 -5.234 -2.196 1.00 92.50 250 THR A N 1
ATOM 1973 C CA . THR A 1 250 ? -2.297 -6.072 -3.371 1.00 92.50 250 THR A CA 1
ATOM 1974 C C . THR A 1 250 ? -3.464 -5.529 -4.211 1.00 92.50 250 THR A C 1
ATOM 1976 O O . THR A 1 250 ? -3.775 -6.039 -5.297 1.00 92.50 250 THR A O 1
ATOM 1979 N N . HIS A 1 251 ? -4.133 -4.493 -3.703 1.00 89.88 251 HIS A N 1
ATOM 1980 C CA . HIS A 1 251 ? -5.347 -3.894 -4.257 1.00 89.88 251 HIS A CA 1
ATOM 1981 C C . HIS A 1 251 ? -6.493 -4.908 -4.480 1.00 89.88 251 HIS A C 1
ATOM 1983 O O . HIS A 1 251 ? -7.299 -4.774 -5.410 1.00 89.88 251 HIS A O 1
ATOM 1989 N N . PHE A 1 252 ? -6.562 -5.966 -3.668 1.00 85.19 252 PHE A N 1
ATOM 1990 C CA . PHE A 1 252 ? -7.673 -6.919 -3.670 1.00 85.19 252 PHE A CA 1
ATOM 1991 C C . PHE A 1 252 ? -8.574 -6.683 -2.461 1.00 85.19 252 PHE A C 1
ATOM 1993 O O . PHE A 1 252 ? -8.112 -6.361 -1.374 1.00 85.19 252 PHE A O 1
ATOM 2000 N N . GLY A 1 253 ? -9.883 -6.855 -2.644 1.00 84.25 253 GLY A N 1
ATOM 2001 C CA . GLY A 1 253 ? -10.816 -6.825 -1.521 1.00 84.25 253 GLY A CA 1
ATOM 2002 C C . GLY A 1 253 ? -10.742 -8.126 -0.735 1.00 84.25 253 GLY A C 1
ATOM 2003 O O . GLY A 1 253 ? -11.131 -9.171 -1.267 1.00 84.25 253 GLY A O 1
ATOM 2004 N N . TRP A 1 254 ? -10.304 -8.042 0.518 1.00 89.50 254 TRP A N 1
ATOM 2005 C CA . TRP A 1 254 ? -10.300 -9.162 1.452 1.00 89.50 254 TRP A CA 1
ATOM 2006 C C . TRP A 1 254 ? -11.136 -8.872 2.680 1.00 89.50 254 TRP A C 1
ATOM 2008 O O . TRP A 1 254 ? -10.985 -7.841 3.320 1.00 89.50 254 TRP A O 1
ATOM 2018 N N . ASP A 1 255 ? -11.959 -9.844 3.036 1.00 93.12 255 ASP A N 1
ATOM 2019 C CA . ASP A 1 255 ? -12.517 -9.984 4.368 1.00 93.12 255 ASP A CA 1
ATOM 2020 C C . ASP A 1 255 ? -12.570 -11.485 4.631 1.00 93.12 255 ASP A C 1
ATOM 2022 O O . ASP A 1 255 ? -13.365 -12.203 4.014 1.00 93.12 255 ASP A O 1
ATOM 2026 N N . ALA A 1 256 ? -11.632 -11.991 5.424 1.00 93.25 256 ALA A N 1
ATOM 2027 C CA . ALA A 1 256 ? -11.406 -13.417 5.635 1.00 93.25 256 ALA A CA 1
ATOM 2028 C C . ALA A 1 256 ? -11.036 -13.688 7.092 1.00 93.25 256 ALA A C 1
ATOM 2030 O O . ALA A 1 256 ? -10.471 -12.830 7.757 1.00 93.25 256 ALA A O 1
ATOM 2031 N N . VAL A 1 257 ? -11.351 -14.880 7.597 1.00 95.62 257 VAL A N 1
ATOM 2032 C CA . VAL A 1 257 ? -10.989 -15.278 8.962 1.00 95.62 257 VAL A CA 1
ATOM 2033 C C . VAL A 1 257 ? -9.991 -16.420 8.876 1.00 95.62 257 VAL A C 1
ATOM 2035 O O . VAL A 1 257 ? -10.291 -17.447 8.274 1.00 95.62 257 VAL A O 1
ATOM 2038 N N . HIS A 1 258 ? -8.825 -16.237 9.490 1.00 95.50 258 HIS A N 1
ATOM 2039 C CA . HIS A 1 258 ? -7.787 -17.259 9.601 1.00 95.50 258 HIS A CA 1
ATOM 2040 C C . HIS A 1 258 ? -7.303 -17.320 11.047 1.00 95.50 258 HIS A C 1
ATOM 2042 O O . HIS A 1 258 ? -6.982 -16.290 11.637 1.00 95.50 258 HIS A O 1
ATOM 2048 N N . ASP A 1 259 ? -7.269 -18.523 11.619 1.00 95.44 259 ASP A N 1
ATOM 2049 C CA . ASP A 1 259 ? -6.823 -18.780 12.996 1.00 95.44 259 ASP A CA 1
ATOM 2050 C C . ASP A 1 259 ? -7.479 -17.859 14.046 1.00 95.44 259 ASP A C 1
ATOM 2052 O O . ASP A 1 259 ? -6.836 -17.393 14.983 1.00 95.44 259 ASP A O 1
ATOM 2056 N N . GLY A 1 260 ? -8.773 -17.569 13.869 1.00 95.69 260 GLY A N 1
ATOM 2057 C CA . GLY A 1 260 ? -9.555 -16.721 14.777 1.00 95.69 260 GLY A CA 1
ATOM 2058 C C . GLY A 1 260 ? -9.383 -15.209 14.586 1.00 95.69 260 GLY A C 1
ATOM 2059 O O . GLY A 1 260 ? -10.116 -14.454 15.213 1.00 95.69 260 GLY A O 1
ATOM 2060 N N . VAL A 1 261 ? -8.488 -14.762 13.700 1.00 97.88 261 VAL A N 1
ATOM 2061 C CA . VAL A 1 261 ? -8.288 -13.342 13.365 1.00 97.88 261 VAL A CA 1
ATOM 2062 C C . VAL A 1 261 ? -9.029 -13.006 12.071 1.00 97.88 261 VAL A C 1
ATOM 2064 O O . VAL A 1 261 ? -8.905 -13.731 11.078 1.00 97.88 261 VAL A O 1
ATOM 2067 N N . ARG A 1 262 ? -9.778 -11.897 12.049 1.00 97.75 262 ARG A N 1
ATOM 2068 C CA . ARG A 1 262 ? -10.382 -11.365 10.818 1.00 97.75 262 ARG A CA 1
ATOM 2069 C C . ARG A 1 262 ? -9.395 -10.440 10.105 1.00 97.75 262 ARG A C 1
ATOM 2071 O O . ARG A 1 262 ? -8.974 -9.430 10.651 1.00 97.75 262 ARG A O 1
ATOM 2078 N N . TYR A 1 263 ? -9.054 -10.756 8.868 1.00 97.75 263 TYR A N 1
ATOM 2079 C CA . TYR A 1 263 ? -8.161 -9.975 8.023 1.00 97.75 263 TYR A CA 1
ATOM 2080 C C . TYR A 1 263 ? -8.968 -9.189 7.000 1.00 97.75 263 TYR A C 1
ATOM 2082 O O . TYR A 1 263 ? -9.785 -9.773 6.283 1.00 97.75 263 TYR A O 1
ATOM 2090 N N . VAL A 1 264 ? -8.727 -7.880 6.927 1.00 95.81 264 VAL A N 1
ATOM 2091 C CA . VAL A 1 264 ? -9.493 -6.964 6.078 1.00 95.81 264 VAL A CA 1
ATOM 2092 C C . VAL A 1 264 ? -8.572 -6.117 5.205 1.00 95.81 264 VAL A C 1
ATOM 2094 O O . VAL A 1 264 ? -7.687 -5.442 5.719 1.00 95.81 264 VAL A O 1
ATOM 2097 N N . GLN A 1 265 ? -8.820 -6.090 3.897 1.00 93.19 265 GLN A N 1
ATOM 2098 C CA . GLN A 1 265 ? -8.167 -5.172 2.962 1.00 93.19 265 GLN A CA 1
ATOM 2099 C C . GLN A 1 265 ? -9.209 -4.301 2.260 1.00 93.19 265 GLN A C 1
ATOM 2101 O O . GLN A 1 265 ? -9.929 -4.754 1.368 1.00 93.19 265 GLN A O 1
ATOM 2106 N N . ALA A 1 266 ? -9.258 -3.029 2.654 1.00 89.50 266 ALA A N 1
ATOM 2107 C CA . ALA A 1 266 ? -10.177 -2.017 2.137 1.00 89.50 266 ALA A CA 1
ATOM 2108 C C . ALA A 1 266 ? -9.465 -1.071 1.151 1.00 89.50 266 ALA A C 1
ATOM 2110 O O . ALA A 1 266 ? -9.427 0.144 1.343 1.00 89.50 266 ALA A O 1
ATOM 2111 N N . ALA A 1 267 ? -8.876 -1.660 0.109 1.00 89.06 267 ALA A N 1
ATOM 2112 C CA . ALA A 1 267 ? -8.046 -0.958 -0.864 1.00 89.06 267 ALA A CA 1
ATOM 2113 C C . ALA A 1 267 ? -8.874 -0.103 -1.831 1.00 89.06 267 ALA A C 1
ATOM 2115 O O . ALA A 1 267 ? -9.665 -0.660 -2.599 1.00 89.06 267 ALA A O 1
ATOM 2116 N N . LEU A 1 268 ? -8.645 1.216 -1.854 1.00 88.94 268 LEU A N 1
ATOM 2117 C CA . LEU A 1 268 ? -9.228 2.112 -2.860 1.00 88.94 268 LEU A CA 1
ATOM 2118 C C . LEU A 1 268 ? -8.652 1.819 -4.256 1.00 88.94 268 LEU A C 1
ATOM 2120 O O . LEU A 1 268 ? -9.389 1.833 -5.248 1.00 88.94 268 LEU A O 1
ATOM 2124 N N . GLY A 1 269 ? -7.350 1.529 -4.321 1.00 86.19 269 GLY A N 1
ATOM 2125 C CA . GLY A 1 269 ? -6.625 1.138 -5.526 1.00 86.19 269 GLY A CA 1
ATOM 2126 C C . GLY A 1 269 ? -6.628 2.208 -6.619 1.00 86.19 269 GLY A C 1
ATOM 2127 O O . GLY A 1 269 ? -7.053 3.355 -6.433 1.00 86.19 269 GLY A O 1
ATOM 2128 N N . TYR A 1 270 ? -6.170 1.835 -7.811 1.00 83.31 270 TYR A N 1
ATOM 2129 C CA . TYR A 1 270 ? -6.195 2.744 -8.953 1.00 83.31 270 TYR A CA 1
ATOM 2130 C C . TYR A 1 270 ? -7.588 2.820 -9.600 1.00 83.31 270 TYR A C 1
ATOM 2132 O O . TYR A 1 270 ? -8.294 1.809 -9.653 1.00 83.31 270 TYR A O 1
ATOM 2140 N N . PRO A 1 271 ? -7.988 3.972 -10.181 1.00 82.88 271 PRO A N 1
ATOM 2141 C CA . PRO A 1 271 ? -9.287 4.101 -10.844 1.00 82.88 271 PRO A CA 1
ATOM 2142 C C . PRO A 1 271 ? -9.576 3.010 -11.883 1.00 82.88 271 PRO A C 1
ATOM 2144 O O . PRO A 1 271 ? -10.663 2.443 -11.894 1.00 82.88 271 PRO A O 1
ATOM 2147 N N . HIS A 1 272 ? -8.595 2.640 -12.713 1.00 72.25 272 HIS A N 1
ATOM 2148 C CA . HIS A 1 272 ? -8.789 1.594 -13.725 1.00 72.25 272 HIS A CA 1
ATOM 2149 C C . HIS A 1 272 ? -8.934 0.193 -13.125 1.00 72.25 272 HIS A C 1
ATOM 2151 O O . HIS A 1 272 ? -9.544 -0.678 -13.741 1.00 72.25 272 HIS A O 1
ATOM 2157 N N . GLU A 1 273 ? -8.379 -0.053 -11.941 1.00 75.69 273 GLU A N 1
ATOM 2158 C CA . GLU A 1 273 ? -8.554 -1.325 -11.244 1.00 75.69 273 GLU A CA 1
ATOM 2159 C C . GLU A 1 273 ? -9.957 -1.443 -10.673 1.00 75.69 273 GLU A C 1
ATOM 2161 O O . GLU A 1 273 ? -10.541 -2.520 -10.762 1.00 75.69 273 GLU A O 1
ATOM 2166 N N . ARG A 1 274 ? -10.522 -0.336 -10.177 1.00 75.19 274 ARG A N 1
ATOM 2167 C CA . ARG A 1 274 ? -11.927 -0.276 -9.768 1.00 75.19 274 ARG A CA 1
ATOM 2168 C C . ARG A 1 274 ? -12.875 -0.548 -10.938 1.00 75.19 274 ARG A C 1
ATOM 2170 O O . ARG A 1 274 ? -13.878 -1.222 -10.738 1.00 75.19 274 ARG A O 1
ATOM 2177 N N . ASP A 1 275 ? -12.531 -0.097 -12.144 1.00 67.06 275 ASP A N 1
ATOM 2178 C CA . ASP A 1 275 ? -13.329 -0.347 -13.353 1.00 67.06 275 ASP A CA 1
ATOM 2179 C C . ASP A 1 275 ? -13.254 -1.813 -13.831 1.00 67.06 275 ASP A C 1
ATOM 2181 O O . ASP A 1 275 ? -14.222 -2.354 -14.366 1.00 67.06 275 ASP A O 1
ATOM 2185 N N . MET A 1 276 ? -12.081 -2.450 -13.705 1.00 61.25 276 MET A N 1
ATOM 2186 C CA . MET A 1 276 ? -11.790 -3.740 -14.350 1.00 61.25 276 MET A CA 1
ATOM 2187 C C . MET A 1 276 ? -11.855 -4.953 -13.426 1.00 61.25 276 MET A C 1
ATOM 2189 O O . MET A 1 276 ? -12.151 -6.060 -13.884 1.00 61.25 276 MET A O 1
ATOM 2193 N N . ARG A 1 277 ? -11.483 -4.797 -12.154 1.00 63.19 277 ARG A N 1
ATOM 2194 C CA . ARG A 1 277 ? -11.461 -5.912 -11.209 1.00 63.19 277 ARG A CA 1
ATOM 2195 C C . ARG A 1 277 ? -12.883 -6.166 -10.726 1.00 63.19 277 ARG A C 1
ATOM 2197 O O . ARG A 1 277 ? -13.708 -5.260 -10.626 1.00 63.19 277 ARG A O 1
ATOM 2204 N N . TRP A 1 278 ? -13.174 -7.424 -10.394 1.00 53.94 278 TRP A N 1
ATOM 2205 C CA . TRP A 1 278 ? -14.358 -7.701 -9.587 1.00 53.94 278 TRP A CA 1
ATOM 2206 C C . TRP A 1 278 ? -14.322 -6.828 -8.339 1.00 53.94 278 TRP A C 1
ATOM 2208 O O . TRP A 1 278 ? -13.219 -6.629 -7.828 1.00 53.94 278 TRP A O 1
ATOM 2218 N N . PRO A 1 279 ? -15.480 -6.340 -7.857 1.00 50.44 279 PRO A N 1
ATOM 2219 C CA . PRO A 1 279 ? -15.532 -5.399 -6.753 1.00 50.44 279 PRO A CA 1
ATOM 2220 C C . PRO A 1 279 ? -14.593 -5.833 -5.626 1.00 50.44 279 PRO A C 1
ATOM 2222 O O . PRO A 1 279 ? -14.855 -6.824 -4.937 1.00 50.44 279 PRO A O 1
ATOM 2225 N N . SER A 1 280 ? -13.469 -5.126 -5.477 1.00 48.00 280 SER A N 1
ATOM 2226 C CA . SER A 1 280 ? -12.787 -5.064 -4.195 1.00 48.00 280 SER A CA 1
ATOM 2227 C C . SER A 1 280 ? -13.761 -4.393 -3.220 1.00 48.00 280 SER A C 1
ATOM 2229 O O . SER A 1 280 ? -14.736 -3.764 -3.640 1.00 48.00 280 SER A O 1
ATOM 2231 N N . LEU A 1 281 ? -13.548 -4.531 -1.913 1.00 50.78 281 LEU A N 1
ATOM 2232 C CA . LEU A 1 281 ? -14.382 -3.893 -0.882 1.00 50.78 281 LEU A CA 1
ATOM 2233 C C . LEU A 1 281 ? -14.675 -2.406 -1.159 1.00 50.78 281 LEU A C 1
ATOM 2235 O O . LEU A 1 281 ? -15.748 -1.911 -0.821 1.00 50.78 281 LEU A O 1
ATOM 2239 N N . ALA A 1 282 ? -13.769 -1.732 -1.871 1.00 47.75 282 ALA A N 1
ATOM 2240 C CA . ALA A 1 282 ? -13.894 -0.348 -2.305 1.00 47.75 282 ALA A CA 1
ATOM 2241 C C . ALA A 1 282 ? -14.847 -0.069 -3.479 1.00 47.75 282 ALA A C 1
ATOM 2243 O O . ALA A 1 282 ? -14.982 1.077 -3.885 1.00 47.75 282 ALA A O 1
ATOM 2244 N N . ASN A 1 283 ? -15.542 -1.061 -4.027 1.00 47.94 283 ASN A N 1
ATOM 2245 C CA . ASN A 1 283 ? -16.497 -0.824 -5.115 1.00 47.94 283 ASN A CA 1
ATOM 2246 C C . ASN A 1 283 ? -17.961 -1.016 -4.696 1.00 47.94 283 ASN A C 1
ATOM 2248 O O . ASN A 1 283 ? -18.839 -0.515 -5.389 1.00 47.94 283 ASN A O 1
ATOM 2252 N N . ALA A 1 284 ? -18.237 -1.705 -3.582 1.00 45.62 284 ALA A N 1
ATOM 2253 C CA . ALA A 1 284 ? -19.603 -1.883 -3.079 1.00 45.62 284 ALA A CA 1
ATOM 2254 C C . ALA A 1 284 ? -19.974 -0.847 -2.000 1.00 45.62 284 ALA A C 1
ATOM 2256 O O . ALA A 1 284 ? -21.019 -0.217 -2.113 1.00 45.62 284 ALA A O 1
ATOM 2257 N N . ASP A 1 285 ? -19.107 -0.606 -1.005 1.00 49.56 285 ASP A N 1
ATOM 2258 C CA . ASP A 1 285 ? -19.414 0.306 0.117 1.00 49.56 285 ASP A CA 1
ATOM 2259 C C . ASP A 1 285 ? -18.900 1.746 -0.079 1.00 49.56 285 ASP A C 1
ATOM 2261 O O . ASP A 1 285 ? -19.483 2.695 0.452 1.00 49.56 285 ASP A O 1
ATOM 2265 N N . PHE A 1 286 ? -17.833 1.940 -0.862 1.00 54.22 286 PHE A N 1
ATOM 2266 C CA . PHE A 1 286 ? -17.227 3.264 -1.078 1.00 54.22 286 PHE A CA 1
ATOM 2267 C C . PHE A 1 286 ? -17.901 4.039 -2.225 1.00 54.22 286 PHE A C 1
ATOM 2269 O O . PHE A 1 286 ? -17.793 5.264 -2.277 1.00 54.22 286 PHE A O 1
ATOM 2276 N N . GLY A 1 287 ? -18.577 3.343 -3.149 1.00 45.09 287 GLY A N 1
ATOM 2277 C CA . GLY A 1 287 ? -19.115 3.910 -4.393 1.00 45.09 287 GLY A CA 1
ATOM 2278 C C . GLY A 1 287 ? -20.494 4.565 -4.275 1.00 45.09 287 GLY A C 1
ATOM 2279 O O . GLY A 1 287 ? -20.759 5.525 -4.988 1.00 45.09 287 GLY A O 1
ATOM 2280 N N . GLU A 1 288 ? -21.362 4.099 -3.371 1.00 51.47 288 GLU A N 1
ATOM 2281 C CA . GLU A 1 288 ? -22.704 4.691 -3.196 1.00 51.47 288 GLU A CA 1
ATOM 2282 C C . GLU A 1 288 ? -22.742 5.801 -2.132 1.00 51.47 288 GLU A C 1
ATOM 2284 O O . GLU A 1 288 ? -23.628 6.653 -2.163 1.00 51.47 288 GLU A O 1
ATOM 2289 N N . ALA A 1 289 ? -21.777 5.823 -1.205 1.00 58.16 289 ALA A N 1
ATOM 2290 C CA . ALA A 1 289 ? -21.783 6.726 -0.050 1.00 58.16 289 ALA A CA 1
ATOM 2291 C C . ALA A 1 289 ? -20.468 7.498 0.181 1.00 58.16 289 ALA A C 1
ATOM 2293 O O . ALA A 1 289 ? -20.377 8.205 1.182 1.00 58.16 289 ALA A O 1
ATOM 2294 N N . HIS A 1 290 ? -19.458 7.366 -0.697 1.00 75.44 290 HIS A N 1
ATOM 2295 C CA . HIS A 1 290 ? -18.146 8.035 -0.578 1.00 75.44 290 HIS A CA 1
ATOM 2296 C C . HIS A 1 290 ? -17.547 7.962 0.837 1.00 75.44 290 HIS A C 1
ATOM 2298 O O . HIS A 1 290 ? -17.121 8.964 1.414 1.00 75.44 290 HIS A O 1
ATOM 2304 N N . ARG A 1 291 ? -17.548 6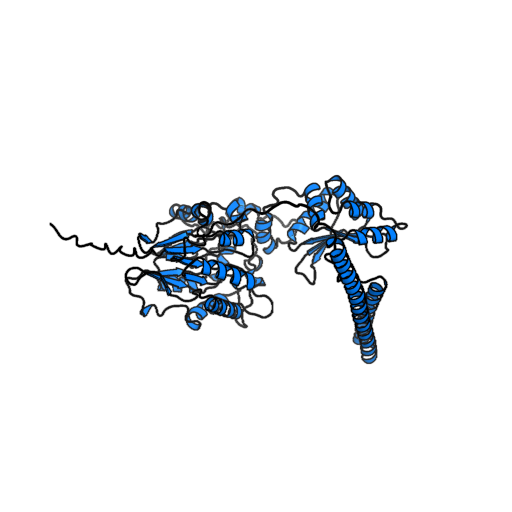.760 1.424 1.00 86.19 291 ARG A N 1
ATOM 2305 C CA . ARG A 1 291 ? -17.073 6.524 2.792 1.00 86.19 291 ARG A CA 1
ATOM 2306 C C . ARG A 1 291 ? -16.116 5.332 2.867 1.00 86.19 291 ARG A C 1
ATOM 2308 O O . ARG A 1 291 ? -16.252 4.419 2.054 1.00 86.19 291 ARG A O 1
ATOM 2315 N N . PRO A 1 292 ? -15.184 5.316 3.835 1.00 91.69 292 PRO A N 1
ATOM 2316 C CA . PRO A 1 292 ? -14.337 4.153 4.091 1.00 91.69 292 PRO A CA 1
ATOM 2317 C C . PRO A 1 292 ? -15.128 2.948 4.640 1.00 91.69 292 PRO A C 1
ATOM 2319 O O . PRO A 1 292 ? -16.332 3.039 4.889 1.00 91.69 292 PRO A O 1
ATOM 2322 N N . LEU A 1 293 ? -14.454 1.818 4.875 1.00 91.62 293 LEU A N 1
ATOM 2323 C CA . LEU A 1 293 ? -15.080 0.607 5.421 1.00 91.62 293 LEU A CA 1
ATOM 2324 C C . LEU A 1 293 ? -15.266 0.710 6.940 1.00 91.62 293 LEU A C 1
ATOM 2326 O O . LEU A 1 293 ? -14.305 0.989 7.654 1.00 91.62 293 LEU A O 1
ATOM 2330 N N . LEU A 1 294 ? -16.472 0.444 7.448 1.00 93.94 294 LEU A N 1
ATOM 2331 C CA . LEU A 1 294 ? -16.732 0.387 8.890 1.00 93.94 294 LEU A CA 1
ATOM 2332 C C . LEU A 1 294 ? -16.186 -0.919 9.477 1.00 93.94 294 LEU A C 1
ATOM 2334 O O . LEU A 1 294 ? -16.542 -1.999 9.010 1.00 93.94 294 LEU A O 1
ATOM 2338 N N . LEU A 1 295 ? -15.380 -0.828 10.535 1.00 95.00 295 LEU A N 1
ATOM 2339 C CA . LEU A 1 295 ? -14.859 -1.996 11.252 1.00 95.00 295 LEU A CA 1
ATOM 2340 C C . LEU A 1 295 ? -15.515 -2.191 12.613 1.00 95.00 295 LEU A C 1
ATOM 2342 O O . LEU A 1 295 ? -15.784 -3.324 13.002 1.00 95.00 295 LEU A O 1
ATOM 2346 N N . TRP A 1 296 ? -15.755 -1.104 13.344 1.00 96.00 296 TRP A N 1
ATOM 2347 C CA . TRP A 1 296 ? -16.239 -1.158 14.720 1.00 96.00 296 TRP A CA 1
ATOM 2348 C C . TRP A 1 296 ? -17.032 0.099 15.085 1.00 96.00 296 TRP A C 1
ATOM 2350 O O . TRP A 1 296 ? -16.765 1.179 14.557 1.00 96.00 296 TRP A O 1
ATOM 2360 N N . SER A 1 297 ? -17.983 -0.024 16.009 1.00 94.75 297 SER A N 1
ATOM 2361 C CA . SER A 1 297 ? -18.636 1.106 16.670 1.00 94.75 297 SER A CA 1
ATOM 2362 C C . SER A 1 297 ? -18.820 0.863 18.166 1.00 94.75 297 SER A C 1
ATOM 2364 O O . SER A 1 297 ? -18.974 -0.274 18.612 1.00 94.75 297 SER A O 1
ATOM 2366 N N . SER A 1 298 ? -18.890 1.938 18.948 1.00 93.00 298 SER A N 1
ATOM 2367 C CA . SER A 1 298 ? -19.185 1.858 20.383 1.00 93.00 298 SER A CA 1
ATOM 2368 C C . SER A 1 298 ? -20.590 1.321 20.688 1.00 93.00 298 SER A C 1
ATOM 2370 O O . SER A 1 298 ? -20.858 0.865 21.800 1.00 93.00 298 SER A O 1
ATOM 2372 N N . ASP A 1 299 ? -21.515 1.381 19.733 1.00 90.88 299 ASP A N 1
ATOM 2373 C CA . ASP A 1 299 ? -22.894 0.940 19.951 1.00 90.88 299 ASP A CA 1
ATOM 2374 C C . ASP A 1 299 ? -23.070 -0.545 19.641 1.00 90.88 299 ASP A C 1
ATOM 2376 O O . ASP A 1 299 ? -23.666 -1.266 20.442 1.00 90.88 299 ASP A O 1
ATOM 2380 N N . GLU A 1 300 ? -22.505 -0.999 18.520 1.00 92.19 300 GLU A N 1
ATOM 2381 C CA . GLU A 1 300 ? -22.750 -2.331 17.951 1.00 92.19 300 GLU A CA 1
ATOM 2382 C C . GLU A 1 300 ? -21.534 -3.269 18.031 1.00 92.19 300 GLU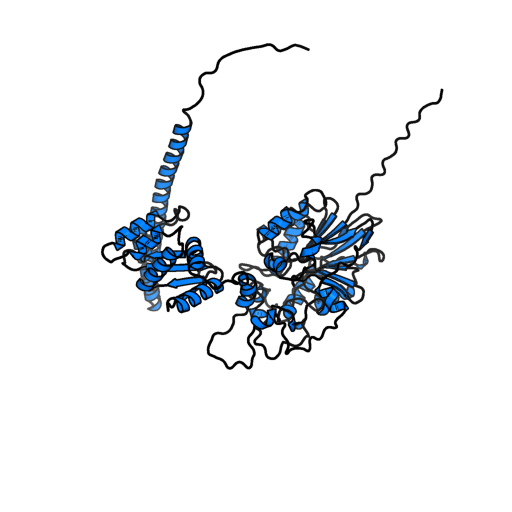 A C 1
ATOM 2384 O O . GLU A 1 300 ? -21.651 -4.458 17.740 1.00 92.19 300 GLU A O 1
ATOM 2389 N N . GLY A 1 301 ? -20.367 -2.772 18.451 1.00 93.38 301 GLY A N 1
ATOM 2390 C CA . GLY A 1 301 ? -19.121 -3.533 18.430 1.00 93.38 301 GLY A CA 1
ATOM 2391 C C . GLY A 1 301 ? -18.581 -3.691 17.009 1.00 93.38 301 GLY A C 1
ATOM 2392 O O . GLY A 1 301 ? -18.685 -2.773 16.193 1.00 93.38 301 GLY A O 1
ATOM 2393 N N . PHE A 1 302 ? -17.964 -4.837 16.710 1.00 95.44 302 PHE A N 1
ATOM 2394 C CA . PHE A 1 302 ? -17.410 -5.105 15.383 1.00 95.44 302 PHE A CA 1
ATOM 2395 C C . PHE A 1 302 ? -18.507 -5.256 14.328 1.00 95.44 302 PHE A C 1
ATOM 2397 O O . PHE A 1 302 ? -19.439 -6.043 14.487 1.00 95.44 302 PHE A O 1
ATOM 2404 N N . ALA A 1 303 ? -18.352 -4.535 13.219 1.00 93.56 303 ALA A N 1
ATOM 2405 C CA . ALA A 1 303 ? -19.232 -4.641 12.066 1.00 93.56 303 ALA A CA 1
ATOM 2406 C C . ALA A 1 303 ? -19.213 -6.074 11.504 1.00 93.56 303 ALA A C 1
ATOM 2408 O O . ALA A 1 303 ? -18.182 -6.751 11.583 1.00 93.56 303 ALA A O 1
ATOM 2409 N N . PRO A 1 304 ? -20.311 -6.557 10.902 1.00 91.56 304 PRO A N 1
ATOM 2410 C CA . PRO A 1 304 ? -20.345 -7.882 10.298 1.00 91.56 304 PRO A CA 1
ATOM 2411 C C . PRO A 1 304 ? -19.326 -8.024 9.159 1.00 91.56 304 PRO A C 1
ATOM 2413 O O . PRO A 1 304 ? -18.819 -7.048 8.604 1.00 91.56 304 PRO A O 1
ATOM 2416 N N . LYS A 1 305 ? -19.032 -9.278 8.808 1.00 87.75 305 LYS A N 1
ATOM 2417 C CA . LYS A 1 305 ? -18.172 -9.631 7.678 1.00 87.75 305 LYS A CA 1
ATOM 2418 C C . LYS A 1 305 ? -18.771 -9.139 6.359 1.00 87.75 305 LYS A C 1
ATOM 2420 O O . LYS A 1 305 ? -19.908 -9.488 6.036 1.00 87.75 305 LYS A O 1
ATOM 2425 N N . THR A 1 306 ? -17.998 -8.408 5.568 1.00 83.88 306 THR A N 1
ATOM 2426 C CA . THR A 1 306 ? -18.401 -7.975 4.232 1.00 83.88 306 THR A CA 1
ATOM 2427 C C . THR A 1 306 ? -18.087 -9.068 3.211 1.00 83.88 306 THR A C 1
ATOM 2429 O O . THR A 1 306 ? -17.058 -9.746 3.265 1.00 83.88 306 THR A O 1
ATOM 2432 N N . ARG A 1 307 ? -18.988 -9.279 2.247 1.00 77.19 307 ARG A N 1
ATOM 2433 C CA . ARG A 1 307 ? -18.784 -10.283 1.195 1.00 77.19 307 ARG A CA 1
ATOM 2434 C C . ARG A 1 307 ? -17.831 -9.752 0.130 1.00 77.19 307 ARG A C 1
ATOM 2436 O O . ARG A 1 307 ? -18.197 -8.863 -0.632 1.00 77.19 307 ARG A O 1
ATOM 2443 N N . CYS A 1 308 ? -16.654 -10.363 0.021 1.00 78.75 308 CYS A N 1
ATOM 2444 C CA . CYS A 1 308 ? -15.704 -10.091 -1.058 1.00 78.75 308 CYS A CA 1
ATOM 2445 C C . CYS A 1 308 ? -15.649 -11.281 -2.012 1.00 78.75 308 CYS A C 1
ATOM 2447 O O . CYS A 1 308 ? -15.797 -12.430 -1.600 1.00 78.75 308 CYS A O 1
ATOM 2449 N N . ARG A 1 309 ? -15.415 -11.023 -3.301 1.00 78.75 309 ARG A N 1
ATOM 2450 C CA . ARG A 1 309 ? -15.388 -12.085 -4.320 1.00 78.75 309 ARG A CA 1
ATOM 2451 C C . ARG A 1 309 ? -14.287 -13.112 -4.067 1.00 78.75 309 ARG A C 1
ATOM 2453 O O . ARG A 1 309 ? -14.569 -14.302 -4.121 1.00 78.75 309 ARG A O 1
ATOM 2460 N N . TRP A 1 310 ? -13.065 -12.664 -3.781 1.00 84.81 310 TRP A N 1
ATOM 2461 C CA . TRP A 1 310 ? -11.932 -13.565 -3.561 1.00 84.81 310 TRP A CA 1
ATOM 2462 C C . TRP A 1 310 ? -12.000 -14.290 -2.222 1.00 84.81 310 TRP A C 1
ATOM 2464 O O . TRP A 1 310 ? -11.769 -15.495 -2.191 1.00 84.81 310 TRP A O 1
ATOM 2474 N N . SER A 1 311 ? -12.408 -13.613 -1.143 1.00 87.56 311 SER A N 1
ATOM 2475 C CA . SER A 1 311 ? -12.628 -14.312 0.126 1.00 87.56 311 SER A CA 1
ATOM 2476 C C . SER A 1 311 ? -13.755 -15.340 0.013 1.00 87.56 311 SER A C 1
ATOM 2478 O O . SER A 1 311 ? -13.559 -16.489 0.388 1.00 87.56 311 SER A O 1
ATOM 2480 N N . GLY A 1 312 ? -14.883 -14.985 -0.611 1.00 86.75 312 GLY A N 1
ATOM 2481 C CA . GLY A 1 312 ? -15.976 -15.923 -0.880 1.00 86.75 312 GLY A CA 1
ATOM 2482 C C . GLY A 1 312 ? -15.582 -17.073 -1.815 1.00 86.75 312 GLY A C 1
ATOM 2483 O O . GLY A 1 312 ? -16.060 -18.193 -1.647 1.00 86.75 312 GLY A O 1
ATOM 2484 N N . PHE A 1 313 ? -14.687 -16.836 -2.779 1.00 87.50 313 PHE A N 1
ATOM 2485 C CA . PHE A 1 313 ? -14.120 -17.896 -3.613 1.00 87.50 313 PHE A CA 1
ATOM 2486 C C . PHE A 1 313 ? -13.331 -18.897 -2.760 1.00 87.50 313 PHE A C 1
ATOM 2488 O O . PHE A 1 313 ? -13.635 -20.088 -2.813 1.00 87.50 313 PHE A O 1
ATOM 2495 N N . TYR A 1 314 ? -12.395 -18.421 -1.934 1.00 90.19 314 TYR A N 1
ATOM 2496 C CA . TYR A 1 314 ? -11.543 -19.275 -1.097 1.00 90.19 314 TYR A CA 1
ATOM 2497 C C . TYR A 1 314 ? -12.257 -19.911 0.108 1.00 90.19 314 TYR A C 1
ATOM 2499 O O . TYR A 1 314 ? -11.767 -20.890 0.660 1.00 90.19 314 TYR A O 1
ATOM 2507 N N . GLU A 1 315 ? -13.441 -19.428 0.490 1.00 89.81 315 GLU A N 1
ATOM 2508 C CA . GLU A 1 315 ? -14.322 -20.126 1.442 1.00 89.81 315 GLU A CA 1
ATOM 2509 C C . GLU A 1 315 ? -14.870 -21.447 0.886 1.00 89.81 315 GLU A C 1
ATOM 2511 O O . GLU A 1 315 ? -15.131 -22.377 1.646 1.00 89.81 315 GLU A O 1
ATOM 2516 N N . HIS A 1 316 ? -15.064 -21.528 -0.434 1.00 90.19 316 HIS A N 1
ATOM 2517 C CA . HIS A 1 316 ? -15.693 -22.676 -1.098 1.00 90.19 316 HIS A CA 1
ATOM 2518 C C . HIS A 1 316 ? -14.703 -23.499 -1.933 1.00 90.19 316 HIS A C 1
ATOM 2520 O O . HIS A 1 316 ? -15.029 -24.609 -2.351 1.00 90.19 316 HIS A O 1
ATOM 2526 N N . HIS A 1 317 ? -13.505 -22.966 -2.180 1.00 89.19 317 HIS A N 1
ATOM 2527 C CA . HIS A 1 317 ? -12.467 -23.594 -2.986 1.00 89.19 317 HIS A CA 1
ATOM 2528 C C . HIS A 1 317 ? -11.148 -23.542 -2.223 1.00 89.19 317 HIS A C 1
ATOM 2530 O O . HIS A 1 317 ? -10.659 -22.466 -1.883 1.00 89.19 317 HIS A O 1
ATOM 2536 N N . GLY A 1 318 ? -10.557 -24.709 -1.970 1.00 89.44 318 GLY A N 1
ATOM 2537 C CA . GLY A 1 318 ? -9.213 -24.776 -1.405 1.00 89.44 318 GLY A CA 1
ATOM 2538 C C . GLY A 1 318 ? -8.184 -24.123 -2.332 1.00 89.44 318 GLY A C 1
ATOM 2539 O O . GLY A 1 318 ? -8.357 -24.094 -3.553 1.00 89.44 318 GLY A O 1
ATOM 2540 N N . ARG A 1 319 ? -7.100 -23.616 -1.740 1.00 92.94 319 ARG A N 1
ATOM 2541 C CA . ARG A 1 319 ? -5.903 -23.222 -2.495 1.00 92.94 319 ARG A CA 1
ATOM 2542 C C . ARG A 1 319 ? -5.227 -24.471 -3.068 1.00 92.94 319 ARG A C 1
ATOM 2544 O O . ARG A 1 319 ? -5.219 -25.517 -2.425 1.00 92.94 319 ARG A O 1
ATOM 2551 N N . ASP A 1 320 ? -4.637 -24.334 -4.247 1.00 93.56 320 ASP A N 1
ATOM 2552 C CA . ASP A 1 320 ? -3.856 -25.345 -4.960 1.00 93.56 320 ASP A CA 1
ATOM 2553 C C . ASP A 1 320 ? -2.674 -24.662 -5.689 1.00 93.56 320 ASP A C 1
ATOM 2555 O O . ASP A 1 320 ? -2.649 -24.576 -6.927 1.00 93.56 320 ASP A O 1
ATOM 2559 N N . PRO A 1 321 ? -1.708 -24.111 -4.922 1.00 93.56 321 PRO A N 1
ATOM 2560 C CA . PRO A 1 321 ? -0.594 -23.342 -5.477 1.00 93.56 321 PRO A CA 1
ATOM 2561 C C . PRO A 1 321 ? 0.370 -24.195 -6.318 1.00 93.56 321 PRO A C 1
ATOM 2563 O O . PRO A 1 321 ? 1.111 -23.653 -7.132 1.00 93.56 321 PRO A O 1
ATOM 2566 N N . GLU A 1 322 ? 0.315 -25.522 -6.178 1.00 93.81 322 GLU A N 1
ATOM 2567 C CA . GLU A 1 322 ? 1.094 -26.491 -6.960 1.00 93.81 322 GLU A CA 1
ATOM 2568 C C . GLU A 1 322 ? 0.642 -26.586 -8.425 1.00 93.81 322 GLU A C 1
ATOM 2570 O O . GLU A 1 322 ? 1.344 -27.157 -9.261 1.00 93.81 322 GLU A O 1
ATOM 2575 N N . ARG A 1 323 ? -0.511 -26.006 -8.792 1.00 88.62 323 ARG A N 1
ATOM 2576 C CA . ARG A 1 323 ? -0.996 -25.979 -10.181 1.00 88.62 323 ARG A CA 1
ATOM 2577 C C . ARG A 1 323 ? -0.271 -24.926 -11.022 1.00 88.62 323 ARG A C 1
ATOM 2579 O O . ARG A 1 323 ? -0.872 -24.016 -11.595 1.00 88.62 323 ARG A O 1
ATOM 2586 N N . VAL A 1 324 ? 1.040 -25.092 -11.119 1.00 89.00 324 VAL A N 1
ATOM 2587 C CA . VAL A 1 324 ? 2.001 -24.139 -11.682 1.00 89.00 324 VAL A CA 1
ATOM 2588 C C . VAL A 1 324 ? 1.968 -24.028 -13.206 1.00 89.00 324 VAL A C 1
ATOM 2590 O O . VAL A 1 324 ? 2.476 -23.061 -13.763 1.00 89.00 324 VAL A O 1
ATOM 2593 N N . TRP A 1 325 ? 1.361 -24.989 -13.905 1.00 85.06 325 TRP A N 1
ATOM 2594 C CA . TRP A 1 325 ? 1.241 -24.981 -15.371 1.00 85.06 325 TRP A CA 1
ATOM 2595 C C . TRP A 1 325 ? 0.046 -24.166 -15.885 1.00 85.06 325 TRP A C 1
ATOM 2597 O O . TRP A 1 325 ? -0.050 -23.878 -17.084 1.00 85.06 325 TRP A O 1
ATOM 2607 N N . GLU A 1 326 ? -0.896 -23.815 -15.007 1.00 85.56 326 GLU A N 1
ATOM 2608 C CA . GLU A 1 326 ? -2.098 -23.070 -15.367 1.00 85.56 326 GLU A CA 1
ATOM 2609 C C . GLU A 1 326 ? -1.913 -21.577 -15.114 1.00 85.56 326 GLU A C 1
ATOM 2611 O O . GLU A 1 326 ? -1.400 -21.150 -14.085 1.00 85.56 326 GLU A O 1
ATOM 2616 N N . LEU A 1 327 ? -2.395 -20.770 -16.054 1.00 81.12 327 LEU A N 1
ATOM 2617 C CA . LEU A 1 327 ? -2.516 -19.334 -15.884 1.00 81.12 327 LEU A CA 1
ATOM 2618 C C . LEU A 1 327 ? -3.884 -18.918 -16.413 1.00 81.12 327 LEU A C 1
ATOM 2620 O O . LEU A 1 327 ? -4.261 -19.285 -17.530 1.00 81.12 327 LEU A O 1
ATOM 2624 N N . ALA A 1 328 ? -4.641 -18.178 -15.606 1.00 80.06 328 ALA A N 1
ATOM 2625 C CA . ALA A 1 328 ? -5.964 -17.704 -15.977 1.00 80.06 328 ALA A CA 1
ATOM 2626 C C . ALA A 1 328 ? -5.892 -16.923 -17.293 1.00 80.06 328 ALA A C 1
ATOM 2628 O O . ALA A 1 328 ? -4.949 -16.169 -17.528 1.00 80.06 328 ALA A O 1
ATOM 2629 N N . SER A 1 329 ? -6.892 -17.077 -18.159 1.00 76.00 329 SER A N 1
ATOM 2630 C CA . SER A 1 329 ? -6.848 -16.574 -19.542 1.00 76.00 329 SER A CA 1
ATOM 2631 C C . SER A 1 329 ? -6.528 -15.073 -19.654 1.00 76.00 329 SER A C 1
ATOM 2633 O O . SER A 1 329 ? -5.795 -14.657 -20.554 1.00 76.00 329 SER A O 1
ATOM 2635 N N . TYR A 1 330 ? -7.018 -14.257 -18.714 1.00 72.56 330 TYR A N 1
ATOM 2636 C CA . TYR A 1 330 ? -6.745 -12.816 -18.663 1.00 72.56 330 TYR A CA 1
ATOM 2637 C C . TYR A 1 330 ? -5.303 -12.469 -18.273 1.00 72.56 330 TYR A C 1
ATOM 2639 O O . TYR A 1 330 ? -4.838 -11.384 -18.623 1.00 72.56 330 TYR A O 1
ATOM 2647 N N . ALA A 1 331 ? -4.616 -13.350 -17.548 1.00 72.38 331 ALA A N 1
ATOM 2648 C CA . ALA A 1 331 ? -3.206 -13.214 -17.209 1.00 72.38 331 ALA A CA 1
ATOM 2649 C C . ALA A 1 331 ? -2.342 -13.858 -18.301 1.00 72.38 331 ALA A C 1
ATOM 2651 O O . ALA A 1 331 ? -1.389 -13.248 -18.763 1.00 72.38 331 ALA A O 1
ATOM 2652 N N . ALA A 1 332 ? -2.735 -15.023 -18.820 1.00 75.19 332 ALA A N 1
ATOM 2653 C CA . ALA A 1 332 ? -2.019 -15.766 -19.856 1.00 75.19 332 ALA A CA 1
ATOM 2654 C C . ALA A 1 332 ? -1.710 -14.937 -21.111 1.00 75.19 332 ALA A C 1
ATOM 2656 O O . ALA A 1 332 ? -0.625 -15.056 -21.669 1.00 75.19 332 ALA A O 1
ATOM 2657 N N . ARG A 1 333 ? -2.617 -14.041 -21.526 1.00 78.38 333 ARG A N 1
ATOM 2658 C CA . ARG A 1 333 ? -2.408 -13.130 -22.673 1.00 78.38 333 ARG A CA 1
ATOM 2659 C C . ARG A 1 333 ? -1.191 -12.201 -22.537 1.00 78.38 333 ARG A C 1
ATOM 2661 O O . ARG A 1 333 ? -0.742 -11.645 -23.535 1.00 78.38 333 ARG A O 1
ATOM 2668 N N . ASN A 1 334 ? -0.689 -12.021 -21.318 1.00 75.75 334 ASN A N 1
ATOM 2669 C CA . ASN A 1 334 ? 0.432 -11.146 -20.996 1.00 75.75 334 ASN A CA 1
ATOM 2670 C C . ASN A 1 334 ? 1.783 -11.885 -21.002 1.00 75.75 334 ASN A C 1
ATOM 2672 O O . ASN A 1 334 ? 2.827 -11.239 -21.033 1.00 75.75 334 ASN A O 1
ATOM 2676 N N . TYR A 1 335 ? 1.786 -13.222 -21.025 1.00 77.69 335 TYR A N 1
ATOM 2677 C CA . TYR A 1 335 ? 2.997 -14.030 -20.875 1.00 77.69 335 TYR A CA 1
ATOM 2678 C C . TYR A 1 335 ? 3.187 -14.993 -22.052 1.00 77.69 335 TYR A C 1
ATOM 2680 O O . TYR A 1 335 ? 2.232 -15.510 -22.626 1.00 77.69 335 TYR A O 1
ATOM 2688 N N . ARG A 1 336 ? 4.447 -15.246 -22.428 1.00 83.44 336 ARG A N 1
ATOM 2689 C CA . ARG A 1 336 ? 4.792 -16.248 -23.454 1.00 83.44 336 ARG A CA 1
ATOM 2690 C C . ARG A 1 336 ? 5.011 -17.612 -22.814 1.00 83.44 336 ARG A C 1
ATOM 2692 O O . ARG A 1 336 ? 5.520 -17.683 -21.694 1.00 83.44 336 ARG A O 1
ATOM 2699 N N . LYS A 1 337 ? 4.720 -18.689 -23.548 1.00 82.88 337 LYS A N 1
ATOM 2700 C CA . LYS A 1 337 ? 5.098 -20.039 -23.119 1.00 82.88 337 LYS A CA 1
ATOM 2701 C C . LYS A 1 337 ? 6.601 -20.266 -23.298 1.00 82.88 337 LYS A C 1
ATOM 2703 O O . LYS A 1 337 ? 7.213 -19.734 -24.222 1.00 82.88 337 LYS A O 1
ATOM 2708 N N . THR A 1 338 ? 7.214 -21.059 -22.424 1.00 76.12 338 THR A N 1
ATOM 2709 C CA . THR A 1 338 ? 8.662 -21.353 -22.464 1.00 76.12 338 THR A CA 1
ATOM 2710 C C . THR A 1 338 ? 9.073 -22.190 -23.678 1.00 76.12 338 THR A C 1
ATOM 2712 O O . THR A 1 338 ? 10.205 -22.062 -24.136 1.00 76.12 338 THR A O 1
ATOM 2715 N N . HIS A 1 339 ? 8.163 -23.007 -24.220 1.00 66.19 339 HIS A N 1
ATOM 2716 C CA . HIS A 1 339 ? 8.408 -23.876 -25.379 1.00 66.19 339 HIS A CA 1
ATOM 2717 C C . HIS A 1 339 ? 8.190 -23.209 -26.745 1.00 66.19 339 HIS A C 1
ATOM 2719 O O . HIS A 1 339 ? 8.509 -23.821 -27.768 1.00 66.19 339 HIS A O 1
ATOM 2725 N N . ASP A 1 340 ? 7.686 -21.973 -26.791 1.00 57.41 340 ASP A N 1
ATOM 2726 C CA . ASP A 1 340 ? 7.678 -21.203 -28.033 1.00 57.41 340 ASP A CA 1
ATOM 2727 C C . ASP A 1 340 ? 9.135 -20.892 -28.399 1.00 57.41 340 ASP A C 1
ATOM 2729 O O . ASP A 1 340 ? 9.797 -20.094 -27.729 1.00 57.41 340 ASP A O 1
ATOM 2733 N N . LYS A 1 341 ? 9.655 -21.577 -29.434 1.00 43.44 341 LYS A N 1
ATOM 2734 C CA . LYS A 1 341 ? 11.009 -21.352 -29.965 1.00 43.44 341 LYS A CA 1
ATOM 2735 C C . LYS A 1 341 ? 11.218 -19.856 -30.158 1.00 43.44 341 LYS A C 1
ATOM 2737 O O . LYS A 1 341 ? 10.342 -19.193 -30.709 1.00 43.44 341 LYS A O 1
ATOM 2742 N N . ASP A 1 342 ? 12.383 -19.361 -29.741 1.00 42.81 342 ASP A N 1
ATOM 2743 C CA . ASP A 1 342 ? 12.785 -17.962 -29.871 1.00 42.81 342 ASP A CA 1
ATOM 2744 C C . ASP A 1 342 ? 12.751 -17.511 -31.344 1.00 42.81 342 ASP A C 1
ATOM 2746 O O . ASP A 1 342 ? 13.755 -17.492 -32.054 1.00 42.81 342 ASP A O 1
ATOM 2750 N N . SER A 1 343 ? 11.576 -17.104 -31.823 1.00 35.38 343 SER A N 1
ATOM 2751 C CA . SER A 1 343 ? 11.476 -16.134 -32.897 1.00 35.38 343 SER A CA 1
ATOM 2752 C C . SER A 1 343 ? 12.045 -14.846 -32.321 1.00 35.38 343 SER A C 1
ATOM 2754 O O . SER A 1 343 ? 11.507 -14.307 -31.353 1.00 35.38 343 SER A O 1
ATOM 2756 N N . ASN A 1 344 ? 13.170 -14.423 -32.881 1.00 33.56 344 ASN A N 1
ATOM 2757 C CA . ASN A 1 344 ? 14.007 -13.307 -32.467 1.00 33.56 344 ASN A CA 1
ATOM 2758 C C . ASN A 1 344 ? 13.196 -11.995 -32.316 1.00 33.56 344 ASN A C 1
ATOM 2760 O O . ASN A 1 344 ? 13.132 -11.179 -33.230 1.00 33.56 344 ASN A O 1
ATOM 2764 N N . VAL A 1 345 ? 12.522 -11.813 -31.175 1.00 32.53 345 VAL A N 1
ATOM 2765 C CA . VAL A 1 345 ? 11.769 -10.610 -30.793 1.00 32.53 345 VAL A CA 1
ATOM 2766 C C . VAL A 1 345 ? 11.875 -10.439 -29.276 1.00 32.53 345 VAL A C 1
ATOM 2768 O O . VAL A 1 345 ? 11.103 -11.046 -28.532 1.00 32.53 345 VAL A O 1
ATOM 2771 N N . GLY A 1 346 ? 12.847 -9.606 -28.884 1.00 34.22 346 GLY A N 1
ATOM 2772 C CA . GLY A 1 346 ? 13.045 -8.874 -27.622 1.00 34.22 346 GLY A CA 1
ATOM 2773 C C . GLY A 1 346 ? 12.463 -9.436 -26.322 1.00 34.22 346 GLY A C 1
ATOM 2774 O O . GLY A 1 346 ? 11.251 -9.601 -26.189 1.00 34.22 346 GLY A O 1
ATOM 2775 N N . THR A 1 347 ? 13.345 -9.606 -25.336 1.00 30.86 347 THR A N 1
ATOM 2776 C CA . THR A 1 347 ? 13.037 -9.702 -23.903 1.00 30.86 347 THR A CA 1
ATOM 2777 C C . THR A 1 347 ? 11.901 -8.751 -23.511 1.00 30.86 347 THR A C 1
ATOM 2779 O O . THR A 1 347 ? 11.923 -7.558 -23.826 1.00 30.86 347 THR A O 1
ATOM 2782 N N . VAL A 1 348 ? 10.860 -9.302 -22.883 1.00 38.16 348 VAL A N 1
ATOM 2783 C CA . VAL A 1 348 ? 9.720 -8.528 -22.385 1.00 38.16 348 VAL A CA 1
ATOM 2784 C C . VAL A 1 348 ? 10.115 -7.995 -21.012 1.00 38.16 348 VAL A C 1
ATOM 2786 O O . VAL A 1 348 ? 10.291 -8.762 -20.076 1.00 38.16 348 VAL A O 1
ATOM 2789 N N . ASP A 1 349 ? 10.322 -6.686 -20.953 1.00 39.22 349 ASP A N 1
ATOM 2790 C CA . ASP A 1 349 ? 10.691 -5.905 -19.772 1.00 39.22 349 ASP A CA 1
ATOM 2791 C C . ASP A 1 349 ? 9.565 -5.968 -18.717 1.00 39.22 349 ASP A C 1
ATOM 2793 O O . ASP A 1 349 ? 8.424 -5.612 -19.024 1.00 39.22 349 ASP A O 1
ATOM 2797 N N . GLY A 1 350 ? 9.848 -6.448 -17.501 1.00 36.12 350 GLY A N 1
ATOM 2798 C CA . GLY A 1 350 ? 8.857 -6.603 -16.421 1.00 36.12 350 GLY A CA 1
ATOM 2799 C C . GLY A 1 350 ? 8.181 -5.286 -16.025 1.00 36.12 350 GLY A C 1
ATOM 2800 O O . GLY A 1 350 ? 6.974 -5.257 -15.770 1.00 36.12 350 GLY A O 1
ATOM 2801 N N . ALA A 1 351 ? 8.896 -4.165 -16.148 1.00 36.16 351 ALA A N 1
ATOM 2802 C CA . ALA A 1 351 ? 8.361 -2.820 -15.954 1.00 36.16 351 ALA A CA 1
ATOM 2803 C C . ALA A 1 351 ? 7.298 -2.444 -17.011 1.00 36.16 351 ALA A C 1
ATOM 2805 O O . ALA A 1 351 ? 6.408 -1.623 -16.766 1.00 36.16 351 ALA A O 1
ATOM 2806 N N . ALA A 1 352 ? 7.324 -3.082 -18.189 1.00 39.03 352 ALA A N 1
ATOM 2807 C CA . ALA A 1 352 ? 6.312 -2.894 -19.224 1.00 39.03 352 ALA A CA 1
ATOM 2808 C C . ALA A 1 352 ? 4.979 -3.598 -18.906 1.00 39.03 352 ALA A C 1
ATOM 2810 O O . ALA A 1 352 ? 3.968 -3.202 -19.483 1.00 39.03 352 ALA A O 1
ATOM 2811 N N . MET A 1 353 ? 4.944 -4.584 -17.994 1.00 37.41 353 MET A N 1
ATOM 2812 C CA . MET A 1 353 ? 3.717 -5.281 -17.558 1.00 37.41 353 MET A CA 1
ATOM 2813 C C . MET A 1 353 ? 2.870 -4.399 -16.629 1.00 37.41 353 MET A C 1
ATOM 2815 O O . MET A 1 353 ? 1.662 -4.262 -16.839 1.00 37.41 353 MET A O 1
ATOM 2819 N N . LEU A 1 354 ? 3.508 -3.717 -15.667 1.00 36.84 354 LEU A N 1
ATOM 2820 C CA . LEU A 1 354 ? 2.851 -2.707 -14.825 1.00 36.84 354 LEU A CA 1
ATOM 2821 C C . LEU A 1 354 ? 2.358 -1.531 -15.691 1.00 36.84 354 LEU A C 1
ATOM 2823 O O . LEU A 1 354 ? 1.230 -1.059 -15.550 1.00 36.84 354 LEU A O 1
ATOM 2827 N N . ALA A 1 355 ? 3.148 -1.150 -16.702 1.00 35.41 355 ALA A N 1
ATOM 2828 C CA . ALA A 1 355 ? 2.737 -0.180 -17.712 1.00 35.41 355 ALA A CA 1
ATOM 2829 C C . ALA A 1 355 ? 1.664 -0.710 -18.688 1.00 35.41 355 ALA A C 1
ATOM 2831 O O . ALA A 1 355 ? 0.974 0.105 -19.290 1.00 35.41 355 ALA A O 1
ATOM 2832 N N . GLN A 1 356 ? 1.482 -2.028 -18.857 1.00 35.09 356 GLN A N 1
ATOM 2833 C CA . GLN A 1 356 ? 0.412 -2.638 -19.666 1.00 35.09 356 GLN A CA 1
ATOM 2834 C C . GLN A 1 356 ? -0.928 -2.688 -18.928 1.00 35.09 356 GLN A C 1
ATOM 2836 O O . GLN A 1 356 ? -1.966 -2.588 -19.573 1.00 35.09 356 GLN A O 1
ATOM 2841 N N . SER A 1 357 ? -0.916 -2.757 -17.594 1.00 34.66 357 SER A N 1
ATOM 2842 C CA . SER A 1 357 ? -2.094 -2.496 -16.751 1.00 34.66 357 SER A CA 1
ATOM 2843 C C . SER A 1 357 ? -2.568 -1.042 -16.907 1.00 34.66 357 SER A C 1
ATOM 2845 O O . SER A 1 357 ? -3.755 -0.795 -17.115 1.00 34.66 357 SER A O 1
ATOM 2847 N N . ILE A 1 358 ? -1.625 -0.091 -16.959 1.00 34.12 358 ILE A N 1
ATOM 2848 C CA . ILE A 1 358 ? -1.897 1.334 -17.228 1.00 34.12 358 ILE A CA 1
ATOM 2849 C C . ILE A 1 358 ? -2.257 1.574 -18.715 1.00 34.12 358 ILE A C 1
ATOM 2851 O O . ILE A 1 358 ? -3.116 2.396 -19.030 1.00 34.12 358 ILE A O 1
ATOM 2855 N N . ALA A 1 359 ? -1.663 0.822 -19.651 1.00 33.75 359 ALA A N 1
ATOM 2856 C CA . ALA A 1 359 ? -1.934 0.902 -21.093 1.00 33.75 359 ALA A CA 1
ATOM 2857 C C . ALA A 1 359 ? -3.113 0.030 -21.567 1.00 33.75 359 ALA A C 1
ATOM 2859 O O . ALA A 1 359 ? -3.474 0.083 -22.745 1.00 33.75 359 ALA A O 1
ATOM 2860 N N . GLY A 1 360 ? -3.765 -0.718 -20.670 1.00 30.78 360 GLY A N 1
ATOM 2861 C CA . GLY A 1 360 ? -4.977 -1.498 -20.951 1.00 30.78 360 GLY A CA 1
ATOM 2862 C C . GLY A 1 360 ? -6.159 -0.648 -21.434 1.00 30.78 360 GLY A C 1
ATOM 2863 O O . GLY A 1 360 ? -7.147 -1.184 -21.928 1.00 30.78 360 GLY A O 1
ATOM 2864 N N . ARG A 1 361 ? -6.032 0.685 -21.376 1.00 36.09 361 ARG A N 1
ATOM 2865 C CA . ARG A 1 361 ? -6.941 1.661 -21.995 1.00 36.09 361 ARG A CA 1
ATOM 2866 C C . ARG A 1 361 ? -6.709 1.912 -23.493 1.00 36.09 361 ARG A C 1
ATOM 2868 O O . ARG A 1 361 ? -7.373 2.775 -24.055 1.00 36.09 361 ARG A O 1
ATOM 2875 N N . VAL A 1 362 ? -5.849 1.157 -24.180 1.00 33.00 362 VAL A N 1
ATOM 2876 C CA . VAL A 1 362 ? -5.778 1.187 -25.655 1.00 33.00 362 VAL A CA 1
ATOM 2877 C C . VAL A 1 362 ? -6.175 -0.175 -26.227 1.00 33.00 362 VAL A C 1
ATOM 2879 O O . VAL A 1 362 ? -5.439 -0.820 -26.964 1.00 33.00 362 VAL A O 1
ATOM 2882 N N . ALA A 1 363 ? -7.395 -0.612 -25.907 1.00 32.09 363 ALA A N 1
ATOM 2883 C CA . ALA A 1 363 ? -8.111 -1.653 -26.652 1.00 32.09 363 ALA A CA 1
ATOM 2884 C C . ALA A 1 363 ? -8.731 -1.095 -27.952 1.00 32.09 363 ALA A C 1
ATOM 2886 O O . ALA A 1 363 ? -9.820 -1.482 -28.364 1.00 32.09 363 ALA A O 1
ATOM 2887 N N . ALA A 1 364 ? -8.027 -0.173 -28.602 1.00 41.31 364 ALA A N 1
ATOM 2888 C CA . ALA A 1 364 ? -8.256 0.190 -29.985 1.00 41.31 364 ALA A CA 1
ATOM 2889 C C . ALA A 1 364 ? -6.892 0.129 -30.682 1.00 41.31 364 ALA A C 1
ATOM 2891 O O . ALA A 1 364 ? -5.927 0.669 -30.139 1.00 41.31 364 ALA A O 1
ATOM 2892 N N . PRO A 1 365 ? -6.756 -0.527 -31.847 1.00 58.31 365 PRO A N 1
ATOM 2893 C CA . PRO A 1 365 ? -5.528 -0.419 -32.625 1.00 58.31 365 PRO A CA 1
ATOM 2894 C C . PRO A 1 365 ? -5.192 1.066 -32.804 1.00 58.31 365 PRO A C 1
ATOM 2896 O O . PRO A 1 365 ? -6.090 1.876 -33.032 1.00 58.31 365 PRO A O 1
ATOM 2899 N N . CYS A 1 366 ? -3.915 1.434 -32.653 1.00 71.94 366 CYS A N 1
ATOM 2900 C CA . CYS A 1 366 ? -3.472 2.796 -32.940 1.00 71.94 366 CYS A CA 1
ATOM 2901 C C . CYS A 1 366 ? -3.997 3.171 -34.331 1.00 71.94 366 CYS A C 1
ATOM 2903 O O . CYS A 1 366 ? -3.779 2.429 -35.283 1.00 71.94 366 CYS A O 1
ATOM 2905 N N . THR A 1 367 ? -4.744 4.267 -34.434 1.00 84.31 367 THR A N 1
ATOM 2906 C CA . THR A 1 367 ? -5.284 4.764 -35.704 1.00 84.31 367 THR A CA 1
ATOM 2907 C C . THR A 1 367 ? -4.616 6.079 -36.064 1.00 84.31 367 THR A C 1
ATOM 2909 O O . THR A 1 367 ? -4.031 6.758 -35.218 1.00 84.31 367 THR A O 1
ATOM 2912 N N . TRP A 1 368 ? -4.750 6.490 -37.322 1.00 88.31 368 TRP A N 1
ATOM 2913 C CA . TRP A 1 368 ? -4.269 7.798 -37.751 1.00 88.31 368 TRP A CA 1
ATOM 2914 C C . TRP A 1 368 ? -4.977 8.965 -37.051 1.00 88.31 368 TRP A C 1
ATOM 2916 O O . TRP A 1 368 ? -4.330 9.972 -36.782 1.00 88.31 368 TRP A O 1
ATOM 2926 N N . ALA A 1 369 ? -6.256 8.815 -36.686 1.00 75.44 369 ALA A N 1
ATOM 2927 C CA . ALA A 1 369 ? -6.991 9.816 -35.909 1.00 75.44 369 ALA A CA 1
ATOM 2928 C C . ALA A 1 369 ? -6.473 9.921 -34.465 1.00 75.44 369 ALA A C 1
ATOM 2930 O O . ALA A 1 369 ? -6.262 11.020 -33.955 1.00 75.44 369 ALA A O 1
ATOM 2931 N N . TYR A 1 370 ? -6.188 8.778 -33.829 1.00 78.38 370 TYR A N 1
ATOM 2932 C CA . TYR A 1 370 ? -5.541 8.749 -32.516 1.00 78.38 370 TYR A CA 1
ATOM 2933 C C . TYR A 1 370 ? -4.160 9.409 -32.569 1.00 78.38 370 TYR A C 1
ATOM 2935 O O . TYR A 1 370 ? -3.846 10.258 -31.738 1.00 78.38 370 TYR A O 1
ATOM 2943 N N . PHE A 1 371 ? -3.346 9.066 -33.571 1.00 87.06 371 PHE A N 1
ATOM 2944 C CA . PHE A 1 371 ? -2.015 9.646 -33.708 1.00 87.06 371 PHE A CA 1
ATOM 2945 C C . PHE A 1 371 ? -2.084 11.154 -33.998 1.00 87.06 371 PHE A C 1
ATOM 2947 O O . PHE A 1 371 ? -1.304 11.910 -33.431 1.00 87.06 371 PHE A O 1
ATOM 2954 N N . ALA A 1 372 ? -3.046 11.625 -34.793 1.00 82.25 372 ALA A N 1
ATOM 2955 C CA . ALA A 1 372 ? -3.254 13.054 -35.020 1.00 82.25 372 ALA A CA 1
ATOM 2956 C C . ALA A 1 372 ? -3.565 13.809 -33.717 1.00 82.25 372 ALA A C 1
ATOM 2958 O O . ALA A 1 372 ? -2.878 14.781 -33.400 1.00 82.25 372 ALA A O 1
ATOM 2959 N N . GLY A 1 373 ? -4.516 13.318 -32.914 1.00 69.25 373 GLY A N 1
ATOM 2960 C CA . GLY A 1 373 ? -4.830 13.916 -31.611 1.00 69.25 373 GLY A CA 1
ATOM 2961 C C . GLY A 1 373 ? -3.658 13.855 -30.625 1.00 69.25 373 GLY A C 1
ATOM 2962 O O . GLY A 1 373 ? -3.374 14.824 -29.923 1.00 69.25 373 GLY A O 1
ATOM 2963 N N . PHE A 1 374 ? -2.923 12.742 -30.612 1.00 79.88 374 PHE A N 1
ATOM 2964 C CA . PHE A 1 374 ? -1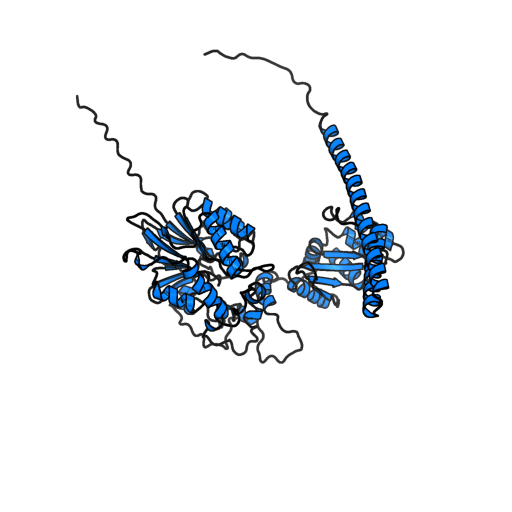.756 12.574 -29.748 1.00 79.88 374 PHE A CA 1
ATOM 2965 C C . PHE A 1 374 ? -0.592 13.489 -30.154 1.00 79.88 374 PHE A C 1
ATOM 2967 O O . PHE A 1 374 ? 0.074 14.072 -29.302 1.00 79.88 374 PHE A O 1
ATOM 2974 N N . PHE A 1 375 ? -0.360 13.661 -31.457 1.00 85.69 375 PHE A N 1
ATOM 2975 C CA . PHE A 1 375 ? 0.669 14.556 -31.978 1.00 85.69 375 PHE A CA 1
ATOM 2976 C C . PHE A 1 375 ? 0.326 16.031 -31.721 1.00 85.69 375 PHE A C 1
ATOM 2978 O O . PHE A 1 375 ? 1.221 16.829 -31.457 1.00 85.69 375 PHE A O 1
ATOM 2985 N N . ASP A 1 376 ? -0.955 16.403 -31.720 1.00 78.50 376 ASP A N 1
ATOM 2986 C CA . ASP A 1 376 ? -1.390 17.739 -31.299 1.00 78.50 376 ASP A CA 1
ATOM 2987 C C . ASP A 1 376 ? -1.050 18.043 -29.833 1.00 78.50 376 ASP A C 1
ATOM 2989 O O . ASP A 1 376 ? -0.699 19.182 -29.514 1.00 78.50 376 ASP A O 1
ATOM 2993 N N . ALA A 1 377 ? -1.131 17.038 -28.959 1.00 70.31 377 ALA A N 1
ATOM 2994 C CA . ALA A 1 377 ? -0.842 17.180 -27.536 1.00 70.31 377 ALA A CA 1
ATOM 2995 C C . ALA A 1 377 ? 0.667 17.150 -27.229 1.00 70.31 377 ALA A C 1
ATOM 2997 O O . ALA A 1 377 ? 1.172 18.032 -26.540 1.00 70.31 377 ALA A O 1
ATOM 2998 N N . GLU A 1 378 ? 1.384 16.161 -27.767 1.00 75.50 378 GLU A N 1
ATOM 2999 C CA . GLU A 1 378 ? 2.743 15.787 -27.326 1.00 75.50 378 GLU A CA 1
ATOM 3000 C C . GLU A 1 378 ? 3.786 15.837 -28.459 1.00 75.50 378 GLU A C 1
ATOM 3002 O O . GLU A 1 378 ? 4.979 15.590 -28.260 1.00 75.50 378 GLU A O 1
ATOM 3007 N N . GLY A 1 379 ? 3.341 16.109 -29.687 1.00 84.19 379 GLY A N 1
ATOM 3008 C CA . GLY A 1 379 ? 4.182 16.150 -30.874 1.00 84.19 379 GLY A CA 1
ATOM 3009 C C . GLY A 1 379 ? 4.923 17.472 -31.038 1.00 84.19 379 GLY A C 1
ATOM 3010 O O . GLY A 1 379 ? 4.454 18.558 -30.684 1.00 84.19 379 GLY A O 1
ATOM 3011 N N . TYR A 1 380 ? 6.100 17.388 -31.637 1.00 86.38 380 TYR A N 1
ATOM 3012 C CA . TYR A 1 380 ? 6.939 18.536 -31.926 1.00 86.38 380 TYR A CA 1
ATOM 3013 C C . TYR A 1 380 ? 7.581 18.412 -33.308 1.00 86.38 380 TYR A C 1
ATOM 3015 O O . TYR A 1 380 ? 8.125 17.363 -33.664 1.00 86.38 380 TYR A O 1
ATOM 3023 N N . ILE A 1 381 ? 7.528 19.495 -34.087 1.00 89.62 381 ILE A N 1
ATOM 3024 C CA . ILE A 1 381 ? 8.179 19.606 -35.393 1.00 89.62 381 ILE A CA 1
ATOM 3025 C C . ILE A 1 381 ? 9.498 20.361 -35.184 1.00 89.62 381 ILE A C 1
ATOM 3027 O O . ILE A 1 381 ? 9.537 21.567 -34.966 1.00 89.62 381 ILE A O 1
ATOM 3031 N N . ALA A 1 382 ? 10.609 19.631 -35.216 1.00 81.19 382 ALA A N 1
ATOM 3032 C CA . ALA A 1 382 ? 11.933 20.161 -34.925 1.00 81.19 382 ALA A CA 1
ATOM 3033 C C . ALA A 1 382 ? 12.688 20.499 -36.218 1.00 81.19 382 ALA A C 1
ATOM 3035 O O . ALA A 1 382 ? 13.328 19.630 -36.818 1.00 81.19 382 ALA A O 1
ATOM 3036 N N . GLN A 1 383 ? 12.674 21.764 -36.644 1.00 76.81 383 GLN A N 1
ATOM 3037 C CA . GLN A 1 383 ? 13.521 22.208 -37.757 1.00 76.81 383 GLN A CA 1
ATOM 3038 C C . GLN A 1 383 ? 14.982 22.382 -37.309 1.00 76.81 383 GLN A C 1
ATOM 3040 O O . GLN A 1 383 ? 15.283 23.052 -36.317 1.00 76.81 383 GLN A O 1
ATOM 3045 N N . GLN A 1 384 ? 15.928 21.800 -38.054 1.00 70.56 384 GLN A N 1
ATOM 3046 C CA . GLN A 1 384 ? 17.355 21.867 -37.721 1.00 70.56 384 GLN A CA 1
ATOM 3047 C C . GLN A 1 384 ? 18.007 23.172 -38.215 1.00 70.56 384 GLN A C 1
ATOM 3049 O O . GLN A 1 384 ? 18.784 23.184 -39.172 1.00 70.56 384 GLN A O 1
ATOM 3054 N N . GLY A 1 385 ? 17.734 24.289 -37.537 1.00 65.81 385 GLY A N 1
ATOM 3055 C CA . GLY A 1 385 ? 18.262 25.605 -37.927 1.00 65.81 385 GLY A CA 1
ATOM 3056 C C . GLY A 1 385 ? 17.706 26.072 -39.280 1.00 65.81 385 GLY A C 1
ATOM 3057 O O . GLY A 1 385 ? 16.563 25.776 -39.593 1.00 65.81 385 GLY A O 1
ATOM 3058 N N . ALA A 1 386 ? 18.499 26.779 -40.093 1.00 60.84 386 ALA A N 1
ATOM 3059 C CA . ALA A 1 386 ? 18.092 27.250 -41.430 1.00 60.84 386 ALA A CA 1
ATOM 3060 C C . ALA A 1 386 ? 18.212 26.176 -42.537 1.00 60.84 386 ALA A C 1
ATOM 3062 O O . ALA A 1 386 ? 18.256 26.490 -43.722 1.00 60.84 386 ALA A O 1
ATOM 3063 N N . LYS A 1 387 ? 18.336 24.895 -42.169 1.00 73.00 387 LYS A N 1
ATOM 3064 C CA . LYS A 1 387 ? 18.436 23.804 -43.145 1.00 73.00 387 LYS A CA 1
ATOM 3065 C C . LYS A 1 387 ? 17.039 23.413 -43.650 1.00 73.00 387 LYS A C 1
ATOM 3067 O O . LYS A 1 387 ? 16.084 23.472 -42.872 1.00 73.00 387 LYS A O 1
ATOM 3072 N N . PRO A 1 388 ? 16.922 22.909 -44.893 1.00 78.31 388 PRO A N 1
ATOM 3073 C CA . PRO A 1 388 ? 15.683 22.345 -45.442 1.00 78.31 388 PRO A CA 1
ATOM 3074 C C . PRO A 1 388 ? 15.418 20.936 -44.883 1.00 78.31 388 PRO A C 1
ATOM 3076 O O . PRO A 1 388 ? 15.159 19.989 -45.621 1.00 78.31 388 PRO A O 1
ATOM 3079 N N . ALA A 1 389 ? 15.596 20.763 -43.575 1.00 84.38 389 ALA A N 1
ATOM 3080 C CA . ALA A 1 389 ? 15.472 19.488 -42.899 1.00 84.38 389 ALA A CA 1
ATOM 3081 C C . ALA A 1 389 ? 14.829 19.689 -41.530 1.00 84.38 389 ALA A C 1
ATOM 3083 O O . ALA A 1 389 ? 15.238 20.547 -40.740 1.00 84.38 389 ALA A O 1
ATOM 3084 N N . PHE A 1 390 ? 13.848 18.846 -41.245 1.00 87.81 390 PHE A N 1
ATOM 3085 C CA . PHE A 1 390 ? 13.174 18.786 -39.960 1.00 87.81 390 PHE A CA 1
ATOM 3086 C C . PHE A 1 390 ? 12.956 17.336 -39.544 1.00 87.81 390 PHE A C 1
ATOM 3088 O O . PHE A 1 390 ? 12.933 16.426 -40.384 1.00 87.81 390 PHE A O 1
ATOM 3095 N N . SER A 1 391 ? 12.806 17.140 -38.240 1.00 90.88 391 SER A N 1
ATOM 3096 C CA . SER A 1 391 ? 12.405 15.876 -37.643 1.00 90.88 391 SER A CA 1
ATOM 3097 C C . SER A 1 391 ? 11.088 16.022 -36.899 1.00 90.88 391 SER A C 1
ATOM 3099 O O . SER A 1 391 ? 10.753 17.094 -36.399 1.00 90.88 391 SER A O 1
ATOM 3101 N N . LEU A 1 392 ? 10.338 14.929 -36.824 1.00 93.06 392 LEU A N 1
ATOM 3102 C CA . LEU A 1 392 ? 9.193 14.833 -35.927 1.00 93.06 392 LEU A CA 1
ATOM 3103 C C . LEU A 1 392 ? 9.660 14.194 -34.634 1.00 93.06 392 LEU A C 1
ATOM 3105 O O . LEU A 1 392 ? 10.382 13.194 -34.671 1.00 93.06 392 LEU A O 1
ATOM 3109 N N . ARG A 1 393 ? 9.247 14.766 -33.508 1.00 91.38 393 ARG A N 1
ATOM 3110 C CA . ARG A 1 393 ? 9.470 14.200 -32.185 1.00 91.38 393 ARG A CA 1
ATOM 3111 C C . ARG A 1 393 ? 8.166 14.041 -31.436 1.00 91.38 393 ARG A C 1
ATOM 3113 O O . ARG A 1 393 ? 7.261 14.852 -31.590 1.00 91.38 393 ARG A O 1
ATOM 3120 N N . VAL A 1 394 ? 8.102 13.003 -30.620 1.00 89.44 394 VAL A N 1
ATOM 3121 C CA . VAL A 1 394 ? 7.046 12.800 -29.633 1.00 89.44 394 VAL A CA 1
ATOM 3122 C C . VAL A 1 394 ? 7.731 12.397 -28.340 1.00 89.44 394 VAL A C 1
ATOM 3124 O O . VAL A 1 394 ? 8.385 11.351 -28.293 1.00 89.44 394 VAL A O 1
ATOM 3127 N N . THR A 1 395 ? 7.620 13.241 -27.322 1.00 86.38 395 THR A N 1
ATOM 3128 C CA . THR A 1 395 ? 8.232 13.003 -26.012 1.00 86.38 395 THR A CA 1
ATOM 3129 C C . THR A 1 395 ? 7.191 12.404 -25.081 1.00 86.38 395 THR A C 1
ATOM 3131 O O . THR A 1 395 ? 6.053 12.858 -25.043 1.00 86.38 395 THR A O 1
ATOM 3134 N N . GLN A 1 396 ? 7.549 11.363 -24.333 1.00 81.62 396 GLN A N 1
ATOM 3135 C CA . GLN A 1 396 ? 6.629 10.731 -23.395 1.00 81.62 396 GLN A CA 1
ATOM 3136 C C . GLN A 1 396 ? 7.376 10.097 -22.223 1.00 81.62 396 GLN A C 1
ATOM 3138 O O . GLN A 1 396 ? 8.431 9.491 -22.402 1.00 81.62 396 GLN A O 1
ATOM 3143 N N . LYS A 1 397 ? 6.816 10.195 -21.013 1.00 75.38 397 LYS A N 1
ATOM 3144 C CA . LYS A 1 397 ? 7.350 9.516 -19.818 1.00 75.38 397 LYS A CA 1
ATOM 3145 C C . LYS A 1 397 ? 7.277 7.996 -19.965 1.00 75.38 397 LYS A C 1
ATOM 3147 O O . LYS A 1 397 ? 8.178 7.278 -19.549 1.00 75.38 397 LYS A O 1
ATOM 3152 N N . TYR A 1 398 ? 6.233 7.509 -20.631 1.00 72.69 398 TYR A N 1
ATOM 3153 C CA . TYR A 1 398 ? 6.012 6.087 -20.868 1.00 72.69 398 TYR A CA 1
ATOM 3154 C C . TYR A 1 398 ? 6.548 5.652 -22.236 1.00 72.69 398 TYR A C 1
ATOM 3156 O O . TYR A 1 398 ? 5.944 5.907 -23.282 1.00 72.69 398 TYR A O 1
ATOM 3164 N N . ARG A 1 399 ? 7.664 4.915 -22.232 1.00 78.38 399 ARG A N 1
ATOM 3165 C CA . ARG A 1 399 ? 8.280 4.340 -23.442 1.00 78.38 399 ARG A CA 1
ATOM 3166 C C . ARG A 1 399 ? 7.316 3.465 -24.253 1.00 78.38 399 ARG A C 1
ATOM 3168 O O . ARG A 1 399 ? 7.439 3.379 -25.472 1.00 78.38 399 ARG A O 1
ATOM 3175 N N . THR A 1 400 ? 6.364 2.812 -23.593 1.00 68.12 400 THR A N 1
ATOM 3176 C CA . THR A 1 400 ? 5.389 1.894 -24.205 1.00 68.12 400 THR A CA 1
ATOM 3177 C C . THR A 1 400 ? 4.497 2.580 -25.237 1.00 68.12 400 THR A C 1
ATOM 3179 O O . THR A 1 400 ? 4.292 2.027 -26.319 1.00 68.12 400 THR A O 1
ATOM 3182 N N . VAL A 1 401 ? 4.043 3.807 -24.965 1.00 74.44 401 VAL A N 1
ATOM 3183 C CA . VAL A 1 401 ? 3.242 4.611 -25.905 1.00 74.44 401 VAL A CA 1
ATOM 3184 C C . VAL A 1 401 ? 4.032 4.868 -27.189 1.00 74.44 401 VAL A C 1
ATOM 3186 O O . VAL A 1 401 ? 3.536 4.664 -28.296 1.00 74.44 401 VAL A O 1
ATOM 3189 N N . LEU A 1 402 ? 5.312 5.210 -27.047 1.00 82.56 402 LEU A N 1
ATOM 3190 C CA . LEU A 1 402 ? 6.213 5.442 -28.174 1.00 82.56 402 LEU A CA 1
ATOM 3191 C C . LEU A 1 402 ? 6.506 4.157 -28.952 1.00 82.56 402 LEU A C 1
ATOM 3193 O O . LEU A 1 402 ? 6.572 4.174 -30.178 1.00 82.56 402 LEU A O 1
ATOM 3197 N N . VAL A 1 403 ? 6.636 3.018 -28.269 1.00 78.38 403 VAL A N 1
ATOM 3198 C CA . VAL A 1 403 ? 6.784 1.713 -28.929 1.00 78.38 403 VAL A CA 1
ATOM 3199 C C . VAL A 1 403 ? 5.540 1.364 -29.750 1.00 78.38 403 VAL A C 1
ATOM 3201 O O . VAL A 1 403 ? 5.693 0.826 -30.848 1.00 78.38 403 VAL A O 1
ATOM 3204 N N . CYS A 1 404 ? 4.336 1.696 -29.272 1.00 78.44 404 CYS A N 1
ATOM 3205 C CA . CYS A 1 404 ? 3.092 1.498 -30.022 1.00 78.44 404 CYS A CA 1
ATOM 3206 C C . CYS A 1 404 ? 3.053 2.368 -31.283 1.00 78.44 404 CYS A C 1
ATOM 3208 O O . CYS A 1 404 ? 2.840 1.841 -32.374 1.00 78.44 404 CYS A O 1
ATOM 3210 N N . LEU A 1 405 ? 3.362 3.664 -31.161 1.00 82.94 405 LEU A N 1
ATOM 3211 C CA . LEU A 1 405 ? 3.445 4.580 -32.305 1.00 82.94 405 LEU A CA 1
ATOM 3212 C C . LEU A 1 405 ? 4.511 4.142 -33.318 1.00 82.94 405 LEU A C 1
ATOM 3214 O O . LEU A 1 405 ? 4.271 4.170 -34.522 1.00 82.94 405 LEU A O 1
ATOM 3218 N N . ARG A 1 406 ? 5.672 3.670 -32.848 1.00 91.19 406 ARG A N 1
ATOM 3219 C CA . ARG A 1 406 ? 6.730 3.132 -33.715 1.00 91.19 406 ARG A CA 1
ATOM 3220 C C . ARG A 1 406 ? 6.262 1.899 -34.487 1.00 91.19 406 ARG A C 1
ATOM 3222 O O . ARG A 1 406 ? 6.516 1.813 -35.683 1.00 91.19 406 ARG A O 1
ATOM 3229 N N . LYS A 1 407 ? 5.594 0.948 -33.823 1.00 81.06 407 LYS A N 1
ATOM 3230 C CA . LYS A 1 407 ? 5.042 -0.250 -34.484 1.00 81.06 407 LYS A CA 1
ATOM 3231 C C . LYS A 1 407 ? 3.966 0.121 -35.506 1.00 81.06 407 LYS A C 1
ATOM 3233 O O . LYS A 1 407 ? 3.955 -0.439 -36.598 1.00 81.06 407 LYS A O 1
ATOM 3238 N N . PHE A 1 408 ? 3.107 1.079 -35.168 1.00 88.50 408 PHE A N 1
ATOM 3239 C CA . PHE A 1 408 ? 2.081 1.600 -36.067 1.00 88.50 408 PHE A CA 1
ATOM 3240 C C . PHE A 1 408 ? 2.697 2.226 -37.327 1.00 88.50 408 PHE A C 1
ATOM 3242 O O . PHE A 1 408 ? 2.356 1.828 -38.434 1.00 88.50 408 PHE A O 1
ATOM 3249 N N . LEU A 1 409 ? 3.688 3.110 -37.172 1.00 90.50 409 LEU A N 1
ATOM 3250 C CA . LEU A 1 409 ? 4.426 3.724 -38.284 1.00 90.50 409 LEU A CA 1
ATOM 3251 C C . LEU A 1 409 ? 5.144 2.703 -39.179 1.00 90.50 409 LEU A C 1
ATOM 3253 O O . LEU A 1 409 ? 5.135 2.837 -40.405 1.00 90.50 409 LEU A O 1
ATOM 3257 N N . ALA A 1 410 ? 5.744 1.676 -38.573 1.00 88.19 410 ALA A N 1
ATOM 3258 C CA . ALA A 1 410 ? 6.390 0.598 -39.311 1.00 88.19 410 ALA A CA 1
ATOM 3259 C C . ALA A 1 410 ? 5.375 -0.228 -40.118 1.00 88.19 410 ALA A C 1
ATOM 3261 O O . ALA A 1 410 ? 5.663 -0.607 -41.247 1.00 88.19 410 ALA A O 1
ATOM 3262 N N . THR A 1 411 ? 4.181 -0.465 -39.571 1.00 85.00 411 THR A N 1
ATOM 3263 C CA . THR A 1 411 ? 3.140 -1.278 -40.221 1.00 85.00 411 THR A CA 1
ATOM 3264 C C . THR A 1 411 ? 2.435 -0.510 -41.340 1.00 85.00 411 THR A C 1
ATOM 3266 O O . THR A 1 411 ? 2.298 -1.018 -42.445 1.00 85.00 411 THR A O 1
ATOM 3269 N N . GLU A 1 412 ? 2.025 0.730 -41.077 1.00 89.00 412 GLU A N 1
ATOM 3270 C CA . GLU A 1 412 ? 1.182 1.508 -41.995 1.00 89.00 412 GLU A CA 1
ATOM 3271 C C . GLU A 1 412 ? 1.964 2.204 -43.110 1.00 89.00 412 GLU A C 1
ATOM 3273 O O . GLU A 1 412 ? 1.410 2.490 -44.168 1.00 89.00 412 GLU A O 1
ATOM 3278 N N . MET A 1 413 ? 3.234 2.541 -42.867 1.00 90.44 413 MET A N 1
ATOM 3279 C CA . MET A 1 413 ? 4.034 3.346 -43.800 1.00 90.44 413 MET A CA 1
ATOM 3280 C C . MET A 1 413 ? 5.439 2.799 -44.038 1.00 90.44 413 MET A C 1
ATOM 3282 O O . MET A 1 413 ? 6.206 3.422 -44.767 1.00 90.44 413 MET A O 1
ATOM 3286 N N . SER A 1 414 ? 5.808 1.663 -43.430 1.00 91.50 414 SER A N 1
ATOM 3287 C CA . SER A 1 414 ? 7.184 1.140 -43.484 1.00 91.50 414 SER A CA 1
ATOM 3288 C C . SER A 1 414 ? 8.232 2.157 -43.002 1.00 91.50 414 SER A C 1
ATOM 3290 O O . SER A 1 414 ? 9.356 2.206 -43.502 1.00 91.50 414 SER A O 1
ATOM 3292 N N . ILE A 1 415 ? 7.866 3.003 -42.028 1.00 90.62 415 ILE A N 1
ATOM 3293 C CA . ILE A 1 415 ? 8.754 4.022 -41.455 1.00 90.62 415 ILE A CA 1
ATOM 3294 C C . ILE A 1 415 ? 9.346 3.511 -40.143 1.00 90.62 415 ILE A C 1
ATOM 3296 O O . ILE A 1 415 ? 8.641 3.326 -39.151 1.00 90.62 415 ILE A O 1
ATOM 3300 N N . GLU A 1 416 ? 10.670 3.372 -40.103 1.00 86.81 416 GLU A N 1
ATOM 3301 C CA . GLU A 1 416 ? 11.393 3.080 -38.867 1.00 86.81 416 GLU A CA 1
ATOM 3302 C C . GLU A 1 416 ? 11.674 4.359 -38.068 1.00 86.81 416 GLU A C 1
ATOM 3304 O O . GLU A 1 416 ? 12.555 5.157 -38.400 1.00 86.81 416 GLU A O 1
ATOM 3309 N N . ALA A 1 417 ? 10.921 4.556 -36.985 1.00 89.94 417 ALA A N 1
ATOM 3310 C CA . ALA A 1 417 ? 11.187 5.609 -36.010 1.00 89.94 417 ALA A CA 1
ATOM 3311 C C . ALA A 1 417 ? 12.159 5.127 -34.920 1.00 89.94 417 ALA A C 1
ATOM 3313 O O . ALA A 1 417 ? 12.089 3.987 -34.451 1.00 89.94 417 ALA A O 1
ATOM 3314 N N . SER A 1 418 ? 13.053 6.007 -34.473 1.00 91.50 418 SER A N 1
ATOM 3315 C CA . SER A 1 418 ? 13.991 5.716 -33.382 1.00 91.50 418 SER A CA 1
ATOM 3316 C C . SER A 1 418 ? 13.417 6.162 -32.040 1.00 91.50 418 SER A C 1
ATOM 3318 O O . SER A 1 418 ? 12.725 7.171 -31.985 1.00 91.50 418 SER A O 1
ATOM 3320 N N . ILE A 1 419 ? 13.708 5.432 -30.959 1.00 88.50 419 ILE A N 1
ATOM 3321 C CA . ILE A 1 419 ? 13.330 5.829 -29.594 1.00 88.50 419 ILE A CA 1
ATOM 3322 C C . ILE A 1 419 ? 14.603 6.049 -28.781 1.00 88.50 419 ILE A C 1
ATOM 3324 O O . ILE A 1 419 ? 15.435 5.147 -28.700 1.00 88.50 419 ILE A O 1
ATOM 3328 N N . TYR A 1 420 ? 14.732 7.225 -28.173 1.00 84.88 420 TYR A N 1
ATOM 3329 C CA . TYR A 1 420 ? 15.882 7.630 -27.365 1.00 84.88 420 TYR A CA 1
ATOM 3330 C C . TYR A 1 420 ? 15.481 7.856 -25.909 1.00 84.88 420 TYR A C 1
ATOM 3332 O O . TYR A 1 420 ? 14.334 8.190 -25.620 1.00 84.88 420 TYR A O 1
ATOM 3340 N N . HIS A 1 421 ? 16.441 7.697 -24.999 1.00 79.06 421 HIS A N 1
ATOM 3341 C CA . HIS A 1 421 ? 16.284 8.044 -23.590 1.00 79.06 421 HIS A CA 1
ATOM 3342 C C . HIS A 1 421 ? 16.747 9.489 -23.351 1.00 79.06 421 HIS A C 1
ATOM 3344 O O . HIS A 1 421 ? 17.862 9.863 -23.724 1.00 79.06 421 HIS A O 1
ATOM 3350 N N . GLY A 1 422 ? 15.898 10.310 -22.738 1.00 67.38 422 GLY A N 1
ATOM 3351 C CA . GLY A 1 422 ? 16.214 11.684 -22.374 1.00 67.38 422 GLY A CA 1
ATOM 3352 C C . GLY A 1 422 ? 17.123 11.731 -21.146 1.00 67.38 422 GLY A C 1
ATOM 3353 O O . GLY A 1 422 ? 16.721 11.341 -20.056 1.00 67.38 422 GLY A O 1
ATOM 3354 N N . TYR A 1 423 ? 18.342 12.252 -21.304 1.00 42.66 423 TYR A N 1
ATOM 3355 C CA . TYR A 1 423 ? 19.370 12.285 -20.249 1.00 42.66 423 TYR A CA 1
ATOM 3356 C C . TYR A 1 423 ? 19.030 13.152 -19.023 1.00 42.66 423 TYR A C 1
ATOM 3358 O O . TYR A 1 423 ? 19.721 13.046 -18.018 1.00 42.66 423 TYR A O 1
ATOM 3366 N N . GLN A 1 424 ? 18.014 14.022 -19.093 1.00 49.38 424 GLN A N 1
ATOM 3367 C CA . GLN A 1 424 ? 17.741 15.011 -18.038 1.00 49.38 424 GLN A CA 1
ATOM 3368 C C . GLN A 1 424 ? 16.363 14.885 -17.365 1.00 49.38 424 GLN A C 1
ATOM 3370 O O . GLN A 1 424 ? 16.216 15.397 -16.267 1.00 49.38 424 GLN A O 1
ATOM 3375 N N . ASN A 1 425 ? 15.377 14.198 -17.964 1.00 50.94 425 ASN A N 1
ATOM 3376 C CA . ASN A 1 425 ? 13.965 14.313 -17.547 1.00 50.94 425 ASN A CA 1
ATOM 3377 C C . ASN A 1 425 ? 13.175 12.984 -17.485 1.00 50.94 425 ASN A C 1
ATOM 3379 O O . ASN A 1 425 ? 11.970 13.008 -17.732 1.00 50.94 425 ASN A O 1
ATOM 3383 N N . ARG A 1 426 ? 13.814 11.831 -17.203 1.00 64.06 426 ARG A N 1
ATOM 3384 C CA . ARG A 1 426 ? 13.154 10.497 -17.080 1.00 64.06 426 ARG A CA 1
ATOM 3385 C C . ARG A 1 426 ? 12.053 10.263 -18.151 1.00 64.06 426 ARG A C 1
ATOM 3387 O O . ARG A 1 426 ? 10.958 9.792 -17.858 1.00 64.06 426 ARG A O 1
ATOM 3394 N N . SER A 1 427 ? 12.311 10.684 -19.390 1.00 80.19 427 SER A N 1
ATOM 3395 C CA . SER A 1 427 ? 11.363 10.659 -20.512 1.00 80.19 427 SER A CA 1
ATOM 3396 C C . SER A 1 427 ? 12.033 10.084 -21.748 1.00 80.19 427 SER A C 1
ATOM 3398 O O . SER A 1 427 ? 13.258 10.051 -21.863 1.00 80.19 427 SER A O 1
ATOM 3400 N N . TYR A 1 428 ? 11.213 9.603 -22.669 1.00 84.56 428 TYR A N 1
ATOM 3401 C CA . TYR A 1 428 ? 11.629 8.965 -23.901 1.00 84.56 428 TYR A CA 1
ATOM 3402 C C . TYR A 1 428 ? 11.194 9.820 -25.087 1.00 84.56 428 TYR A C 1
ATOM 3404 O O . TYR A 1 428 ? 10.135 10.439 -25.050 1.00 84.56 428 TYR A O 1
ATOM 3412 N N . ASP A 1 429 ? 11.991 9.813 -26.149 1.00 87.56 429 ASP A N 1
ATOM 3413 C CA . ASP A 1 429 ? 11.717 10.547 -27.383 1.00 87.56 429 ASP A CA 1
ATOM 3414 C C . ASP A 1 429 ? 11.583 9.571 -28.543 1.00 87.56 429 ASP A C 1
ATOM 3416 O O . ASP A 1 429 ? 12.552 8.893 -28.883 1.00 87.56 429 ASP A O 1
ATOM 3420 N N . LEU A 1 430 ? 10.427 9.541 -29.202 1.00 91.25 430 LEU A N 1
ATOM 3421 C CA . LEU A 1 430 ? 10.302 8.951 -30.531 1.00 91.25 430 LEU A CA 1
ATOM 3422 C C . LEU A 1 430 ? 10.694 10.006 -31.556 1.00 91.25 430 LEU A C 1
ATOM 3424 O O . LEU A 1 430 ? 10.127 11.094 -31.541 1.00 91.25 430 LEU A O 1
ATOM 3428 N N . ALA A 1 431 ? 11.626 9.691 -32.455 1.00 92.56 431 ALA A N 1
ATOM 3429 C CA . ALA A 1 431 ? 12.046 10.598 -33.512 1.00 92.56 431 ALA A CA 1
ATOM 3430 C C . ALA A 1 431 ? 11.975 9.964 -34.905 1.00 92.56 431 ALA A C 1
ATOM 3432 O O . ALA A 1 431 ? 12.437 8.842 -35.132 1.00 92.56 431 ALA A O 1
ATOM 3433 N N . ILE A 1 432 ? 11.470 10.751 -35.853 1.00 94.06 432 ILE A N 1
ATOM 3434 C CA . ILE A 1 432 ? 11.524 10.488 -37.291 1.00 94.06 432 ILE A CA 1
ATOM 3435 C C . ILE A 1 432 ? 12.451 11.544 -37.883 1.00 94.06 432 ILE A C 1
ATOM 3437 O O . ILE A 1 432 ? 12.154 12.732 -37.821 1.00 94.06 432 ILE A O 1
ATOM 3441 N N . ASN A 1 433 ? 13.606 11.123 -38.401 1.00 87.94 433 ASN A N 1
ATOM 3442 C CA . ASN A 1 433 ? 14.680 12.051 -38.782 1.00 87.94 433 ASN A CA 1
ATOM 3443 C C . ASN A 1 433 ? 14.766 12.316 -40.292 1.00 87.94 433 ASN A C 1
ATOM 3445 O O . ASN A 1 433 ? 15.333 13.325 -40.707 1.00 87.94 433 ASN A O 1
ATOM 3449 N N . LYS A 1 434 ? 14.235 11.415 -41.127 1.00 91.12 434 LYS A N 1
ATOM 3450 C CA . LYS A 1 434 ? 14.282 11.561 -42.585 1.00 91.12 434 LYS A CA 1
ATOM 3451 C C . LYS A 1 434 ? 13.162 12.498 -43.027 1.00 91.12 434 LYS A C 1
ATOM 3453 O O . LYS A 1 434 ? 11.995 12.151 -42.910 1.00 91.12 434 LYS A O 1
ATOM 3458 N N . THR A 1 435 ? 13.525 13.661 -43.564 1.00 90.12 435 THR A N 1
ATOM 3459 C CA . THR A 1 435 ? 12.580 14.740 -43.898 1.00 90.12 435 THR A CA 1
ATOM 3460 C C . THR A 1 435 ? 11.432 14.294 -44.798 1.00 90.12 435 THR A C 1
ATOM 3462 O O . THR A 1 435 ? 10.303 14.689 -44.543 1.00 90.12 435 THR A O 1
ATOM 3465 N N . GLN A 1 436 ? 11.679 13.427 -45.786 1.00 90.81 436 GLN A N 1
ATOM 3466 C CA . GLN A 1 436 ? 10.596 12.896 -46.619 1.00 90.81 436 GLN A CA 1
ATOM 3467 C C . GLN A 1 436 ? 9.581 12.095 -45.787 1.00 90.81 436 GLN A C 1
ATOM 3469 O O . GLN A 1 436 ? 8.403 12.419 -45.805 1.00 90.81 436 GLN A O 1
ATOM 3474 N N . ASN A 1 437 ? 10.047 11.165 -44.947 1.00 94.25 437 ASN A N 1
ATOM 3475 C CA . ASN A 1 437 ? 9.182 10.404 -44.041 1.00 94.25 437 ASN A CA 1
ATOM 3476 C C . ASN A 1 437 ? 8.404 11.328 -43.087 1.00 94.25 437 ASN A C 1
ATOM 3478 O O . ASN A 1 437 ? 7.250 11.064 -42.771 1.00 94.25 437 ASN A O 1
ATOM 3482 N N . CYS A 1 438 ? 9.021 12.423 -42.627 1.00 93.56 438 CYS A N 1
ATOM 3483 C CA . CYS A 1 438 ? 8.337 13.427 -41.813 1.00 93.56 438 CYS A CA 1
ATOM 3484 C C . CYS A 1 438 ? 7.196 14.106 -42.584 1.00 93.56 438 CYS A C 1
ATOM 3486 O O . CYS A 1 438 ? 6.113 14.276 -42.030 1.00 93.56 438 CYS A O 1
ATOM 3488 N N . LYS A 1 439 ? 7.422 14.481 -43.850 1.00 94.38 439 LYS A N 1
ATOM 3489 C CA . LYS A 1 439 ? 6.387 15.072 -44.712 1.00 94.38 439 LYS A CA 1
ATOM 3490 C C . LYS A 1 439 ? 5.233 14.102 -44.933 1.00 94.38 439 LYS A C 1
ATOM 3492 O O . LYS A 1 439 ? 4.085 14.492 -44.741 1.00 94.38 439 LYS A O 1
ATOM 3497 N N . ASP A 1 440 ? 5.543 12.850 -45.253 1.00 94.12 440 ASP A N 1
ATOM 3498 C CA . ASP A 1 440 ? 4.541 11.818 -45.521 1.00 94.12 440 ASP A CA 1
ATOM 3499 C C . ASP A 1 440 ? 3.666 11.572 -44.274 1.00 94.12 440 ASP A C 1
ATOM 3501 O O . ASP A 1 440 ? 2.438 11.512 -44.359 1.00 94.12 440 ASP A O 1
ATOM 3505 N N . VAL A 1 441 ? 4.281 11.518 -43.084 1.00 95.19 441 VAL A N 1
ATOM 3506 C CA . VAL A 1 441 ? 3.558 11.384 -41.808 1.00 95.19 441 VAL A CA 1
ATOM 3507 C C . VAL A 1 441 ? 2.698 12.613 -41.520 1.00 95.19 441 VAL A C 1
ATOM 3509 O O . VAL A 1 441 ? 1.531 12.457 -41.173 1.00 95.19 441 VAL A O 1
ATOM 3512 N N . LEU A 1 442 ? 3.213 13.834 -41.692 1.00 95.69 442 LEU A N 1
ATOM 3513 C CA . LEU A 1 442 ? 2.427 15.054 -41.466 1.00 95.69 442 LEU A CA 1
ATOM 3514 C C . LEU A 1 442 ? 1.234 15.169 -42.420 1.00 95.69 442 LEU A C 1
ATOM 3516 O O . LEU A 1 442 ? 0.148 15.537 -41.979 1.00 95.69 442 LEU A O 1
ATOM 3520 N N . GLN A 1 443 ? 1.400 14.821 -43.699 1.00 95.31 443 GLN A N 1
ATOM 3521 C CA . GLN A 1 443 ? 0.296 14.771 -44.663 1.00 95.31 443 GLN A CA 1
ATOM 3522 C C . GLN A 1 443 ? -0.785 13.789 -44.207 1.00 95.31 443 GLN A C 1
ATOM 3524 O O . GLN A 1 443 ? -1.979 14.102 -44.244 1.00 95.31 443 GLN A O 1
ATOM 3529 N N . ARG A 1 444 ? -0.371 12.624 -43.700 1.00 94.88 444 ARG A N 1
ATOM 3530 C CA . ARG A 1 444 ? -1.301 11.626 -43.183 1.00 94.88 444 ARG A CA 1
ATOM 3531 C C . ARG A 1 444 ? -2.016 12.099 -41.915 1.00 94.88 444 ARG A C 1
ATOM 3533 O O . ARG A 1 444 ? -3.234 11.943 -41.834 1.00 94.88 444 ARG A O 1
ATOM 3540 N N . LEU A 1 445 ? -1.314 12.746 -40.982 1.00 91.62 445 LEU A N 1
ATOM 3541 C CA . LEU A 1 445 ? -1.905 13.340 -39.775 1.00 91.62 445 LEU A CA 1
ATOM 3542 C C . LEU A 1 445 ? -2.896 14.465 -40.118 1.00 91.62 445 LEU A C 1
ATOM 3544 O O . LEU A 1 445 ? -4.002 14.484 -39.584 1.00 91.62 445 LEU A O 1
ATOM 3548 N N . LEU A 1 446 ? -2.555 15.349 -41.063 1.00 92.56 446 LEU A N 1
ATOM 3549 C CA . LEU A 1 446 ? -3.448 16.402 -41.564 1.00 92.56 446 LEU A CA 1
ATOM 3550 C C . LEU A 1 446 ? -4.743 15.820 -42.140 1.00 92.56 446 LEU A C 1
ATOM 3552 O O . LEU A 1 446 ? -5.828 16.271 -41.784 1.00 92.56 446 LEU A O 1
ATOM 3556 N N . SER A 1 447 ? -4.639 14.775 -42.969 1.00 90.38 447 SER A N 1
ATOM 3557 C CA . SER A 1 447 ? -5.811 14.083 -43.530 1.00 90.38 447 SER A CA 1
ATOM 3558 C C . SER A 1 447 ? -6.642 13.318 -42.491 1.00 90.38 447 SER A C 1
ATOM 3560 O O . SER A 1 447 ? -7.759 12.907 -42.787 1.00 90.38 447 SER A O 1
ATOM 3562 N N . SER A 1 448 ? -6.108 13.138 -41.279 1.00 88.38 448 SER A N 1
ATOM 3563 C CA . SER A 1 448 ? -6.704 12.327 -40.212 1.00 88.38 448 SER A CA 1
ATOM 3564 C C . SER A 1 448 ? -7.114 13.146 -38.986 1.00 88.38 448 SER A C 1
ATOM 3566 O O . SER A 1 448 ? -7.359 12.574 -37.929 1.00 88.38 448 SER A O 1
ATOM 3568 N N . GLY A 1 449 ? -7.212 14.474 -39.120 1.00 81.62 449 GLY A N 1
ATOM 3569 C CA . GLY A 1 449 ? -7.758 15.343 -38.075 1.00 81.62 449 GLY A CA 1
ATOM 3570 C C . GLY A 1 449 ? -6.726 15.987 -37.150 1.00 81.62 449 GLY A C 1
ATOM 3571 O O . GLY A 1 449 ? -7.036 16.231 -35.990 1.00 81.62 449 GLY A O 1
ATOM 3572 N N . LEU A 1 450 ? -5.514 16.281 -37.634 1.00 85.25 450 LEU A N 1
ATOM 3573 C CA . LEU A 1 450 ? -4.576 17.160 -36.923 1.00 85.25 450 LEU A CA 1
ATOM 3574 C C . LEU A 1 450 ? -5.130 18.594 -36.917 1.00 85.25 450 LEU A C 1
ATOM 3576 O O . LEU A 1 450 ? -5.432 19.132 -37.983 1.00 85.25 450 LEU A O 1
ATOM 3580 N N . LEU A 1 451 ? -5.251 19.220 -35.743 1.00 80.25 451 LEU A N 1
ATOM 3581 C CA . LEU A 1 451 ? -5.909 20.519 -35.564 1.00 80.25 451 LEU A CA 1
ATOM 3582 C C . LEU A 1 451 ? -4.955 21.577 -35.006 1.00 80.25 451 LEU A C 1
ATOM 3584 O O . LEU A 1 451 ? -4.678 22.576 -35.671 1.00 80.25 451 LEU A O 1
ATOM 3588 N N . ARG A 1 452 ? -4.445 21.375 -33.786 1.00 77.69 452 ARG A N 1
ATOM 3589 C CA . ARG A 1 452 ? -3.665 22.382 -33.042 1.00 77.69 452 ARG A CA 1
ATOM 3590 C C . ARG A 1 452 ? -2.352 22.718 -33.740 1.00 77.69 452 ARG A C 1
ATOM 3592 O O . ARG A 1 452 ? -1.961 23.881 -33.756 1.00 77.69 452 ARG A O 1
ATOM 3599 N N . LYS A 1 453 ? -1.705 21.725 -34.349 1.00 85.12 453 LYS A N 1
ATOM 3600 C CA . LYS A 1 453 ? -0.442 21.871 -35.088 1.00 85.12 453 LYS A CA 1
ATOM 3601 C C . LYS A 1 453 ? -0.634 21.860 -36.601 1.00 85.12 453 LYS A C 1
ATOM 3603 O O . LYS A 1 453 ? 0.343 21.781 -37.336 1.00 85.12 453 LYS A O 1
ATOM 3608 N N . ALA A 1 454 ? -1.869 21.965 -37.097 1.00 86.56 454 ALA A N 1
ATOM 3609 C CA . ALA A 1 454 ? -2.156 21.878 -38.529 1.00 86.56 454 ALA A CA 1
ATOM 3610 C C . ALA A 1 454 ? -1.459 22.974 -39.353 1.00 86.56 454 ALA A C 1
ATOM 3612 O O . ALA A 1 454 ? -0.962 22.704 -40.444 1.00 86.56 454 ALA A O 1
ATOM 3613 N N . ALA A 1 455 ? -1.408 24.208 -38.839 1.00 84.94 455 ALA A N 1
ATOM 3614 C CA . ALA A 1 455 ? -0.731 25.319 -39.510 1.00 84.94 455 ALA A CA 1
ATOM 3615 C C . ALA A 1 455 ? 0.789 25.089 -39.600 1.00 84.94 455 ALA A C 1
ATOM 3617 O O . ALA A 1 455 ? 1.372 25.225 -40.674 1.00 84.94 455 ALA A O 1
ATOM 3618 N N . GLU A 1 456 ? 1.404 24.650 -38.498 1.00 87.50 456 GLU A N 1
ATOM 3619 C CA . GLU A 1 456 ? 2.825 24.293 -38.430 1.00 87.50 456 GLU A CA 1
ATOM 3620 C C . GLU A 1 456 ? 3.144 23.107 -39.358 1.00 87.50 456 GLU A C 1
ATOM 3622 O O . GLU A 1 456 ? 4.110 23.135 -40.117 1.00 87.50 456 GLU A O 1
ATOM 3627 N N . ALA A 1 457 ? 2.281 22.090 -39.373 1.00 89.38 457 ALA A N 1
ATOM 3628 C CA . ALA A 1 457 ? 2.424 20.915 -40.221 1.00 89.38 457 ALA A CA 1
ATOM 3629 C C . ALA A 1 457 ? 2.352 21.250 -41.718 1.00 89.38 457 ALA A C 1
ATOM 3631 O O . ALA A 1 457 ? 3.147 20.715 -42.487 1.00 89.38 457 ALA A O 1
ATOM 3632 N N . LYS A 1 458 ? 1.455 22.151 -42.142 1.00 92.00 458 LYS A N 1
ATOM 3633 C CA . LYS A 1 458 ? 1.373 22.603 -43.545 1.00 92.00 458 LYS A CA 1
ATOM 3634 C C . LYS A 1 458 ? 2.667 23.290 -43.984 1.00 92.00 458 LYS A C 1
ATOM 3636 O O . LYS A 1 458 ? 3.245 22.911 -44.996 1.00 92.00 458 LYS A O 1
ATOM 3641 N N . LEU A 1 459 ? 3.182 24.202 -43.158 1.00 89.06 459 LEU A N 1
ATOM 3642 C CA . LEU A 1 459 ? 4.462 24.869 -43.413 1.00 89.06 459 LEU A CA 1
ATOM 3643 C C . LEU A 1 459 ? 5.635 23.876 -43.490 1.00 89.06 459 LEU A C 1
ATOM 3645 O O . LEU A 1 459 ? 6.519 24.022 -44.331 1.00 89.06 459 LEU A O 1
ATOM 3649 N N . ALA A 1 460 ? 5.642 22.843 -42.643 1.00 88.75 460 ALA A N 1
ATOM 3650 C CA . ALA A 1 460 ? 6.666 21.797 -42.663 1.00 88.75 460 ALA A CA 1
ATOM 3651 C C . ALA A 1 460 ? 6.597 20.918 -43.922 1.00 88.75 460 ALA A C 1
ATOM 3653 O O . ALA A 1 460 ? 7.630 20.546 -44.486 1.00 88.75 460 ALA A O 1
ATOM 3654 N N . VAL A 1 461 ? 5.387 20.579 -44.374 1.00 91.31 461 VAL A N 1
ATOM 3655 C CA . VAL A 1 461 ? 5.168 19.805 -45.605 1.00 91.31 461 VAL A CA 1
ATOM 3656 C C . VAL A 1 461 ? 5.692 20.572 -46.823 1.00 91.31 461 VAL A C 1
ATOM 3658 O O . VAL A 1 461 ? 6.396 19.988 -47.657 1.00 91.31 461 VAL A O 1
ATOM 3661 N N . ASP A 1 462 ? 5.472 21.885 -46.856 1.00 88.44 462 ASP A N 1
ATOM 3662 C CA . ASP A 1 462 ? 5.895 22.775 -47.942 1.00 88.44 462 ASP A CA 1
ATOM 3663 C C . ASP A 1 462 ? 7.375 23.193 -47.866 1.00 88.44 462 ASP A C 1
ATOM 3665 O O . ASP A 1 462 ? 7.855 23.928 -48.727 1.00 88.44 462 ASP A O 1
ATOM 3669 N N . LEU A 1 463 ? 8.140 22.708 -46.879 1.00 87.31 463 LEU A N 1
ATOM 3670 C CA . LEU A 1 463 ? 9.550 23.066 -46.709 1.00 87.31 463 LEU A CA 1
ATOM 3671 C C . LEU A 1 463 ? 10.402 22.662 -47.927 1.00 87.31 463 LEU A C 1
ATOM 3673 O O . LEU A 1 463 ? 10.531 21.476 -48.249 1.00 87.31 463 LEU A O 1
ATOM 3677 N N . THR A 1 464 ? 11.065 23.632 -48.545 1.00 85.06 464 THR A N 1
ATOM 3678 C CA . THR A 1 464 ? 12.060 23.477 -49.612 1.00 85.06 464 THR A CA 1
ATOM 3679 C C . THR A 1 464 ? 13.379 24.153 -49.222 1.00 85.06 464 THR A C 1
ATOM 3681 O O . THR A 1 464 ? 13.529 24.692 -48.124 1.00 85.06 464 THR A O 1
ATOM 3684 N N . LYS A 1 465 ? 14.385 24.097 -50.102 1.00 82.94 465 LYS A N 1
ATOM 3685 C CA . LYS A 1 465 ? 15.658 24.811 -49.899 1.00 82.94 465 LYS A CA 1
ATOM 3686 C C . LYS A 1 465 ? 15.472 26.325 -49.932 1.00 82.94 465 LYS A C 1
ATOM 3688 O O . LYS A 1 465 ? 16.152 27.034 -49.203 1.00 82.94 465 LYS A O 1
ATOM 3693 N N . GLU A 1 466 ? 14.546 26.785 -50.756 1.00 82.06 466 GLU A N 1
ATOM 3694 C CA . GLU A 1 466 ? 14.320 28.184 -51.099 1.00 82.06 466 GLU A CA 1
ATOM 3695 C C . GLU A 1 466 ? 13.488 28.914 -50.035 1.00 82.06 466 GLU A C 1
ATOM 3697 O O . GLU A 1 466 ? 13.646 30.118 -49.866 1.00 82.06 466 GLU A O 1
ATOM 3702 N N . ASN A 1 467 ? 12.643 28.197 -49.282 1.00 84.19 467 ASN A N 1
ATOM 3703 C CA . ASN A 1 467 ? 11.755 28.783 -48.270 1.00 84.19 467 ASN A CA 1
ATOM 3704 C C . ASN A 1 467 ? 12.121 28.418 -46.816 1.00 84.19 467 ASN A C 1
ATOM 3706 O O . ASN A 1 467 ? 11.383 28.764 -45.895 1.00 84.19 467 ASN A O 1
ATOM 3710 N N . ALA A 1 468 ? 13.255 27.744 -46.581 1.00 81.25 468 ALA A N 1
ATOM 3711 C CA . ALA A 1 468 ? 13.600 27.197 -45.265 1.00 81.25 468 ALA A CA 1
ATOM 3712 C C . ALA A 1 468 ? 13.694 28.248 -44.148 1.00 81.25 468 ALA A C 1
ATOM 3714 O O . ALA A 1 468 ? 13.364 27.955 -42.996 1.00 81.25 468 ALA A O 1
ATOM 3715 N N . GLU A 1 469 ? 14.137 29.459 -44.481 1.00 76.38 469 GLU A N 1
ATOM 3716 C CA . GLU A 1 469 ? 14.227 30.580 -43.545 1.00 76.38 469 GLU A CA 1
ATOM 3717 C C . GLU A 1 469 ? 12.846 31.167 -43.224 1.00 76.38 469 GLU A C 1
ATOM 3719 O O . GLU A 1 469 ? 12.509 31.333 -42.054 1.00 76.38 469 GLU A O 1
ATOM 3724 N N . GLN A 1 470 ? 12.002 31.348 -44.243 1.00 79.31 470 GLN A N 1
ATOM 3725 C CA . GLN A 1 470 ? 10.630 31.844 -44.094 1.00 79.31 470 GLN A CA 1
ATOM 3726 C C . GLN A 1 470 ? 9.757 30.873 -43.287 1.00 79.31 470 GLN A C 1
ATOM 3728 O O . GLN A 1 470 ? 9.043 31.284 -42.373 1.00 79.31 470 GLN A O 1
ATOM 3733 N N . VAL A 1 471 ? 9.853 29.569 -43.575 1.00 80.06 471 VAL A N 1
ATOM 3734 C CA . VAL A 1 471 ? 9.143 28.517 -42.830 1.00 80.06 471 VAL A CA 1
ATOM 3735 C C . VAL A 1 471 ? 9.564 28.519 -41.360 1.00 80.06 471 VAL A C 1
ATOM 3737 O O . VAL A 1 471 ? 8.712 28.432 -40.475 1.00 80.06 471 VAL A O 1
ATOM 3740 N N . ARG A 1 472 ? 10.861 28.695 -41.081 1.00 77.69 472 ARG A N 1
ATOM 3741 C CA . ARG A 1 472 ? 11.385 28.761 -39.712 1.00 77.69 472 ARG A CA 1
ATOM 3742 C C . ARG A 1 472 ? 10.826 29.950 -38.937 1.00 77.69 472 ARG A C 1
ATOM 3744 O O . ARG A 1 472 ? 10.451 29.797 -37.774 1.00 77.69 472 ARG A O 1
ATOM 3751 N N . GLU A 1 473 ? 10.808 31.128 -39.552 1.00 76.12 473 GLU A N 1
ATOM 3752 C CA . GLU A 1 473 ? 10.269 32.341 -38.930 1.00 76.12 473 GLU A CA 1
ATOM 3753 C C . GLU A 1 473 ? 8.770 32.212 -38.658 1.00 76.12 473 GLU A C 1
ATOM 3755 O O . GLU A 1 473 ? 8.325 32.502 -37.546 1.00 76.12 473 GLU A O 1
ATOM 3760 N N . ALA A 1 474 ? 8.011 31.688 -39.623 1.00 79.31 474 ALA A N 1
ATOM 3761 C CA . ALA A 1 474 ? 6.580 31.453 -39.473 1.00 79.31 474 ALA A CA 1
ATOM 3762 C C . ALA A 1 474 ? 6.273 30.447 -38.346 1.00 79.31 474 ALA A C 1
ATOM 3764 O O . ALA A 1 474 ? 5.432 30.722 -37.492 1.00 79.31 474 ALA A O 1
ATOM 3765 N N . MET A 1 475 ? 7.001 29.325 -38.264 1.00 77.94 475 MET A N 1
ATOM 3766 C CA . MET A 1 475 ? 6.850 28.356 -37.166 1.00 77.94 475 MET A CA 1
ATOM 3767 C C . MET A 1 475 ? 7.224 28.950 -35.800 1.00 77.94 475 MET A C 1
ATOM 3769 O O . MET A 1 475 ? 6.575 28.663 -34.794 1.00 77.94 475 MET A O 1
ATOM 3773 N N . ALA A 1 476 ? 8.242 29.816 -35.736 1.00 68.62 476 ALA A N 1
ATOM 3774 C CA . ALA A 1 476 ? 8.692 30.426 -34.482 1.00 68.62 476 ALA A CA 1
ATOM 3775 C C . ALA A 1 476 ? 7.633 31.335 -33.827 1.00 68.62 476 ALA A C 1
ATOM 3777 O O . ALA A 1 476 ? 7.628 31.467 -32.594 1.00 68.62 476 ALA A O 1
ATOM 3778 N N . GLN A 1 477 ? 6.746 31.921 -34.639 1.00 69.12 477 GLN A N 1
ATOM 3779 C CA . GLN A 1 477 ? 5.622 32.760 -34.211 1.00 69.12 477 GLN A CA 1
ATOM 3780 C C . GLN A 1 477 ? 4.404 31.948 -33.728 1.00 69.12 477 GLN A C 1
ATOM 3782 O O . GLN A 1 477 ? 3.534 32.505 -33.065 1.00 69.12 477 GLN A O 1
ATOM 3787 N N . MET A 1 478 ? 4.346 30.640 -34.014 1.00 69.44 478 MET A N 1
ATOM 3788 C CA . MET A 1 478 ? 3.188 29.776 -33.726 1.00 69.44 478 MET A CA 1
ATOM 3789 C C . MET A 1 478 ? 3.285 28.989 -32.404 1.00 69.44 478 MET A C 1
ATOM 3791 O O . MET A 1 478 ? 2.314 28.356 -31.994 1.00 69.44 478 MET A O 1
ATOM 3795 N N . VAL A 1 479 ? 4.425 29.022 -31.703 1.00 57.16 479 VAL A N 1
ATOM 3796 C CA . VAL A 1 479 ? 4.613 28.303 -30.425 1.00 57.16 479 VAL A CA 1
ATOM 3797 C C . VAL A 1 479 ? 4.166 29.176 -29.245 1.00 57.16 479 VAL A C 1
ATOM 3799 O O . VAL A 1 479 ? 4.662 30.288 -29.078 1.00 57.16 479 VAL A O 1
ATOM 3802 N N . GLY A 1 480 ? 3.251 28.663 -28.414 1.00 45.47 480 GLY A N 1
ATOM 3803 C CA . GLY A 1 480 ? 2.658 29.385 -27.280 1.00 45.47 480 GLY A CA 1
ATOM 3804 C C . GLY A 1 480 ? 3.657 29.903 -26.230 1.00 45.47 480 GLY A C 1
ATOM 3805 O O . GLY A 1 480 ? 4.745 29.359 -26.043 1.00 45.47 480 GLY A O 1
ATOM 3806 N N . ASN A 1 481 ? 3.239 30.945 -25.501 1.00 43.56 481 ASN A N 1
ATOM 3807 C CA . ASN A 1 481 ? 4.027 31.777 -24.571 1.00 43.56 481 ASN A CA 1
ATOM 3808 C C . ASN A 1 481 ? 4.730 31.065 -23.388 1.00 43.56 481 ASN A C 1
ATOM 3810 O O . ASN A 1 481 ? 5.399 31.729 -22.600 1.00 43.56 481 ASN A O 1
ATOM 3814 N N . GLN A 1 482 ? 4.641 29.740 -23.239 1.00 41.19 482 GLN A N 1
ATOM 3815 C CA . GLN A 1 482 ? 5.215 29.017 -22.090 1.00 41.19 482 GLN A CA 1
ATOM 3816 C C . GLN A 1 482 ? 6.733 28.759 -22.176 1.00 41.19 482 GLN A C 1
ATOM 3818 O O . GLN A 1 482 ? 7.323 28.204 -21.255 1.00 41.19 482 GLN A O 1
ATOM 3823 N N . GLY A 1 483 ? 7.393 29.205 -23.249 1.00 36.62 483 GLY A N 1
ATOM 3824 C CA . GLY A 1 483 ? 8.854 29.165 -23.400 1.00 36.62 483 GLY A CA 1
ATOM 3825 C C . GLY A 1 483 ? 9.519 30.535 -23.552 1.00 36.62 483 GLY A C 1
ATOM 3826 O O . GLY A 1 483 ? 10.686 30.590 -23.942 1.00 36.62 483 GLY A O 1
ATOM 3827 N N . PHE A 1 484 ? 8.801 31.635 -23.291 1.00 33.19 484 PHE A N 1
ATOM 3828 C CA . PHE A 1 484 ? 9.268 32.996 -23.599 1.00 33.19 484 PHE A CA 1
ATOM 3829 C C . PHE A 1 484 ? 10.625 33.336 -22.947 1.00 33.19 484 PHE A C 1
ATOM 3831 O O . PHE A 1 484 ? 11.453 34.008 -23.551 1.00 33.19 484 PHE A O 1
ATOM 3838 N N . VAL A 1 485 ? 10.904 32.774 -21.765 1.00 34.28 485 VAL A N 1
ATOM 3839 C CA . VAL A 1 485 ? 12.071 33.102 -20.920 1.00 34.28 485 VAL A CA 1
ATOM 3840 C C . VAL A 1 485 ? 13.336 32.276 -21.248 1.00 34.28 485 VAL A C 1
ATOM 3842 O O . VAL A 1 485 ? 14.364 32.431 -20.600 1.00 34.28 485 VAL A O 1
ATOM 3845 N N . ARG A 1 486 ? 13.311 31.381 -22.252 1.00 42.00 486 ARG A N 1
ATOM 3846 C CA . ARG A 1 486 ? 14.465 30.512 -22.603 1.00 42.00 486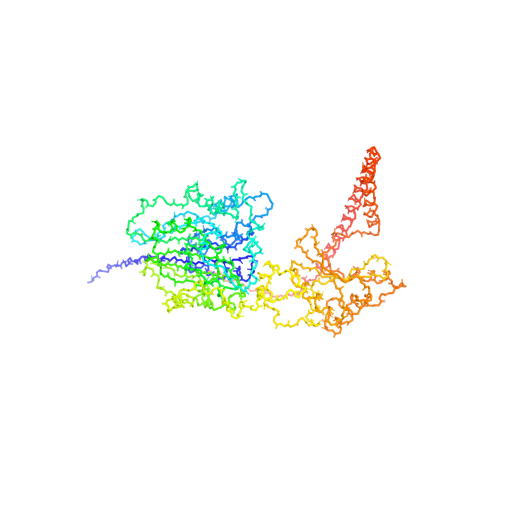 ARG A CA 1
ATOM 3847 C C . ARG A 1 486 ? 14.916 30.596 -24.068 1.00 42.00 486 ARG A C 1
ATOM 3849 O O . ARG A 1 486 ? 15.542 29.662 -24.571 1.00 42.00 486 ARG A O 1
ATOM 3856 N N . ARG A 1 487 ? 14.600 31.672 -24.795 1.00 50.81 487 ARG A N 1
ATOM 3857 C CA . ARG A 1 487 ? 14.995 31.792 -26.210 1.00 50.81 487 ARG A CA 1
ATOM 3858 C C . ARG A 1 487 ? 16.327 32.525 -26.374 1.00 50.81 487 ARG A C 1
ATOM 3860 O O . ARG A 1 487 ? 16.478 33.669 -25.967 1.00 50.81 487 ARG A O 1
ATOM 3867 N N . LEU A 1 488 ? 17.273 31.855 -27.029 1.00 50.59 488 LEU A N 1
ATOM 3868 C CA . LEU A 1 488 ? 18.485 32.468 -27.567 1.00 50.59 488 LEU A CA 1
ATOM 3869 C C . LEU A 1 488 ? 18.180 33.049 -28.950 1.00 50.59 488 LEU A C 1
ATOM 3871 O O . LEU A 1 488 ? 17.636 32.350 -29.806 1.00 50.59 488 LEU A O 1
ATOM 3875 N N . ASP A 1 489 ? 18.559 34.303 -29.175 1.00 55.53 489 ASP A N 1
ATOM 3876 C CA . ASP A 1 489 ? 18.579 34.914 -30.502 1.00 55.53 489 ASP A CA 1
ATOM 3877 C C . ASP A 1 489 ? 19.656 34.265 -31.400 1.00 55.53 489 ASP A C 1
ATOM 3879 O O . ASP A 1 489 ? 20.416 33.380 -30.985 1.00 55.53 489 ASP A O 1
ATOM 3883 N N . SER A 1 490 ? 19.726 34.674 -32.667 1.00 51.81 490 SER A N 1
ATOM 3884 C CA . SER A 1 490 ? 20.718 34.167 -33.630 1.00 51.81 490 SER A CA 1
ATOM 3885 C C . SER A 1 490 ? 22.158 34.304 -33.111 1.00 51.81 490 SER A C 1
ATOM 3887 O O . SER A 1 490 ? 22.963 33.379 -33.265 1.00 51.81 4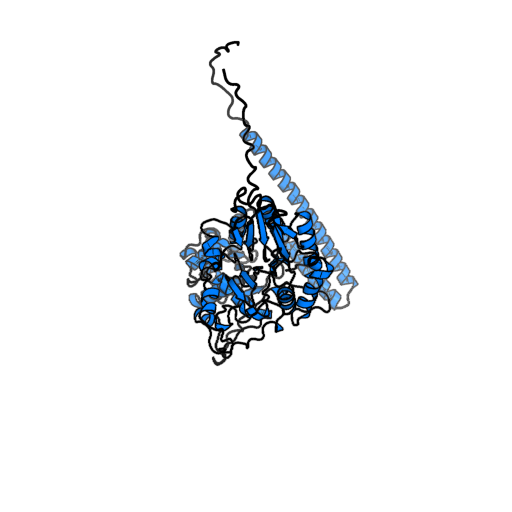90 SER A O 1
ATOM 3889 N N . ALA A 1 491 ? 22.457 35.402 -32.414 1.00 56.75 491 ALA A N 1
ATOM 3890 C CA . ALA A 1 491 ? 23.743 35.640 -31.771 1.00 56.75 491 ALA A CA 1
ATOM 3891 C C . ALA A 1 491 ? 23.976 34.717 -30.552 1.00 56.75 491 ALA A C 1
ATOM 3893 O O . ALA A 1 491 ? 25.078 34.201 -30.353 1.00 56.75 491 ALA A O 1
ATOM 3894 N N . GLY A 1 492 ? 22.944 34.441 -29.754 1.00 57.59 492 GLY A N 1
ATOM 3895 C CA . GLY A 1 492 ? 22.971 33.534 -28.608 1.00 57.59 492 GLY A CA 1
ATOM 3896 C C . GLY A 1 492 ? 23.193 32.080 -29.012 1.00 57.59 492 GLY A C 1
ATOM 3897 O O . GLY A 1 492 ? 23.965 31.374 -28.365 1.00 57.59 492 GLY A O 1
ATOM 3898 N N . LEU A 1 493 ? 22.610 31.645 -30.133 1.00 55.72 493 LEU A N 1
ATOM 3899 C CA . LEU A 1 493 ? 22.837 30.308 -30.685 1.00 55.72 493 LEU A CA 1
ATOM 3900 C C . LEU A 1 493 ? 24.273 30.133 -31.203 1.00 55.72 493 LEU A C 1
ATOM 3902 O O . LEU A 1 493 ? 24.870 29.068 -31.021 1.00 55.72 493 LEU A O 1
ATOM 3906 N N . GLN A 1 494 ? 24.844 31.164 -31.836 1.00 61.94 494 GLN A N 1
ATOM 3907 C CA . GLN A 1 494 ? 26.251 31.150 -32.244 1.00 61.94 494 GLN A CA 1
ATOM 3908 C C . GLN A 1 494 ? 27.183 31.061 -31.030 1.00 61.94 494 GLN A C 1
ATOM 3910 O O . GLN A 1 494 ? 28.072 30.211 -31.019 1.00 61.94 494 GLN A O 1
ATOM 3915 N N . ARG A 1 495 ? 26.930 31.842 -29.971 1.00 64.12 495 ARG A N 1
ATOM 3916 C CA . ARG A 1 495 ? 27.696 31.770 -28.713 1.00 64.12 495 ARG A CA 1
ATOM 3917 C C . ARG A 1 495 ? 27.598 30.395 -28.047 1.00 64.12 495 ARG A C 1
ATOM 3919 O O . ARG A 1 495 ? 28.623 29.831 -27.673 1.00 64.12 495 ARG A O 1
ATOM 3926 N N . ALA A 1 496 ? 26.405 29.801 -27.978 1.00 59.78 496 ALA A N 1
ATOM 3927 C CA . ALA A 1 496 ? 26.217 28.459 -27.422 1.00 59.78 496 ALA A CA 1
ATOM 3928 C C . ALA A 1 496 ? 27.009 27.387 -28.196 1.00 59.78 496 ALA A C 1
ATOM 3930 O O . ALA A 1 496 ? 27.660 26.532 -27.592 1.00 59.78 496 ALA A O 1
ATOM 3931 N N . LYS A 1 497 ? 27.025 27.459 -29.535 1.00 68.25 497 LYS A N 1
ATOM 3932 C CA . LYS A 1 497 ? 27.851 26.573 -30.374 1.00 68.25 497 LYS A CA 1
ATOM 3933 C C . LYS A 1 497 ? 29.348 26.795 -30.150 1.00 68.25 497 LYS A C 1
ATOM 3935 O O . LYS A 1 497 ? 30.088 25.817 -30.042 1.00 68.25 497 LYS A O 1
ATOM 3940 N N . SER A 1 498 ? 29.792 28.046 -30.048 1.00 70.50 498 SER A N 1
ATOM 3941 C CA . SER A 1 498 ? 31.192 28.383 -29.762 1.00 70.50 498 SER A CA 1
ATOM 3942 C C . SER A 1 498 ? 31.651 27.824 -28.413 1.00 70.50 498 SER A C 1
ATOM 3944 O O . SER A 1 498 ? 32.710 27.201 -28.357 1.00 70.50 498 SER A O 1
ATOM 3946 N N . ILE A 1 499 ? 30.815 27.920 -27.372 1.00 71.38 499 ILE A N 1
ATOM 3947 C CA . ILE A 1 499 ? 31.078 27.360 -26.037 1.00 71.38 499 ILE A CA 1
ATOM 3948 C C . ILE A 1 499 ? 31.219 25.832 -26.087 1.00 71.38 499 ILE A C 1
ATOM 3950 O O . ILE A 1 499 ? 32.176 25.277 -25.546 1.00 71.38 499 ILE A O 1
ATOM 3954 N N . VAL A 1 500 ? 30.304 25.129 -26.764 1.00 71.44 500 VAL A N 1
ATOM 3955 C CA . VAL A 1 500 ? 30.364 23.660 -26.897 1.00 71.44 500 VAL A CA 1
ATOM 3956 C C . VAL A 1 500 ? 31.625 23.225 -27.652 1.00 71.44 500 VAL A C 1
ATOM 3958 O O . VAL A 1 500 ? 32.343 22.325 -27.208 1.00 71.44 500 VAL A O 1
ATOM 3961 N N . ASN A 1 501 ? 31.951 23.907 -28.752 1.00 73.69 501 ASN A N 1
ATOM 3962 C CA . ASN A 1 501 ? 33.142 23.617 -29.548 1.00 73.69 501 ASN A CA 1
ATOM 3963 C C . ASN A 1 501 ? 34.442 23.923 -28.790 1.00 73.69 501 ASN A C 1
ATOM 3965 O O . ASN A 1 501 ? 35.419 23.182 -28.912 1.00 73.69 501 ASN A O 1
ATOM 3969 N N . ALA A 1 502 ? 34.473 24.992 -27.995 1.00 75.62 502 ALA A N 1
ATOM 3970 C CA . ALA A 1 502 ? 35.610 25.341 -27.153 1.00 75.62 502 ALA A CA 1
ATOM 3971 C C . ALA A 1 502 ? 35.817 24.321 -26.021 1.00 75.62 502 ALA A C 1
ATOM 3973 O O . ALA A 1 502 ? 36.938 23.850 -25.849 1.00 75.62 502 ALA A O 1
ATOM 3974 N N . ARG A 1 503 ? 34.753 23.849 -25.354 1.00 76.25 503 ARG A N 1
ATOM 3975 C CA . ARG A 1 503 ? 34.851 22.772 -24.343 1.00 76.25 503 ARG A CA 1
ATOM 3976 C C . ARG A 1 503 ? 35.388 21.466 -24.926 1.00 76.25 503 ARG A C 1
ATOM 3978 O O . ARG A 1 503 ? 36.239 20.823 -24.318 1.00 76.25 503 ARG A O 1
ATOM 3985 N N . ALA A 1 504 ? 34.953 21.096 -26.131 1.00 77.88 504 ALA A N 1
ATOM 3986 C CA . ALA A 1 504 ? 35.484 19.921 -26.819 1.00 77.88 504 ALA A CA 1
ATOM 3987 C C . ALA A 1 504 ? 36.975 20.073 -27.184 1.00 77.88 504 ALA A C 1
ATOM 3989 O O . ALA A 1 504 ? 37.718 19.093 -27.157 1.00 77.88 504 ALA A O 1
ATOM 3990 N N . ARG A 1 505 ? 37.433 21.292 -27.511 1.00 84.56 505 ARG A N 1
ATOM 3991 C CA . ARG A 1 505 ? 38.859 21.585 -27.742 1.00 84.56 505 ARG A CA 1
ATOM 3992 C C . ARG A 1 505 ? 39.676 21.551 -26.450 1.00 84.56 505 ARG A C 1
ATOM 3994 O O . ARG A 1 505 ? 40.740 20.945 -26.467 1.00 84.56 505 ARG A O 1
ATOM 4001 N N . ALA A 1 506 ? 39.165 22.116 -25.354 1.00 80.50 506 ALA A N 1
ATOM 4002 C CA . ALA A 1 506 ? 39.818 22.064 -24.045 1.00 80.50 506 ALA A CA 1
ATOM 4003 C C . ALA A 1 506 ? 40.022 20.618 -23.577 1.00 80.50 506 ALA A C 1
ATOM 4005 O O . ALA A 1 506 ? 41.124 20.250 -23.184 1.00 80.50 506 ALA A O 1
ATOM 4006 N N . LYS A 1 507 ? 38.993 19.772 -23.723 1.00 76.25 507 LYS A N 1
ATOM 4007 C CA . LYS A 1 507 ? 39.086 18.342 -23.404 1.00 76.25 507 LYS A CA 1
ATOM 4008 C C . LYS A 1 507 ? 40.183 17.645 -24.216 1.00 76.25 507 LYS A C 1
ATOM 4010 O O . LYS A 1 507 ? 41.042 16.993 -23.646 1.00 76.25 507 LYS A O 1
ATOM 4015 N N . ARG A 1 508 ? 40.224 17.866 -25.536 1.00 84.38 508 ARG A N 1
ATOM 4016 C CA . ARG A 1 508 ? 41.273 17.292 -26.400 1.00 84.38 508 ARG A CA 1
ATOM 4017 C C . ARG A 1 508 ? 42.683 17.798 -26.080 1.00 84.38 508 ARG A C 1
ATOM 4019 O O . ARG A 1 508 ? 43.635 17.063 -26.311 1.00 84.38 508 ARG A O 1
ATOM 4026 N N . ALA A 1 509 ? 42.829 19.036 -25.610 1.00 81.12 509 ALA A N 1
ATOM 4027 C CA . ALA A 1 509 ? 44.115 19.576 -25.169 1.00 81.12 509 ALA A CA 1
ATOM 4028 C C . ALA A 1 509 ? 44.565 18.933 -23.844 1.00 81.12 509 ALA A C 1
ATOM 4030 O O . ALA A 1 509 ? 45.726 18.545 -23.721 1.00 81.12 509 ALA A O 1
ATOM 4031 N N . ALA A 1 510 ? 43.635 18.731 -22.904 1.00 76.56 510 ALA A N 1
ATOM 4032 C CA . ALA A 1 510 ? 43.889 18.023 -21.650 1.00 76.56 510 ALA A CA 1
ATOM 4033 C C . ALA A 1 510 ? 44.281 16.555 -21.892 1.00 76.56 510 ALA A C 1
ATOM 4035 O O . ALA A 1 510 ? 45.294 16.100 -21.370 1.00 76.56 510 ALA A O 1
ATOM 4036 N N . ASP A 1 511 ? 43.564 15.855 -22.778 1.00 82.19 511 ASP A N 1
ATOM 4037 C CA . ASP A 1 511 ? 43.857 14.463 -23.155 1.00 82.19 511 ASP A CA 1
ATOM 4038 C C . ASP A 1 511 ? 45.244 14.305 -23.824 1.00 82.19 511 ASP A C 1
ATOM 4040 O O . ASP A 1 511 ? 45.799 13.210 -23.865 1.00 82.19 511 ASP A O 1
ATOM 4044 N N . ARG A 1 512 ? 45.826 15.396 -24.348 1.00 88.75 512 ARG A N 1
ATOM 4045 C CA . ARG A 1 512 ? 47.175 15.446 -24.950 1.00 88.75 512 ARG A CA 1
ATOM 4046 C C . ARG A 1 512 ? 48.256 15.968 -23.996 1.00 88.75 512 ARG A C 1
ATOM 4048 O O . ARG A 1 512 ? 49.368 16.239 -24.442 1.00 88.75 512 ARG A O 1
ATOM 4055 N N . GLY A 1 513 ? 47.940 16.149 -22.711 1.00 78.81 513 GLY A N 1
ATOM 4056 C CA . GLY A 1 513 ? 48.879 16.644 -21.697 1.00 78.81 513 GLY A CA 1
ATOM 4057 C C . GLY A 1 513 ? 49.211 18.139 -21.805 1.00 78.81 513 GLY A C 1
ATOM 4058 O O . GLY A 1 513 ? 50.186 18.594 -21.214 1.00 78.81 513 GLY A O 1
ATOM 4059 N N . GLN A 1 514 ? 48.430 18.922 -22.558 1.00 88.56 514 GLN A N 1
ATOM 4060 C CA . GLN A 1 514 ? 48.643 20.361 -22.754 1.00 88.56 514 GLN A CA 1
ATOM 4061 C C . GLN A 1 514 ? 47.814 21.179 -21.752 1.00 88.56 514 GLN A C 1
ATOM 4063 O O . GLN A 1 514 ? 46.891 21.903 -22.133 1.00 88.56 514 GLN A O 1
ATOM 4068 N N . SER A 1 515 ? 48.128 21.049 -20.460 1.00 80.88 515 SER A N 1
ATOM 4069 C CA . SER A 1 515 ? 47.309 21.590 -19.362 1.00 80.88 515 SER A CA 1
ATOM 4070 C C . SER A 1 515 ? 47.120 23.110 -19.422 1.00 80.88 515 SER A C 1
ATOM 4072 O O . SER A 1 515 ? 45.997 23.587 -19.285 1.00 80.88 515 SER A O 1
ATOM 4074 N N . SER A 1 516 ? 48.169 23.874 -19.744 1.00 83.69 516 SER A N 1
ATOM 4075 C CA . SER A 1 516 ? 48.087 25.341 -19.853 1.00 83.69 516 SER A CA 1
ATOM 4076 C C . SER A 1 516 ? 47.179 25.815 -20.997 1.00 83.69 516 SER A C 1
ATOM 4078 O O . SER A 1 516 ? 46.474 26.814 -20.872 1.00 83.69 516 SER A O 1
ATOM 4080 N N . LEU A 1 517 ? 47.141 25.075 -22.111 1.00 83.38 517 LEU A N 1
ATOM 4081 C CA . LEU A 1 517 ? 46.256 25.365 -23.241 1.00 83.38 517 LEU A CA 1
ATOM 4082 C C . LEU A 1 517 ? 44.798 25.005 -22.920 1.00 83.38 517 LEU A C 1
ATOM 4084 O O . LEU A 1 517 ? 43.885 25.739 -23.296 1.00 83.38 517 LEU A O 1
ATOM 4088 N N . ALA A 1 518 ? 44.569 23.890 -22.222 1.00 79.75 518 ALA A N 1
ATOM 4089 C CA . ALA A 1 518 ? 43.242 23.509 -21.749 1.00 79.75 518 ALA A CA 1
ATOM 4090 C C . ALA A 1 518 ? 42.662 24.552 -20.779 1.00 79.75 518 ALA A C 1
ATOM 4092 O O . ALA A 1 518 ? 41.512 24.958 -20.955 1.00 79.75 518 ALA A O 1
ATOM 4093 N N . GLU A 1 519 ? 43.461 25.032 -19.823 1.00 83.06 519 GLU A N 1
ATOM 4094 C CA . GLU A 1 519 ? 43.061 26.080 -18.876 1.00 83.06 519 GLU A CA 1
ATOM 4095 C C . GLU A 1 519 ? 42.736 27.402 -19.579 1.00 83.06 519 GLU A C 1
ATOM 4097 O O . GLU A 1 519 ? 41.676 27.977 -19.333 1.00 83.06 519 GLU A O 1
ATOM 4102 N N . ALA A 1 520 ? 43.566 27.840 -20.532 1.00 87.94 520 ALA A N 1
ATOM 4103 C CA . ALA A 1 520 ? 43.300 29.054 -21.306 1.00 87.94 520 ALA A CA 1
ATOM 4104 C C . ALA A 1 520 ? 41.988 28.967 -22.116 1.00 87.94 520 ALA A C 1
ATOM 4106 O O . ALA A 1 520 ? 41.220 29.927 -22.177 1.00 87.94 520 ALA A O 1
ATOM 4107 N N . ILE A 1 521 ? 41.688 27.805 -22.713 1.00 83.44 521 ILE A N 1
ATOM 4108 C CA . ILE A 1 521 ? 40.438 27.597 -23.464 1.00 83.44 521 ILE A CA 1
ATOM 4109 C C . ILE A 1 521 ? 39.223 27.552 -22.522 1.00 83.44 521 ILE A C 1
ATOM 4111 O O . ILE A 1 521 ? 38.143 28.009 -22.900 1.00 83.44 521 ILE A O 1
ATOM 4115 N N . LEU A 1 522 ? 39.369 27.008 -21.310 1.00 82.81 522 LEU A N 1
ATOM 4116 C CA . LEU A 1 522 ? 38.295 26.996 -20.312 1.00 82.81 522 LEU A CA 1
ATOM 4117 C C . LEU A 1 522 ? 38.015 28.397 -19.752 1.00 82.81 522 LEU A C 1
ATOM 4119 O O . LEU A 1 522 ? 36.847 28.753 -19.615 1.00 82.81 522 LEU A O 1
ATOM 4123 N N . ALA A 1 523 ? 39.048 29.214 -19.538 1.00 79.62 523 ALA A N 1
ATOM 4124 C CA . ALA A 1 523 ? 38.888 30.611 -19.137 1.00 79.62 523 ALA A CA 1
ATOM 4125 C C . ALA A 1 523 ? 38.107 31.428 -20.187 1.00 79.62 523 ALA A C 1
ATOM 4127 O O . ALA A 1 523 ? 37.194 32.177 -19.841 1.00 79.62 523 ALA A O 1
ATOM 4128 N N . GLU A 1 524 ? 38.381 31.215 -21.480 1.00 79.56 524 GLU A N 1
ATOM 4129 C CA . GLU A 1 524 ? 37.617 31.826 -22.580 1.00 79.56 524 GLU A CA 1
ATOM 4130 C C . GLU A 1 524 ? 36.152 31.349 -22.603 1.00 79.56 524 GLU A C 1
ATOM 4132 O O . GLU A 1 524 ? 35.230 32.133 -22.830 1.00 79.56 524 GLU A O 1
ATOM 4137 N N . VAL A 1 525 ? 35.903 30.065 -22.318 1.00 80.00 525 VAL A N 1
ATOM 4138 C CA . VAL A 1 525 ? 34.537 29.529 -22.184 1.00 80.00 525 VAL A CA 1
ATOM 4139 C C . VAL A 1 525 ? 33.783 30.213 -21.046 1.00 80.00 525 VAL A C 1
ATOM 4141 O O . VAL A 1 525 ? 32.600 30.526 -21.201 1.00 80.00 525 VAL A O 1
ATOM 4144 N N . ASP A 1 526 ? 34.434 30.436 -19.908 1.00 72.19 526 ASP A N 1
ATOM 4145 C CA . ASP A 1 526 ? 33.795 31.068 -18.757 1.00 72.19 526 ASP A CA 1
ATOM 4146 C C . ASP A 1 526 ? 33.540 32.560 -18.994 1.00 72.19 526 ASP A C 1
ATOM 4148 O O . ASP A 1 526 ? 32.458 33.047 -18.657 1.00 72.19 526 ASP A O 1
ATOM 4152 N N . HIS A 1 527 ? 34.434 33.253 -19.706 1.00 77.38 527 HIS A N 1
ATOM 4153 C CA . HIS A 1 527 ? 34.187 34.616 -20.177 1.00 77.38 527 HIS A CA 1
ATOM 4154 C C . HIS A 1 527 ? 32.971 34.691 -21.122 1.00 77.38 527 HIS A C 1
ATOM 4156 O O . HIS A 1 527 ? 32.082 35.525 -20.940 1.00 77.38 527 HIS A O 1
ATOM 4162 N N . GLN A 1 528 ? 32.855 33.764 -22.079 1.00 71.88 528 GLN A N 1
ATOM 4163 C CA . GLN A 1 528 ? 31.716 33.713 -23.006 1.00 71.88 528 GLN A CA 1
ATOM 4164 C C . GLN A 1 528 ? 30.386 33.394 -22.309 1.00 71.88 528 GLN A C 1
ATOM 4166 O O . GLN A 1 528 ? 29.342 33.921 -22.705 1.00 71.88 528 GLN A O 1
ATOM 4171 N N . LYS A 1 529 ? 30.396 32.555 -21.264 1.00 69.00 529 LYS A N 1
ATOM 4172 C CA . LYS A 1 529 ? 29.210 32.308 -20.426 1.00 69.00 529 LYS A CA 1
ATOM 4173 C C . LYS A 1 529 ? 28.811 33.551 -19.637 1.00 69.00 529 LYS A C 1
ATOM 4175 O O . LYS A 1 529 ? 27.620 33.848 -19.561 1.00 69.00 529 LYS A O 1
ATOM 4180 N N . TYR A 1 530 ? 29.786 34.265 -19.075 1.00 69.06 530 TYR A N 1
ATOM 4181 C CA . TYR A 1 530 ? 29.547 35.499 -18.334 1.00 69.06 530 TYR A CA 1
ATOM 4182 C C . TYR A 1 530 ? 28.918 36.574 -19.230 1.00 69.06 530 TYR A C 1
ATOM 4184 O O . TYR A 1 530 ? 27.853 37.099 -18.902 1.00 69.06 530 TYR A O 1
ATOM 4192 N N . GLU A 1 531 ? 29.492 36.831 -20.410 1.00 69.38 531 GLU A N 1
ATOM 4193 C CA . GLU A 1 531 ? 28.920 37.790 -21.365 1.00 69.38 531 GLU A CA 1
ATOM 4194 C C . GLU A 1 531 ? 27.533 37.360 -21.856 1.00 69.38 531 GLU A C 1
ATOM 4196 O O . GLU A 1 531 ? 26.636 38.190 -22.014 1.00 69.38 531 GLU A O 1
ATOM 4201 N N . HIS A 1 532 ? 27.309 36.057 -22.045 1.00 68.00 532 HIS A N 1
ATOM 4202 C CA . HIS A 1 532 ? 25.993 35.550 -22.406 1.00 68.00 532 HIS A CA 1
ATOM 4203 C C . HIS A 1 532 ? 24.944 35.807 -21.311 1.00 68.00 532 HIS A C 1
ATOM 4205 O O . HIS A 1 532 ? 23.851 36.283 -21.626 1.00 68.00 532 HIS A O 1
ATOM 4211 N N . ALA A 1 533 ? 25.278 35.550 -20.044 1.00 59.75 533 ALA A N 1
ATOM 4212 C CA . ALA A 1 533 ? 24.400 35.821 -18.909 1.00 59.75 533 ALA A CA 1
ATOM 4213 C C . ALA A 1 533 ? 24.115 37.325 -18.754 1.00 59.75 533 ALA A C 1
ATOM 4215 O O . ALA A 1 533 ? 22.968 37.714 -18.529 1.00 59.75 533 ALA A O 1
ATOM 4216 N N . ARG A 1 534 ? 25.130 38.177 -18.953 1.00 68.31 534 ARG A N 1
ATOM 4217 C CA . ARG A 1 534 ? 25.005 39.640 -18.891 1.00 68.31 534 ARG A CA 1
ATOM 4218 C C . ARG A 1 534 ? 24.083 40.191 -19.981 1.00 68.31 534 ARG A C 1
ATOM 4220 O O . ARG A 1 534 ? 23.207 41.003 -19.690 1.00 68.31 534 ARG A O 1
ATOM 4227 N N . LEU A 1 535 ? 24.244 39.733 -21.225 1.00 64.25 535 LEU A N 1
ATOM 4228 C CA . LEU A 1 535 ? 23.379 40.122 -22.345 1.00 64.25 535 LEU A CA 1
ATOM 4229 C C . LEU A 1 535 ? 21.945 39.619 -22.155 1.00 64.25 535 LEU A C 1
ATOM 4231 O O . LEU A 1 535 ? 21.004 40.376 -22.372 1.00 64.25 535 LEU A O 1
ATOM 4235 N N . HIS A 1 536 ? 21.778 38.381 -21.685 1.00 55.06 536 HIS A N 1
ATOM 4236 C CA . HIS A 1 536 ? 20.463 37.821 -21.384 1.00 55.06 536 HIS A CA 1
ATOM 4237 C C . HIS A 1 536 ? 19.737 38.634 -20.301 1.00 55.06 536 HIS A C 1
ATOM 4239 O O . HIS A 1 536 ? 18.579 38.994 -20.485 1.00 55.06 536 HIS A O 1
ATOM 4245 N N . ALA A 1 537 ? 20.424 38.993 -19.211 1.00 51.75 537 ALA A N 1
ATOM 4246 C CA . ALA A 1 537 ? 19.862 39.834 -18.153 1.00 51.75 537 ALA A CA 1
ATOM 4247 C C . ALA A 1 537 ? 19.457 41.230 -18.662 1.00 51.75 537 ALA A C 1
ATOM 4249 O O . ALA A 1 537 ? 18.398 41.739 -18.298 1.00 51.75 537 ALA A O 1
ATOM 4250 N N . ARG A 1 538 ? 20.262 41.834 -19.547 1.00 60.34 538 ARG A N 1
ATOM 4251 C CA . ARG A 1 538 ? 19.949 43.131 -20.164 1.00 60.34 538 ARG A CA 1
ATOM 4252 C C . ARG A 1 538 ? 18.686 43.068 -21.026 1.00 60.34 538 ARG A C 1
ATOM 4254 O O . ARG A 1 538 ? 17.792 43.887 -20.840 1.00 60.34 538 ARG A O 1
ATOM 4261 N N . THR A 1 539 ? 18.584 42.075 -21.908 1.00 57.78 539 THR A N 1
ATOM 4262 C CA . THR A 1 539 ? 17.399 41.874 -22.755 1.00 57.78 539 THR A CA 1
ATOM 4263 C C . THR A 1 539 ? 16.150 41.585 -21.921 1.00 57.78 539 THR A C 1
ATOM 4265 O O . THR A 1 539 ? 15.080 42.109 -22.222 1.00 57.78 539 THR A O 1
ATOM 4268 N N . LEU A 1 540 ? 16.279 40.806 -20.841 1.00 48.69 540 LEU A N 1
ATOM 4269 C CA . LEU A 1 540 ? 15.164 40.503 -19.942 1.00 48.69 540 LEU A CA 1
ATOM 4270 C C . LEU A 1 540 ? 14.645 41.764 -19.235 1.00 48.69 540 LEU A C 1
ATOM 4272 O O . LEU A 1 540 ? 13.436 41.958 -19.144 1.00 48.69 540 LEU A O 1
ATOM 4276 N N . ASN A 1 541 ? 15.546 42.651 -18.801 1.00 51.22 541 ASN A N 1
ATOM 4277 C CA . ASN A 1 541 ? 15.179 43.938 -18.207 1.00 51.22 541 ASN A CA 1
ATOM 4278 C C . ASN A 1 541 ? 14.491 44.867 -19.219 1.00 51.22 541 ASN A C 1
ATOM 4280 O O . ASN A 1 541 ? 13.458 45.454 -18.902 1.00 51.22 541 ASN A O 1
ATOM 4284 N N . GLU A 1 542 ? 15.009 44.976 -20.445 1.00 56.22 542 GLU A N 1
ATOM 4285 C CA . GLU A 1 542 ? 14.398 45.781 -21.518 1.00 56.22 542 GLU A CA 1
ATOM 4286 C C . GLU A 1 542 ? 12.975 45.288 -21.859 1.00 56.22 542 GLU A C 1
ATOM 4288 O O . GLU A 1 542 ? 12.049 46.085 -22.025 1.00 56.22 542 GLU A O 1
ATOM 4293 N N . GLN A 1 543 ? 12.766 43.969 -21.877 1.00 53.03 543 GLN A N 1
ATOM 4294 C CA . GLN A 1 543 ? 11.457 43.353 -22.117 1.00 53.03 543 GLN A CA 1
ATOM 4295 C C . GLN A 1 543 ? 10.498 43.493 -20.927 1.00 53.03 543 GLN A C 1
ATOM 4297 O O . GLN A 1 543 ? 9.305 43.721 -21.133 1.00 53.03 543 GLN A O 1
ATOM 4302 N N . LEU A 1 544 ? 11.001 43.412 -19.690 1.00 43.78 544 LEU A N 1
ATOM 4303 C CA . LEU A 1 544 ? 10.211 43.658 -18.482 1.00 43.78 544 LEU A CA 1
ATOM 4304 C C . LEU A 1 544 ? 9.723 45.113 -18.440 1.00 43.78 544 LEU A C 1
ATOM 4306 O O . LEU A 1 544 ? 8.557 45.359 -18.141 1.00 43.78 544 LEU A O 1
ATOM 4310 N N . HIS A 1 545 ? 10.575 46.070 -18.819 1.00 50.22 545 HIS A N 1
ATOM 4311 C CA . HIS A 1 545 ? 10.183 47.472 -18.957 1.00 50.22 545 HIS A CA 1
ATOM 4312 C C . HIS A 1 545 ? 9.092 47.665 -20.017 1.00 50.22 545 HIS A C 1
ATOM 4314 O O . HIS A 1 545 ? 8.092 48.324 -19.737 1.00 50.22 545 HIS A O 1
ATOM 4320 N N . ALA A 1 546 ? 9.221 47.038 -21.190 1.00 52.28 546 ALA A N 1
ATOM 4321 C CA . ALA A 1 546 ? 8.194 47.095 -22.231 1.00 52.28 546 ALA A CA 1
ATOM 4322 C C . ALA A 1 546 ? 6.858 46.469 -21.781 1.00 52.28 546 ALA A C 1
ATOM 4324 O O . ALA A 1 546 ? 5.788 47.009 -22.069 1.00 52.28 546 ALA A O 1
ATOM 4325 N N . TYR A 1 547 ? 6.905 45.359 -21.038 1.00 45.78 547 TYR A N 1
ATOM 4326 C CA . TYR A 1 547 ? 5.722 44.709 -20.473 1.00 45.78 547 TYR A CA 1
ATOM 4327 C C . TYR A 1 547 ? 5.039 45.578 -19.408 1.00 45.78 547 TYR A C 1
ATOM 4329 O O . TYR A 1 547 ? 3.827 45.773 -19.468 1.00 45.78 547 TYR A O 1
ATOM 4337 N N . ILE A 1 548 ? 5.804 46.168 -18.483 1.00 50.03 548 ILE A N 1
ATOM 4338 C CA . ILE A 1 548 ? 5.282 47.089 -17.461 1.00 50.03 548 ILE A CA 1
ATOM 4339 C C . ILE A 1 548 ? 4.641 48.321 -18.114 1.00 50.03 548 ILE A C 1
ATOM 4341 O O . ILE A 1 548 ? 3.554 48.726 -17.704 1.00 50.03 548 ILE A O 1
ATOM 4345 N N . SER A 1 549 ? 5.256 48.889 -19.156 1.00 58.69 549 SER A N 1
ATOM 4346 C CA . SER A 1 549 ? 4.662 49.988 -19.930 1.00 58.69 549 SER A CA 1
ATOM 4347 C C . SER A 1 549 ? 3.350 49.585 -20.608 1.00 58.69 549 SER A C 1
ATOM 4349 O O . SER A 1 549 ? 2.400 50.364 -20.611 1.00 58.69 549 SER A O 1
ATOM 4351 N N . LYS A 1 550 ? 3.259 48.355 -21.127 1.00 50.19 550 LYS A N 1
ATOM 4352 C CA . LYS A 1 550 ? 2.045 47.824 -21.763 1.00 50.19 550 LYS A CA 1
ATOM 4353 C C . LYS A 1 550 ? 0.911 47.587 -20.757 1.00 50.19 550 LYS A C 1
ATOM 4355 O O . LYS A 1 550 ? -0.227 47.941 -21.035 1.00 50.19 550 LYS A O 1
ATOM 4360 N N . VAL A 1 551 ? 1.224 47.049 -19.576 1.00 44.00 551 VAL A N 1
ATOM 4361 C CA . VAL A 1 551 ? 0.253 46.832 -18.487 1.00 44.00 551 VAL A CA 1
ATOM 4362 C C . VAL A 1 551 ? -0.242 48.159 -17.900 1.00 44.00 551 VAL A C 1
ATOM 4364 O O . VAL A 1 551 ? -1.424 48.286 -17.598 1.00 44.00 551 VAL A O 1
ATOM 4367 N N . ARG A 1 552 ? 0.625 49.175 -17.791 1.00 50.97 552 ARG A N 1
ATOM 4368 C CA . ARG A 1 552 ? 0.215 50.530 -17.380 1.00 50.97 552 ARG A CA 1
ATOM 4369 C C . ARG A 1 552 ? -0.717 51.192 -18.400 1.00 50.97 552 ARG A C 1
ATOM 4371 O O . ARG A 1 552 ? -1.734 51.736 -17.995 1.00 50.97 552 ARG A O 1
ATOM 4378 N N . GLY A 1 553 ? -0.442 51.050 -19.700 1.00 48.78 553 GLY A N 1
ATOM 4379 C CA . GLY A 1 553 ? -1.341 51.539 -20.755 1.00 48.78 553 GLY A CA 1
ATOM 4380 C C . GLY A 1 553 ? -2.724 50.872 -20.745 1.00 48.78 553 GLY A C 1
ATOM 4381 O O . GLY A 1 553 ? -3.727 51.537 -20.968 1.00 48.78 553 GLY A O 1
ATOM 4382 N N . MET A 1 554 ? -2.800 49.582 -20.396 1.00 47.09 554 MET A N 1
ATOM 4383 C CA . MET A 1 554 ? -4.079 48.870 -20.244 1.00 47.09 554 MET A CA 1
ATOM 4384 C C . MET A 1 554 ? -4.895 49.340 -19.025 1.00 47.09 554 MET A C 1
ATOM 4386 O O . MET A 1 554 ? -6.121 49.269 -19.053 1.00 47.09 554 MET A O 1
ATOM 4390 N N . HIS A 1 555 ? -4.240 49.827 -17.965 1.00 46.41 555 HIS A N 1
ATOM 4391 C CA . HIS A 1 555 ? -4.930 50.415 -16.813 1.00 46.41 555 HIS A CA 1
ATOM 4392 C C . HIS A 1 555 ? -5.501 51.807 -17.124 1.00 46.41 555 HIS A C 1
ATOM 4394 O O . HIS A 1 555 ? -6.631 52.085 -16.722 1.00 46.41 555 HIS A O 1
ATOM 4400 N N . ASP A 1 556 ? -4.790 52.632 -17.897 1.00 48.75 556 ASP A N 1
ATOM 4401 C CA . ASP A 1 556 ? -5.258 53.970 -18.288 1.00 48.75 556 ASP A CA 1
ATOM 4402 C C . ASP A 1 556 ? -6.459 53.925 -19.259 1.00 48.75 556 ASP A C 1
ATOM 4404 O O . ASP A 1 556 ? -7.372 54.745 -19.148 1.00 48.75 556 ASP A O 1
ATOM 4408 N N . GLU A 1 557 ? -6.536 52.924 -20.147 1.00 47.59 557 GLU A N 1
ATOM 4409 C CA . GLU A 1 557 ? -7.678 52.732 -21.063 1.00 47.59 557 GLU A CA 1
ATOM 4410 C C . GLU A 1 557 ? -8.955 52.221 -20.362 1.00 47.59 557 GLU A C 1
ATOM 4412 O O . GLU A 1 557 ? -10.064 52.438 -20.848 1.00 47.59 557 GLU A O 1
ATOM 4417 N N . SER A 1 558 ? -8.828 51.592 -19.188 1.00 45.44 558 SER A N 1
ATOM 4418 C CA . SER A 1 558 ? -9.964 51.060 -18.413 1.00 45.44 558 SER A CA 1
ATOM 4419 C C . SER A 1 558 ? -10.612 52.065 -17.443 1.00 45.44 558 SER A C 1
ATOM 4421 O O . SER A 1 558 ? -11.638 51.760 -16.836 1.00 45.44 558 SER A O 1
ATOM 4423 N N . GLY A 1 559 ? -10.043 53.271 -17.299 1.00 40.88 559 GLY A N 1
ATOM 4424 C CA . GLY A 1 559 ? -10.492 54.294 -16.343 1.00 40.88 559 GLY A CA 1
ATOM 4425 C C . GLY A 1 559 ? -11.451 55.361 -16.888 1.00 40.88 559 GLY A C 1
ATOM 4426 O O . GLY A 1 559 ? -11.903 56.206 -16.121 1.00 40.88 559 GLY A O 1
ATOM 4427 N N . HIS A 1 560 ? -11.769 55.362 -18.187 1.00 41.94 560 HIS A N 1
ATOM 4428 C CA . HIS A 1 560 ? -12.627 56.381 -18.813 1.00 41.94 560 HIS A CA 1
ATOM 4429 C C . HIS A 1 560 ? -13.908 55.766 -19.378 1.00 41.94 560 HIS A C 1
ATOM 4431 O O . HIS A 1 560 ? -14.094 55.649 -20.586 1.00 41.94 560 HIS A O 1
ATOM 4437 N N . GLY A 1 561 ? -14.823 55.380 -18.493 1.00 39.97 561 GLY A N 1
ATOM 4438 C CA . GLY A 1 561 ? -16.145 54.943 -18.922 1.00 39.97 561 GLY A CA 1
ATOM 4439 C C . GLY A 1 561 ? -17.001 54.429 -17.784 1.00 39.97 561 GLY A C 1
ATOM 4440 O O . GLY A 1 561 ? -17.092 53.223 -17.603 1.00 39.97 561 GLY A O 1
ATOM 4441 N N . CYS A 1 562 ? -17.623 55.356 -17.050 1.00 35.28 562 CYS A N 1
ATOM 4442 C CA . CYS A 1 562 ? -18.990 55.265 -16.512 1.00 35.28 562 CYS A CA 1
ATOM 4443 C C . CYS A 1 562 ? -19.087 55.917 -15.128 1.00 35.28 562 CYS A C 1
ATOM 4445 O O . CYS A 1 562 ? -19.078 55.234 -14.114 1.00 35.28 562 CYS A O 1
ATOM 4447 N N . LEU A 1 563 ? -19.235 57.243 -15.094 1.00 35.53 563 LEU A N 1
ATOM 4448 C CA . LEU A 1 563 ? -19.911 57.957 -14.009 1.00 35.53 563 LEU A CA 1
ATOM 4449 C C . LEU A 1 563 ? -20.414 59.290 -14.573 1.00 35.53 563 LEU A C 1
ATOM 4451 O O . LEU A 1 563 ? -19.761 60.317 -14.428 1.00 35.53 563 LEU A O 1
ATOM 4455 N N . GLN A 1 564 ? -21.567 59.271 -15.245 1.00 32.81 564 GLN A N 1
ATOM 4456 C CA . GLN A 1 564 ? -22.435 60.446 -15.317 1.00 32.81 564 GLN A CA 1
ATOM 4457 C C . GLN A 1 564 ? -23.872 60.073 -15.710 1.00 32.81 564 GLN A C 1
ATOM 4459 O O . GLN A 1 564 ? -24.104 59.379 -16.693 1.00 32.81 564 GLN A O 1
ATOM 4464 N N . ALA A 1 565 ? -24.796 60.631 -14.922 1.00 33.00 565 ALA A N 1
ATOM 4465 C CA . ALA A 1 565 ? -26.230 60.810 -15.147 1.00 33.00 565 ALA A CA 1
ATOM 4466 C C . ALA A 1 565 ? -27.181 59.613 -14.930 1.00 33.00 565 ALA A C 1
ATOM 4468 O O . ALA A 1 565 ? -27.564 58.919 -15.864 1.00 33.00 565 ALA A O 1
ATOM 4469 N N . ALA A 1 566 ? -27.719 59.518 -13.708 1.00 32.25 566 ALA A N 1
ATOM 4470 C CA . ALA A 1 566 ? -29.167 59.398 -13.513 1.00 32.25 566 ALA A CA 1
ATOM 4471 C C . ALA A 1 566 ? -29.574 60.015 -12.160 1.00 32.25 566 ALA A C 1
ATOM 4473 O O . ALA A 1 566 ? -29.137 59.597 -11.093 1.00 32.25 566 ALA A O 1
ATOM 4474 N N . THR A 1 567 ? -30.374 61.070 -12.249 1.00 34.94 567 THR A N 1
ATOM 4475 C CA . THR A 1 567 ? -30.981 61.886 -11.191 1.00 34.94 567 THR A CA 1
ATOM 4476 C C . THR A 1 567 ? -32.326 61.320 -10.705 1.00 34.94 567 THR A C 1
ATOM 4478 O O . THR A 1 567 ? -33.023 60.706 -11.508 1.00 34.94 567 THR A O 1
ATOM 4481 N N . HIS A 1 568 ? -32.713 61.694 -9.465 1.00 32.81 568 HIS A N 1
ATOM 4482 C CA . HIS A 1 568 ? -34.065 61.761 -8.833 1.00 32.81 568 HIS A CA 1
ATOM 4483 C C . HIS A 1 568 ? -34.381 60.767 -7.675 1.00 32.81 568 HIS A C 1
ATOM 4485 O O . HIS A 1 568 ? -33.723 59.740 -7.570 1.00 32.81 568 HIS A O 1
ATOM 4491 N N . PRO A 1 569 ? -35.280 61.110 -6.710 1.00 39.44 569 PRO A N 1
ATOM 4492 C CA . PRO A 1 569 ? -34.902 61.858 -5.503 1.00 39.44 569 PRO A CA 1
ATOM 4493 C C . PRO A 1 569 ? -35.429 61.256 -4.170 1.00 39.44 569 PRO A C 1
ATOM 4495 O O . PRO A 1 569 ? -36.326 60.425 -4.127 1.00 39.44 569 PRO A O 1
ATOM 4498 N N . SER A 1 570 ? -34.848 61.763 -3.080 1.00 34.53 570 SER A N 1
ATOM 4499 C CA . SER A 1 570 ? -35.267 61.777 -1.665 1.00 34.53 570 SER A CA 1
ATOM 4500 C C . SER A 1 570 ? -36.707 61.354 -1.304 1.00 34.53 570 SER A C 1
ATOM 4502 O O . SER A 1 570 ? -37.645 62.026 -1.727 1.00 34.53 570 SER A O 1
ATOM 4504 N N . ILE A 1 571 ? -36.864 60.371 -0.398 1.00 32.31 571 ILE A N 1
ATOM 4505 C CA . ILE A 1 571 ? -37.968 60.296 0.584 1.00 32.31 571 ILE A CA 1
ATOM 4506 C C . ILE A 1 571 ? -37.434 59.768 1.931 1.00 32.31 571 ILE A C 1
ATOM 4508 O O . ILE A 1 571 ? -36.614 58.855 1.989 1.00 32.31 571 ILE A O 1
ATOM 4512 N N . CYS A 1 572 ? -37.917 60.426 2.983 1.00 32.47 572 CYS A N 1
ATOM 4513 C CA . CYS A 1 572 ? -37.590 60.396 4.403 1.00 32.47 572 CYS A CA 1
ATOM 4514 C C . CYS A 1 572 ? -37.602 59.034 5.120 1.00 32.47 572 CYS A C 1
ATOM 4516 O O . CYS A 1 572 ? -38.394 58.144 4.818 1.00 32.47 572 CYS A O 1
ATOM 4518 N N . ALA A 1 573 ? -36.787 58.968 6.175 1.00 34.62 573 ALA A N 1
ATOM 4519 C CA . ALA A 1 573 ? -36.923 58.049 7.301 1.00 34.62 573 ALA A CA 1
ATOM 4520 C C . ALA A 1 573 ? -38.195 58.331 8.126 1.00 34.62 573 ALA A C 1
ATOM 4522 O O . ALA A 1 573 ? -38.694 59.461 8.105 1.00 34.62 573 ALA A O 1
ATOM 4523 N N . PRO A 1 574 ? -38.652 57.368 8.941 1.00 43.22 574 PRO A N 1
ATOM 4524 C CA . PRO A 1 574 ? -39.354 57.668 10.174 1.00 43.22 574 PRO A CA 1
ATOM 4525 C C . PRO A 1 574 ? -38.470 57.368 11.395 1.00 43.22 574 PRO A C 1
ATOM 4527 O O . PRO A 1 574 ? -37.864 56.303 11.499 1.00 43.22 574 PRO A O 1
ATOM 4530 N N . ASP A 1 575 ? -38.448 58.320 12.324 1.00 38.47 575 ASP A N 1
ATOM 4531 C CA . ASP A 1 575 ? -38.062 58.107 13.716 1.00 38.47 575 ASP A CA 1
ATOM 4532 C C . ASP A 1 575 ? -39.091 57.199 14.415 1.00 38.47 575 ASP A C 1
ATOM 4534 O O . ASP A 1 575 ? -40.283 57.527 14.451 1.00 38.47 575 ASP A O 1
ATOM 4538 N N . ASN A 1 576 ? -38.625 56.064 14.951 1.00 35.75 576 ASN A N 1
ATOM 4539 C CA . ASN A 1 576 ? -38.829 55.575 16.330 1.00 35.75 576 ASN A CA 1
ATOM 4540 C C . ASN A 1 576 ? -38.266 54.162 16.509 1.00 35.75 576 ASN A C 1
ATOM 4542 O O . ASN A 1 576 ? -38.694 53.255 15.758 1.00 35.75 576 ASN A O 1
#

Radius of gyration: 32.06 Å; chains: 1; bounding box: 103×88×95 Å

pLDDT: mean 79.22, std 20.03, range [30.78, 98.81]

Secondary structure (DSSP, 8-state):
--------------PPP-EEEEEB---TTSHHHHHHHHHS-SSTTTT-EEEEES-S-SSHHHHHHHHHHHHHH-SEEEEE--TGGG---TT--HHHHHHHHHHHHHHHT-B-S-EEEEETTEEEEEEE------GGG--SPPPSSEEPPPHHHH-THHHH----TT--SSSSHHHHHHHTHHHHTT-S--GGGS-TTSEEEEE-SSBS-GGGSPPGGG-SSTTGGGGSB-HHHHHHHHHH--SEEEE-SS---EEEEETTEEEEE-B---HHHHHHSS--HHHHTHHHH---EEEEETTTEEPPPP--HHHHHHHHS---TT-TT---HHHHTTSEETTS---S-----THHHHHHHHHTT--S---HHHHHHHHHHHEEEEE-TTSS-EEEEEEES-HHHHHHHHHHHHHHH----EEEE-SSSS-EEEEE--HHHHHHHHHHHHHTT--TTHHHHHHHHT--SSSHHHHHHHHHHSS-GGGGGG---HHHHHHHHHHHHHHHHHHHHHTTT-HHHHHHHHHHHHHHHHHHHHHHHHHHHHHHHHHHHHHHHHHHHTSSS---------------

Foldseek 3Di:
DDDDDDPPPPPPPPPPKEFEFEEEQQQVVDVVSVVLLLPPDLPPAAQYEYEYAENQALDPVSVLVSLLSVVSRHVAYEDEYDLRQQFDDDDDASVVSNVVVVVSCVVSVYQLAWDWHDDPVFIAIEAEQFFWAAQVLDPFDAFAQWDADAPCLADCSVVGHDHPPPADNHGCRVRVVRRVVCVVVVRYDPCVPVDPPHAYEYEHAADLDPLPPDQLQEDLRSSVSRGGHDPSSVVVCVVVVGQEYEYHDPQAADFADDPNHTYGYQYCHDPLCLVPPQDRNCNPPCPPNSGGGTQAMRVPGGDDTDDGPVNVVCVVDPDDNVPSHHHPPVSVVVIDGPPPPDPPDDDDRSNVSVVVSVVVVPPDQDDLLNVLVQCLVFKDWADPPLALFIKIKGKALDVVVLVSVQVVCCVPPVAHWDKDQDPPDSIIMTMRGGLVSLLVSLVSSLVNDNDLCVVLSVLSNPRDNVCSVVSVVVNVVSDDPPCVLPDDDPVRVVLVVLLVVLQVVLVVCVVVVNPVSSVVSVVVSVVSVVVSVVVSVVVVVVVVVVVVVVVVVVVVVVPPDDDDDDDDDDDDDDDD

Organism: Symbiodinium microadriaticum (NCBI:txid2951)

InterPro domains:
  IPR004843 Calcineurin-like, phosphoesterase domain [PF00149] (19-251)
  IPR004860 Homing endonuclease, LAGLIDADG domain [PF14528] (369-443)
  IPR027434 Homing endonuclease [G3DSA:3.10.28.10] (363-508)
  IPR027434 Homing endonuclease [SSF55608] (367-444)
  IPR029052 Metallo-dependent phosphatase-like [G3DSA:3.60.21.10] (17-137)
  IPR029052 Metallo-dependent phosphatase-like [G3DSA:3.60.21.10] (219-282)
  IPR029052 Metallo-dependent phosphatase-like [SSF56300] (17-273)
  IPR052963 Phosphopantetheine Phosphodiesterase [PTHR36492] (11-338)

Sequence (576 aa):
MGGRTSRLRCASRRMSSVRLWAISDIHTDIKENLAWIESISDTDFLNDALIVAGDVSDSHEVLERTLAVLKRKFADVFFVPGNHDLWVDGDDTCVDKVGQIQDLCRLLGVHSAAARVGTAEKGVWVCPILSWHHQSWDPEPDLEGWKVPSVAECMVDYERCRFPPGVSMFDDSAARRIDKMNEALGLQLPLADRPSDEALVTFSHFLPRIELSLEKRYLALPCLPKASGSNYLRKRVEELKPEIHVFGHTHFGWDAVHDGVRYVQAALGYPHERDMRWPSLANADFGEAHRPLLLWSSDEGFAPKTRCRWSGFYEHHGRDPERVWELASYAARNYRKTHDKDSNVGTVDGAAMLAQSIAGRVAAPCTWAYFAGFFDAEGYIAQQGAKPAFSLRVTQKYRTVLVCLRKFLATEMSIEASIYHGYQNRSYDLAINKTQNCKDVLQRLLSSGLLRKAAEAKLAVDLTKENAEQVREAMAQMVGNQGFVRRLDSAGLQRAKSIVNARARAKRAADRGQSSLAEAILAEVDHQKYEHARLHARTLNEQLHAYISKVRGMHDESGHGCLQAATHPSICAPDN